Protein 6YOS (pdb70)

Solvent-accessible surface area: 23322 Å² total

GO terms:
  GO:0005829 cytosol (C, IDA)
  GO:0042149 cellular response to glucose starvation (P, IDA)
  GO:0045824 negative regulation of innate immune response (P, IDA)
  GO:1904262 negative regulation of TORC1 signaling (P, IDA)
  GO:1900181 negative regulation of protein localization to nucleus (P, IDA)
  GO:0140311 protein sequestering activity (F, IDA)
  GO:0044325 transmembrane transporter binding (F, IPI)
  GO:0019903 protein phosphatase binding (F, IPI)
  GO:0031625 ubiquitin protein ligase binding (F, IPI)
  GO:0050815 phosphoserine residue binding (F, IDA)
  GO:0070372 regulation of ERK1 and ERK2 cascade (P, IDA)
  GO:0042470 melanosome (C, EXP)
  GO:0005737 cytoplasm (C, EXP)
  GO:0006468 protein phosphorylation (P, IMP)
  GO:0007165 signal transduction (P, IMP)
  GO:0005515 protein binding (F, IPI)
  GO:0005737 cytoplasm (C, TAS)
  GO:0043066 negative regulation of apoptotic process (P, TAS)
  GO:0007165 signal transduction (P, TAS)
  GO:0005634 nucleus (C, IDA)

CATH classification: 1.20.190.20

Foldseek 3Di:
DPLVVLLVVLVVCVVVVNLVSNLVSLLVSLVVQAADDPSSVVSNVVSLCVQLVVLVVVLVVLVVVCVVVNVVSVVVNVVSLVSNLVSLVSLVVSLVPHHCVNPDDLLSNLLSLLVQLVSLLSCLVVDDVVCNVVSLVRSLVSLVVSQVSCVVPHQLLDLSNLVSLLVNLVCCVPVVVHLVVSLVSLVVSLVSNVVPVVPDDPVGNCSSVVSSVVSVVVNVVSVD/DPLVVLVVVLVVCVVVVNLVSNLVSLLVSLVVQPAQDPSSVVSNVVSLCSQLVVLVVVLVVLVVVCVVPVVVVVSVVVNVVSLVSNLVSLVSLLCSLVVHHQVSDDDLLSNLQSLLVQLVSLLSCLVVPDVVCNVVSLVRSLVSLVVSQVSCVVPHQLLDVSNLVSLLSNLCSCCVPVVNNCCSLVSLVVSLVSCVVVVPPCPSVVSSVSSVVVNVVVD/DDDDPPDDDDDDPPDD

Secondary structure (DSSP, 8-state):
--HHHHHHHHHHHHHTT-HHHHHHHHHHHHHT-SPPPHHHHHHHHHHHHHHHHHHHHHHHHHHHHTT--THHHHHHHHHHHHHHHHHHHHHHHHIIIIIHHH--SHHHHHHHHHHHHHHHHHHHHT--HHHHHHHHHHHHHHHHHHHHHHHHHS-TT-HHHHHHHHHHHHIIIIIS--HHHHHHHHHHHHHHHHHTGGG--TTTHHHHHHHHHHHHHHHHHHT-/--HHHHHHHHHHHHHTT-HHHHHHHHHHHHHTTPPPPTTHHHHHHHHHHHHHHHHHHHHHHHHHHHH--HHHHHHHHHHHHHHHHHHHHHHHHHHHI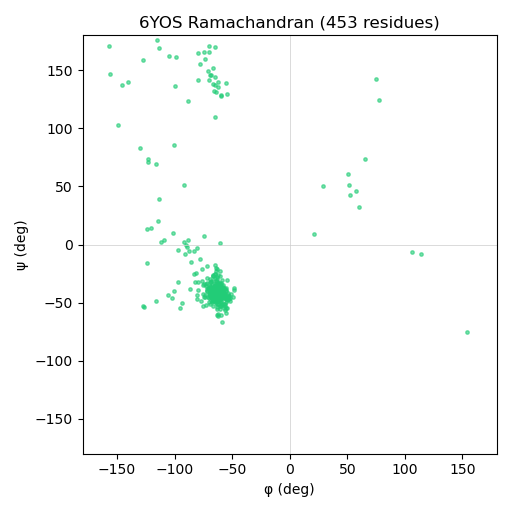IIIIHHH--SHHHHHHHHHHHHHHHHHHHHH--TTTHHHHHHHHHHHHHHHHHHHHHHS-TT-HHHHHHHHHHHHHHHHTS--HHHHHHHHHHHHHHHHHH----HHHHHHHHHHHHHHHH-/----------------

Nearest PDB structures (foldseek):
  6yos-assembly1_A  TM=1.004E+00  e=2.268E-28  Homo sapiens
  6a5q-assembly2_C-2  TM=9.849E-01  e=7.721E-24  Homo sapiens
  6fav-assembly1_C-2  TM=9.746E-01  e=1.558E-20  Homo sapiens
  7o6j-assembly1_A-2  TM=9.817E-01  e=1.957E-20  Homo sapiens
  1ywt-assembly1_A  TM=9.770E-01  e=1.707E-20  Homo sapiens

Sequence (459 aa):
MDKNELVQKAKLAEQAERYDDMAACMKSVTEQGAELSNEERNLLSVAYKNVVGARRSSWRVVSSIEQKKQQMAREYREKIETELRDICNDVLSLLEKFLIPNASQAESKVFYLKMKGDYYRYLAEVAAGDDKKGIVDQSQQAYQEAFEISKKEMQPTHPIRLGLALNFSVFYYEILNSPEKACSLAKTAFDEAIAELDTLSEESYKDSTLIMQLLRDNLTLWTSMDKNELVQKAKLAEQAERYDDMAACMKSVTEQGAELSNEERNLLSVAYKNVVGARRSSWRVVSSIEQKEKKQQMAREYREKIETELRDICNDVLSLLEKFLIPNASQAESKVFYLKMKGDYYRYLAEVAAGDDKKGIVDQSQQAYQEAFEISKKEMQPTHPIRLGLALNFSVFYYEILNSPEKACSLAKTAFDEAIAELDYKDSTLIMQLLRDNLTLWTIVPALPQLYRQSANLL

Radius of gyration: 26.45 Å; Cα contacts (8 Å, |Δi|>4): 545; chains: 3; bounding box: 69×64×49 Å

B-factor: mean 88.69, std 20.83, range [52.07, 176.59]

Organism: Homo sapiens (NCBI:txid9606)

InterPro domains:
  IPR000308 14-3-3 protein [PIRSF000868] (2-238)
  IPR000308 14-3-3 protein [PR00305] (35-64)
  IPR000308 14-3-3 protein [PR00305] (82-106)
  IPR000308 14-3-3 protein [PR00305] (113-135)
  IPR000308 14-3-3 protein [PR00305] (148-174)
  IPR000308 14-3-3 protein [PR00305] (175-201)
  IPR000308 14-3-3 protein [PR00305] (202-231)
  IPR000308 14-3-3 protein [PTHR18860] (4-233)
  IPR023409 14-3-3 protein, conserved site [PS00796] (41-51)
  IPR023409 14-3-3 protein, conserved site [PS00797] (211-230)
  IPR023410 14-3-3 domain [PF00244] (9-229)
  IPR023410 14-3-3 domain [SM00101] (3-242)
  IPR036815 14-3-3 domain superfamily [G3DSA:1.20.190.20] (1-241)
  IPR036815 14-3-3 domain superfamily [SSF48445] (1-231)

Structure (mmCIF, N/CA/C/O backbone):
data_6YOS
#
_entry.id   6YOS
#
_cell.length_a   60.206
_cell.length_b   60.206
_cell.length_c   284.213
_cell.angle_alpha   90.000
_cell.angle_beta   90.000
_cell.angle_gamma   90.000
#
_symmetry.space_group_name_H-M   'P 43 21 2'
#
loop_
_entity.id
_entity.type
_entity.pdbx_description
1 polymer '14-3-3 protein zeta/delta'
2 polymer 'Glucocorticoid receptor,Glucocorticoid receptor'
#
loop_
_atom_site.group_PDB
_atom_site.id
_atom_site.type_symbol
_atom_site.label_atom_id
_atom_site.label_alt_id
_atom_site.label_comp_id
_atom_site.label_asym_id
_atom_site.label_entity_id
_atom_site.label_seq_id
_atom_site.pdbx_PDB_ins_code
_atom_site.Cartn_x
_atom_site.Cartn_y
_atom_site.Cartn_z
_atom_site.occupancy
_atom_site.B_iso_or_equiv
_atom_site.auth_seq_id
_atom_site.auth_comp_id
_atom_site.auth_asym_id
_atom_site.auth_atom_id
_atom_site.pdbx_PDB_model_num
ATOM 1 N N . MET A 1 6 ? -10.377 -39.210 -41.966 1.00 108.52 1 MET A N 1
ATOM 2 C CA . MET A 1 6 ? -9.295 -40.228 -42.004 1.00 108.27 1 MET A CA 1
ATOM 3 C C . MET A 1 6 ? -9.060 -40.779 -40.595 1.00 111.04 1 MET A C 1
ATOM 4 O O . MET A 1 6 ? -7.978 -40.567 -40.036 1.00 110.68 1 MET A O 1
ATOM 9 N N . ASP A 1 7 ? -10.046 -41.500 -40.069 1.00 106.39 2 ASP A N 1
ATOM 10 C CA . ASP A 1 7 ? -9.972 -42.075 -38.704 1.00 105.32 2 ASP A CA 1
ATOM 11 C C . ASP A 1 7 ? -9.572 -41.005 -37.695 1.00 106.61 2 ASP A C 1
ATOM 12 O O . ASP A 1 7 ? -8.537 -41.156 -37.046 1.00 105.83 2 ASP A O 1
ATOM 17 N N . LYS A 1 8 ? -10.401 -39.956 -37.590 1.00 101.50 3 LYS A N 1
ATOM 18 C CA . LYS A 1 8 ? -10.221 -38.865 -36.605 1.00 100.59 3 LYS A CA 1
ATOM 19 C C . LYS A 1 8 ? -10.297 -39.476 -35.210 1.00 102.50 3 LYS A C 1
ATOM 20 O O . LYS A 1 8 ? -9.528 -39.058 -34.354 1.00 102.09 3 LYS A O 1
ATOM 26 N N . ASN A 1 9 ? -11.196 -40.454 -34.985 1.00 97.53 4 ASN A N 1
ATOM 27 C CA . ASN A 1 9 ? -11.258 -41.119 -33.663 1.00 96.72 4 ASN A CA 1
ATOM 28 C C . ASN A 1 9 ? -9.929 -41.831 -33.393 1.00 97.77 4 ASN A C 1
ATOM 29 O O . ASN A 1 9 ? -9.500 -41.835 -32.237 1.00 97.05 4 ASN A O 1
ATOM 34 N N . GLU A 1 10 ? -9.328 -42.454 -34.404 1.00 92.45 5 GLU A N 1
ATOM 35 C CA . GLU A 1 10 ? -8.001 -43.070 -34.182 1.00 91.34 5 GLU A CA 1
ATOM 36 C C . GLU A 1 10 ? -7.042 -41.960 -33.751 1.00 92.63 5 GLU A C 1
ATOM 37 O O . GLU A 1 10 ? -6.155 -42.243 -32.950 1.00 92.17 5 GLU A O 1
ATOM 43 N N . LEU A 1 11 ? -7.221 -40.732 -34.243 1.00 87.00 6 LEU A N 1
ATOM 44 C CA . LEU A 1 11 ? -6.236 -39.683 -33.816 1.00 85.70 6 LEU A CA 1
ATOM 45 C C . LEU A 1 11 ? -6.592 -39.150 -32.386 1.00 87.65 6 LEU A C 1
ATOM 46 O O . LEU A 1 11 ? -5.679 -38.912 -31.534 1.00 87.25 6 LEU A O 1
ATOM 51 N N . VAL A 1 12 ? -7.883 -38.983 -32.129 1.00 82.53 7 VAL A N 1
ATOM 52 C CA . VAL A 1 12 ? -8.338 -38.517 -30.830 1.00 81.47 7 VAL A CA 1
ATOM 53 C C . VAL A 1 12 ? -7.983 -39.559 -29.780 1.00 83.55 7 VAL A C 1
ATOM 54 O O . VAL A 1 12 ? -7.826 -39.243 -28.602 1.00 82.34 7 VAL A O 1
ATOM 58 N N . GLN A 1 13 ? -7.858 -40.807 -30.221 1.00 79.89 8 GLN A N 1
ATOM 59 C CA . GLN A 1 13 ? -7.508 -41.904 -29.330 1.00 79.41 8 GLN A CA 1
ATOM 60 C C . GLN A 1 13 ? -6.005 -41.906 -29.091 1.00 81.33 8 GLN A C 1
ATOM 61 O O . GLN A 1 13 ? -5.545 -42.089 -27.965 1.00 80.84 8 GLN A O 1
ATOM 67 N N . LYS A 1 14 ? -5.255 -41.776 -30.179 1.00 76.58 9 LYS A N 1
ATOM 68 C CA . LYS A 1 14 ? -3.777 -41.751 -30.109 1.00 75.92 9 LYS A CA 1
ATOM 69 C C . LYS A 1 14 ? -3.384 -40.530 -29.288 1.00 78.35 9 LYS A C 1
ATOM 70 O O . LYS A 1 14 ? -2.402 -40.594 -28.556 1.00 78.04 9 LYS A O 1
ATOM 76 N N . ALA A 1 15 ? -4.125 -39.441 -29.457 1.00 73.49 10 ALA A N 1
ATOM 77 C CA . ALA A 1 15 ? -3.858 -38.210 -28.691 1.00 72.39 10 ALA A CA 1
ATOM 78 C C . ALA A 1 15 ? -4.056 -38.505 -27.205 1.00 74.63 10 ALA A C 1
ATOM 79 O O . ALA A 1 15 ? -3.246 -38.069 -26.417 1.00 73.80 10 ALA A O 1
ATOM 81 N N . LYS A 1 16 ? -5.094 -39.255 -26.846 1.00 70.76 11 LYS A N 1
ATOM 82 C CA . LYS A 1 16 ? -5.345 -39.623 -25.428 1.00 70.14 11 LYS A CA 1
ATOM 83 C C . LYS A 1 16 ? -4.210 -40.509 -24.926 1.00 72.94 11 LYS A C 1
ATOM 84 O O . LYS A 1 16 ? -3.894 -40.440 -23.741 1.00 72.50 11 LYS A O 1
ATOM 90 N N . LEU A 1 17 ? -3.708 -41.388 -25.788 1.00 68.63 12 LEU A N 1
ATOM 91 C CA . LEU A 1 17 ? -2.570 -42.267 -25.443 1.00 68.10 12 LEU A CA 1
ATOM 92 C C . LEU A 1 17 ? -1.337 -41.405 -25.180 1.00 71.32 12 LEU A C 1
ATOM 93 O O . LEU A 1 17 ? -0.636 -41.679 -24.215 1.00 71.04 12 LEU A O 1
ATOM 98 N N . ALA A 1 18 ? -1.105 -40.384 -26.004 1.00 67.03 13 ALA A N 1
ATOM 99 C CA . ALA A 1 18 ? 0.096 -39.546 -25.821 1.00 66.40 13 ALA A CA 1
ATOM 100 C C . ALA A 1 18 ? 0.045 -38.809 -24.486 1.00 70.23 13 ALA A C 1
ATOM 101 O O . ALA A 1 18 ? 1.028 -38.792 -23.782 1.00 70.15 13 ALA A O 1
ATOM 103 N N . GLU A 1 19 ? -1.094 -38.227 -24.150 1.00 66.50 14 GLU A N 1
ATOM 104 C CA . GLU A 1 19 ? -1.187 -37.426 -22.911 1.00 66.20 14 GLU A CA 1
ATOM 105 C C . GLU A 1 19 ? -0.846 -38.317 -21.728 1.00 70.21 14 GLU A C 1
ATOM 106 O O . GLU A 1 19 ? -0.241 -37.838 -20.778 1.00 70.01 14 GLU A O 1
ATOM 112 N N . GLN A 1 20 ? -1.275 -39.567 -21.799 1.00 66.67 15 GLN A N 1
ATOM 113 C CA . GLN A 1 20 ? -1.040 -40.559 -20.728 1.00 66.66 15 GLN A CA 1
ATOM 114 C C . GLN A 1 20 ? 0.455 -40.818 -20.586 1.00 71.14 15 GLN A C 1
ATOM 115 O O . GLN A 1 20 ? 0.923 -40.964 -19.463 1.00 70.95 15 GLN A O 1
ATOM 121 N N . ALA A 1 21 ? 1.159 -40.850 -21.714 1.00 67.61 16 ALA A N 1
ATOM 122 C CA . ALA A 1 21 ? 2.604 -41.144 -21.797 1.00 66.85 16 ALA A CA 1
ATOM 123 C C . ALA A 1 21 ? 3.445 -39.875 -21.638 1.00 69.52 16 ALA A C 1
ATOM 124 O O . ALA A 1 21 ? 4.668 -39.985 -21.772 1.00 68.70 16 ALA A O 1
ATOM 126 N N . GLU A 1 22 ? 2.803 -38.733 -21.379 1.00 65.61 17 GLU A N 1
ATOM 127 C CA . GLU A 1 22 ? 3.478 -37.421 -21.215 1.00 65.15 17 GLU A CA 1
ATOM 128 C C . GLU A 1 22 ? 4.276 -37.088 -22.475 1.00 68.36 17 GLU A C 1
ATOM 129 O O . GLU A 1 22 ? 5.415 -36.657 -22.351 1.00 67.75 17 GLU A O 1
ATOM 135 N N . ARG A 1 23 ? 3.663 -37.275 -23.639 1.00 64.31 18 ARG A N 1
ATOM 136 C CA . ARG A 1 23 ? 4.317 -36.971 -24.931 1.00 63.84 18 ARG A CA 1
ATOM 137 C C . ARG A 1 23 ? 3.407 -35.981 -25.646 1.00 68.04 18 ARG A C 1
ATOM 138 O O . ARG A 1 23 ? 2.824 -36.330 -26.664 1.00 67.32 18 ARG A O 1
ATOM 146 N N . TYR A 1 24 ? 3.392 -34.763 -25.112 1.00 65.35 19 TYR A N 1
ATOM 147 C CA . TYR A 1 24 ? 2.537 -33.624 -25.523 1.00 65.36 19 TYR A CA 1
ATOM 148 C C . TYR A 1 24 ? 2.833 -33.198 -26.953 1.00 69.52 19 TYR A C 1
ATOM 149 O O . TYR A 1 24 ? 1.921 -32.744 -27.632 1.00 69.01 19 TYR A O 1
ATOM 158 N N . ASP A 1 25 ? 4.085 -33.315 -27.376 1.00 66.63 20 ASP A N 1
ATOM 159 C CA . ASP A 1 25 ? 4.442 -32.939 -28.765 1.00 66.91 20 ASP A CA 1
ATOM 160 C C . ASP A 1 25 ? 3.681 -33.847 -29.728 1.00 70.38 20 ASP A C 1
ATOM 161 O O . ASP A 1 25 ? 3.194 -33.342 -30.742 1.00 69.31 20 ASP A O 1
ATOM 166 N N . ASP A 1 26 ? 3.626 -35.142 -29.417 1.00 67.43 21 ASP A N 1
ATOM 167 C CA . ASP A 1 26 ? 2.885 -36.147 -30.217 1.00 67.30 21 ASP A CA 1
ATOM 168 C C . ASP A 1 26 ? 1.391 -35.852 -30.141 1.00 70.73 21 ASP A C 1
ATOM 169 O O . ASP A 1 26 ? 0.736 -35.869 -31.172 1.00 70.67 21 ASP A O 1
ATOM 174 N N . MET A 1 27 ? 0.912 -35.543 -28.940 1.00 66.45 22 MET A N 1
ATOM 175 C CA . MET A 1 27 ? -0.519 -35.272 -28.674 1.00 65.69 22 MET A CA 1
ATOM 176 C C . MET A 1 27 ? -0.950 -34.054 -29.481 1.00 70.26 22 MET A C 1
ATOM 177 O O . MET A 1 27 ? -2.006 -34.112 -30.098 1.00 69.67 22 MET A O 1
ATOM 182 N N . ALA A 1 28 ? -0.140 -33.000 -29.465 1.00 67.39 23 ALA A N 1
ATOM 183 C CA . ALA A 1 28 ? -0.402 -31.812 -30.288 1.00 67.43 23 ALA A CA 1
ATOM 184 C C . ALA A 1 28 ? -0.512 -32.213 -31.752 1.00 72.23 23 ALA A C 1
ATOM 185 O O . ALA A 1 28 ? -1.372 -31.705 -32.514 1.00 72.36 23 ALA A O 1
ATOM 187 N N . ALA A 1 29 ? 0.404 -33.053 -32.259 1.00 68.89 24 ALA A N 1
ATOM 188 C CA . ALA A 1 29 ? 0.444 -33.484 -33.713 1.00 69.11 24 ALA A CA 1
ATOM 189 C C . ALA A 1 29 ? -0.893 -34.179 -33.986 1.00 74.78 24 ALA A C 1
ATOM 190 O O . ALA A 1 29 ? -1.556 -33.854 -35.021 1.00 74.38 24 ALA A O 1
ATOM 192 N N . CYS A 1 30 ? -1.374 -35.005 -33.074 1.00 72.64 25 CYS A N 1
ATOM 193 C CA . CYS A 1 30 ? -2.670 -35.657 -33.361 1.00 73.07 25 CYS A CA 1
ATOM 194 C C . CYS A 1 30 ? -3.795 -34.625 -33.389 1.00 77.31 25 CYS A C 1
ATOM 195 O O . CYS A 1 30 ? -4.476 -34.540 -34.398 1.00 76.81 25 CYS A O 1
ATOM 198 N N . MET A 1 31 ? -3.931 -33.824 -32.339 1.00 74.28 26 MET A N 1
ATOM 199 C CA . MET A 1 31 ? -5.059 -32.863 -32.241 1.00 74.31 26 MET A CA 1
ATOM 200 C C . MET A 1 31 ? -5.024 -31.862 -33.392 1.00 78.37 26 MET A C 1
ATOM 201 O O . MET A 1 31 ? -6.086 -31.526 -33.896 1.00 77.82 26 MET A O 1
ATOM 206 N N . LYS A 1 32 ? -3.840 -31.412 -33.795 1.00 75.23 27 LYS A N 1
ATOM 207 C CA . LYS A 1 32 ? -3.747 -30.451 -34.923 1.00 75.21 27 LYS A CA 1
ATOM 208 C C . LYS A 1 32 ? -4.258 -31.118 -36.194 1.00 79.67 27 LYS A C 1
ATOM 209 O O . LYS A 1 32 ? -4.874 -30.436 -36.992 1.00 79.34 27 LYS A O 1
ATOM 215 N N . SER A 1 33 ? -3.936 -32.390 -36.398 1.00 76.96 28 SER A N 1
ATOM 216 C CA . SER A 1 33 ? -4.438 -33.097 -37.600 1.00 77.36 28 SER A CA 1
ATOM 217 C C . SER A 1 33 ? -5.964 -33.195 -37.542 1.00 83.06 28 SER A C 1
ATOM 218 O O . SER A 1 33 ? -6.612 -33.038 -38.581 1.00 82.86 28 SER A O 1
ATOM 221 N N . VAL A 1 34 ? -6.511 -33.452 -36.356 1.00 80.35 29 VAL A N 1
ATOM 222 C CA . VAL A 1 34 ? -7.984 -33.550 -36.170 1.00 80.34 29 VAL A CA 1
ATOM 223 C C . VAL A 1 34 ? -8.601 -32.201 -36.523 1.00 84.97 29 VAL A C 1
ATOM 224 O O . VAL A 1 34 ? -9.616 -32.171 -37.201 1.00 84.37 29 VAL A O 1
ATOM 228 N N . THR A 1 35 ? -7.982 -31.114 -36.077 1.00 82.26 30 THR A N 1
ATOM 229 C CA . THR A 1 35 ? -8.508 -29.751 -36.334 1.00 82.33 30 THR A CA 1
ATOM 230 C C . THR A 1 35 ? -8.496 -29.460 -37.829 1.00 87.88 30 THR A C 1
ATOM 231 O O . THR A 1 35 ? -9.451 -28.876 -38.318 1.00 87.62 30 THR A O 1
ATOM 235 N N . GLU A 1 36 ? -7.460 -29.924 -38.520 1.00 85.48 31 GLU A N 1
ATOM 236 C CA . GLU A 1 36 ? -7.222 -29.678 -39.964 1.00 85.77 31 GLU A CA 1
ATOM 237 C C . GLU A 1 36 ? -8.301 -30.282 -40.868 1.00 91.12 31 GLU A C 1
ATOM 238 O O . GLU A 1 36 ? -8.488 -29.755 -41.968 1.00 91.11 31 GLU A O 1
ATOM 244 N N . GLN A 1 37 ? -9.028 -31.287 -40.395 1.00 88.38 32 GLN A N 1
ATOM 245 C CA . GLN A 1 37 ? -10.093 -31.885 -41.188 1.00 88.61 32 GLN A CA 1
ATOM 246 C C . GLN A 1 37 ? -11.081 -30.806 -41.628 1.00 92.42 32 GLN A C 1
ATOM 247 O O . GLN A 1 37 ? -11.469 -30.746 -42.793 1.00 92.10 32 GLN A O 1
ATOM 253 N N . GLY A 1 38 ? -11.484 -29.957 -40.686 1.00 88.61 33 GLY A N 1
ATOM 254 C CA . GLY A 1 38 ? -12.418 -28.855 -40.970 1.00 88.18 33 GLY A CA 1
ATOM 255 C C . GLY A 1 38 ? -13.736 -29.036 -40.274 1.00 90.82 33 GLY A C 1
ATOM 256 O O . GLY A 1 38 ? -14.539 -28.099 -40.295 1.00 90.47 33 GLY A O 1
ATOM 257 N N . ALA A 1 39 ? -13.936 -30.201 -39.671 1.00 86.05 34 ALA A N 1
ATOM 258 C CA . ALA A 1 39 ? -15.179 -30.415 -38.913 1.00 85.04 34 ALA A CA 1
ATOM 259 C C . ALA A 1 39 ? -14.985 -29.724 -37.569 1.00 86.84 34 ALA A C 1
ATOM 260 O O . ALA A 1 39 ? -13.867 -29.762 -37.056 1.00 86.25 34 ALA A O 1
ATOM 262 N N . GLU A 1 40 ? -16.037 -29.092 -37.064 1.00 82.07 35 GLU A N 1
ATOM 263 C CA . GLU A 1 40 ? -15.938 -28.371 -35.775 1.00 81.09 35 GLU A CA 1
ATOM 264 C C . GLU A 1 40 ? -15.610 -29.383 -34.690 1.00 82.40 35 GLU A C 1
ATOM 265 O O . GLU A 1 40 ? -16.245 -30.429 -34.664 1.00 81.52 35 GLU A O 1
ATOM 271 N N . LEU A 1 41 ? -14.667 -29.054 -33.805 1.00 77.77 36 LEU A N 1
ATOM 272 C CA . LEU A 1 41 ? -14.279 -29.945 -32.782 1.00 76.73 36 LEU A CA 1
ATOM 273 C C . LEU A 1 41 ? -15.430 -30.148 -31.709 1.00 78.37 36 LEU A C 1
ATOM 274 O O . LEU A 1 41 ? -16.103 -29.169 -31.277 1.00 77.94 36 LEU A O 1
ATOM 279 N N . SER A 1 42 ? -15.522 -31.351 -31.160 1.00 73.21 37 SER A N 1
ATOM 280 C CA . SER A 1 42 ? -16.299 -31.633 -29.957 1.00 72.23 37 SER A CA 1
ATOM 281 C C . SER A 1 42 ? -15.712 -30.904 -28.773 1.00 74.88 37 SER A C 1
ATOM 282 O O . SER A 1 42 ? -14.597 -30.492 -28.856 1.00 74.32 37 SER A O 1
ATOM 285 N N . ASN A 1 43 ? -16.416 -30.886 -27.650 1.00 71.04 38 ASN A N 1
ATOM 286 C CA . ASN A 1 43 ? -15.894 -30.256 -26.449 1.00 70.57 38 ASN A CA 1
ATOM 287 C C . ASN A 1 43 ? -14.758 -31.096 -25.858 1.00 73.46 38 ASN A C 1
ATOM 288 O O . ASN A 1 43 ? -13.966 -30.599 -25.061 1.00 73.23 38 ASN A O 1
ATOM 293 N N . GLU A 1 44 ? -14.678 -32.368 -26.247 1.00 69.30 39 GLU A N 1
ATOM 294 C CA . GLU A 1 44 ? -13.640 -33.243 -25.744 1.00 68.70 39 GLU A CA 1
ATOM 295 C C . GLU A 1 44 ? -12.404 -33.111 -26.590 1.00 70.63 39 GLU A C 1
ATOM 296 O O . GLU A 1 44 ? -11.307 -33.204 -26.099 1.00 69.67 39 GLU A O 1
ATOM 302 N N . GLU A 1 45 ? -12.589 -32.964 -27.891 1.00 66.12 40 GLU A N 1
ATOM 303 C CA . GLU A 1 45 ? -11.424 -32.710 -28.765 1.00 65.09 40 GLU A CA 1
ATOM 304 C C . GLU A 1 45 ? -10.877 -31.316 -28.444 1.00 66.97 40 GLU A C 1
ATOM 305 O O . GLU A 1 45 ? -9.663 -31.183 -28.341 1.00 66.46 40 GLU A O 1
ATOM 311 N N . ARG A 1 46 ? -11.765 -30.337 -28.254 1.00 61.84 41 ARG A N 1
ATOM 312 C CA . ARG A 1 46 ? -11.417 -28.967 -27.947 1.00 60.86 41 ARG A CA 1
ATOM 313 C C . ARG A 1 46 ? -10.465 -28.839 -26.799 1.00 63.68 41 ARG A C 1
ATOM 314 O O . ARG A 1 46 ? -9.563 -28.064 -26.806 1.00 62.74 41 ARG A O 1
ATOM 322 N N . ASN A 1 47 ? -10.707 -29.601 -25.781 1.00 60.39 42 ASN A N 1
ATOM 323 C CA . ASN A 1 47 ? -9.910 -29.575 -24.578 1.00 60.30 42 ASN A CA 1
ATOM 324 C C . ASN A 1 47 ? -8.649 -30.377 -24.676 1.00 63.52 42 ASN A C 1
ATOM 325 O O . ASN A 1 47 ? -7.710 -30.134 -23.958 1.00 62.74 42 ASN A O 1
ATOM 330 N N . LEU A 1 48 ? -8.634 -31.362 -25.546 1.00 59.94 43 LEU A N 1
ATOM 331 C CA . LEU A 1 48 ? -7.375 -32.102 -25.823 1.00 59.71 43 LEU A CA 1
ATOM 332 C C . LEU A 1 48 ? -6.401 -31.224 -26.613 1.00 63.16 43 LEU A C 1
ATOM 333 O O . LEU A 1 48 ? -5.203 -31.221 -26.329 1.00 62.60 43 LEU A O 1
ATOM 338 N N . LEU A 1 49 ? -6.856 -30.516 -27.661 1.00 59.54 44 LEU A N 1
ATOM 339 C CA . LEU A 1 49 ? -6.007 -29.680 -28.524 1.00 59.20 44 LEU A CA 1
ATOM 340 C C . LEU A 1 49 ? -5.391 -28.601 -27.577 1.00 62.34 44 LEU A C 1
ATOM 341 O O . LEU A 1 49 ? -4.181 -28.358 -27.596 1.00 62.58 44 LEU A O 1
ATOM 346 N N . SER A 1 50 ? -6.206 -28.005 -26.700 1.00 58.18 45 SER A N 1
ATOM 347 C CA . SER A 1 50 ? -5.747 -26.972 -25.794 1.00 57.75 45 SER A CA 1
ATOM 348 C C . SER A 1 50 ? -4.695 -27.488 -24.799 1.00 60.51 45 SER A C 1
ATOM 349 O O . SER A 1 50 ? -3.689 -26.834 -24.504 1.00 60.57 45 SER A O 1
ATOM 352 N N . VAL A 1 51 ? -4.977 -28.634 -24.146 1.00 55.96 46 VAL A N 1
ATOM 353 C CA . VAL A 1 51 ? -3.983 -29.191 -23.183 1.00 55.57 46 VAL A CA 1
ATOM 354 C C . VAL A 1 51 ? -2.652 -29.502 -23.873 1.00 59.89 46 VAL A C 1
ATOM 355 O O . VAL A 1 51 ? -1.602 -29.202 -23.309 1.00 59.11 46 VAL A O 1
ATOM 359 N N . ALA A 1 52 ? -2.736 -30.102 -25.049 1.00 57.02 47 ALA A N 1
ATOM 360 C CA . ALA A 1 52 ? -1.543 -30.456 -25.831 1.00 56.83 47 ALA A CA 1
ATOM 361 C C . ALA A 1 52 ? -0.710 -29.203 -26.030 1.00 61.78 47 ALA A C 1
ATOM 362 O O . ALA A 1 52 ? 0.431 -29.186 -25.603 1.00 62.02 47 ALA A O 1
ATOM 364 N N . TYR A 1 53 ? -1.306 -28.195 -26.653 1.00 58.39 48 TYR A N 1
ATOM 365 C CA . TYR A 1 53 ? -0.592 -26.939 -26.970 1.00 58.13 48 TYR A CA 1
ATOM 366 C C . TYR A 1 53 ? -0.148 -26.224 -25.704 1.00 60.77 48 TYR A C 1
ATOM 367 O O . TYR A 1 53 ? 0.924 -25.666 -25.712 1.00 60.26 48 TYR A O 1
ATOM 376 N N . LYS A 1 54 ? -0.955 -26.240 -24.654 1.00 57.02 49 LYS A N 1
ATOM 377 C CA . LYS A 1 54 ? -0.537 -25.534 -23.423 1.00 56.92 49 LYS A CA 1
ATOM 378 C C . LYS A 1 54 ? 0.735 -26.162 -22.866 1.00 60.56 49 LYS A C 1
ATOM 379 O O . LYS A 1 54 ? 1.523 -25.435 -22.300 1.00 60.19 49 LYS A O 1
ATOM 385 N N . ASN A 1 55 ? 0.853 -27.479 -22.889 1.00 57.06 50 ASN A N 1
ATOM 386 C CA . ASN A 1 55 ? 2.091 -28.126 -22.388 1.00 56.77 50 ASN A CA 1
ATOM 387 C C . ASN A 1 55 ? 3.275 -27.857 -23.314 1.00 61.84 50 ASN A C 1
ATOM 388 O O . ASN A 1 55 ? 4.386 -27.724 -22.825 1.00 61.30 50 ASN A O 1
ATOM 393 N N . VAL A 1 56 ? 3.039 -27.897 -24.617 1.00 59.00 51 VAL A N 1
ATOM 394 C CA . VAL A 1 56 ? 4.138 -27.685 -25.595 1.00 58.76 51 VAL A CA 1
ATOM 395 C C . VAL A 1 56 ? 4.659 -26.257 -25.504 1.00 63.18 51 VAL A C 1
ATOM 396 O O . VAL A 1 56 ? 5.865 -26.090 -25.437 1.00 62.99 51 VAL A O 1
ATOM 400 N N . VAL A 1 57 ? 3.773 -25.272 -25.444 1.00 60.38 52 VAL A N 1
ATOM 401 C CA . VAL A 1 57 ? 4.269 -23.871 -25.390 1.00 60.47 52 VAL A CA 1
ATOM 402 C C . VAL A 1 57 ? 4.708 -23.558 -23.969 1.00 65.41 52 VAL A C 1
ATOM 403 O O . VAL A 1 57 ? 5.647 -22.814 -23.817 1.00 65.03 52 VAL A O 1
ATOM 407 N N . GLY A 1 58 ? 4.065 -24.136 -22.968 1.00 62.76 53 GLY A N 1
ATOM 408 C CA . GLY A 1 58 ? 4.507 -23.871 -21.615 1.00 62.93 53 GLY A CA 1
ATOM 409 C C . GLY A 1 58 ? 5.918 -24.291 -21.247 1.00 67.91 53 GLY A C 1
ATOM 410 O O . GLY A 1 58 ? 6.610 -23.641 -20.474 1.00 67.91 53 GLY A O 1
ATOM 411 N N . ALA A 1 59 ? 6.357 -25.361 -21.839 1.00 64.71 54 ALA A N 1
ATOM 412 C CA . ALA A 1 59 ? 7.754 -25.745 -21.655 1.00 64.44 54 ALA A CA 1
ATOM 413 C C . ALA A 1 59 ? 8.733 -24.674 -22.141 1.00 69.49 54 ALA A C 1
ATOM 414 O O . ALA A 1 59 ? 9.753 -24.380 -21.541 1.00 69.53 54 ALA A O 1
ATOM 416 N N . ARG A 1 60 ? 8.373 -24.053 -23.257 1.00 66.54 55 ARG A N 1
ATOM 417 C CA . ARG A 1 60 ? 9.197 -22.998 -23.829 1.00 66.57 55 ARG A CA 1
ATOM 418 C C . ARG A 1 60 ? 9.173 -21.750 -22.949 1.00 71.71 55 ARG A C 1
ATOM 419 O O . ARG A 1 60 ? 10.208 -21.130 -22.720 1.00 71.42 55 ARG A O 1
ATOM 427 N N . ARG A 1 61 ? 8.000 -21.421 -22.430 1.00 69.23 56 ARG A N 1
ATOM 428 C CA . ARG A 1 61 ? 7.854 -20.222 -21.576 1.00 69.43 56 ARG A CA 1
ATOM 429 C C . ARG A 1 61 ? 8.677 -20.415 -20.310 1.00 74.84 56 ARG A C 1
ATOM 430 O O . ARG A 1 61 ? 9.291 -19.467 -19.868 1.00 74.61 56 ARG A O 1
ATOM 438 N N . SER A 1 62 ? 8.661 -21.614 -19.752 1.00 72.22 57 SER A N 1
ATOM 439 C CA . SER A 1 62 ? 9.391 -21.858 -18.518 1.00 72.42 57 SER A CA 1
ATOM 440 C C . SER A 1 62 ? 10.920 -21.807 -18.804 1.00 77.04 57 SER A C 1
ATOM 441 O O . SER A 1 62 ? 11.731 -21.125 -18.095 1.00 77.11 57 SER A O 1
ATOM 444 N N . SER A 1 63 ? 11.334 -22.424 -19.889 1.00 73.66 58 SER A N 1
ATOM 445 C CA . SER A 1 63 ? 12.738 -22.376 -20.241 1.00 73.49 58 SER A CA 1
ATOM 446 C C . SER A 1 63 ? 13.227 -20.942 -20.479 1.00 78.16 58 SER A C 1
ATOM 447 O O . SER A 1 63 ? 14.277 -20.570 -20.019 1.00 78.24 58 SER A O 1
ATOM 450 N N . TRP A 1 64 ? 12.447 -20.135 -21.170 1.00 74.94 59 TRP A N 1
ATOM 451 C CA . TRP A 1 64 ? 12.753 -18.752 -21.435 1.00 74.85 59 TRP A CA 1
ATOM 452 C C . TRP A 1 64 ? 12.833 -17.920 -20.198 1.00 79.05 59 TRP A C 1
ATOM 453 O O . TRP A 1 64 ? 13.612 -17.023 -20.138 1.00 78.48 59 TRP A O 1
ATOM 464 N N . ARG A 1 65 ? 12.125 -18.289 -19.153 1.00 76.46 60 ARG A N 1
ATOM 465 C CA . ARG A 1 65 ? 12.121 -17.507 -17.932 1.00 76.73 60 ARG A CA 1
ATOM 466 C C . ARG A 1 65 ? 13.286 -17.824 -17.057 1.00 81.90 60 ARG A C 1
ATOM 467 O O . ARG A 1 65 ? 13.656 -17.055 -16.213 1.00 81.85 60 ARG A O 1
ATOM 475 N N . VAL A 1 66 ? 13.801 -19.017 -17.219 1.00 79.36 61 VAL A N 1
ATOM 476 C CA . VAL A 1 66 ? 15.055 -19.448 -16.646 1.00 79.82 61 VAL A CA 1
ATOM 477 C C . VAL A 1 66 ? 16.260 -18.865 -17.390 1.00 85.34 61 VAL A C 1
ATOM 478 O O . VAL A 1 66 ? 17.185 -18.293 -16.713 1.00 84.83 61 VAL A O 1
ATOM 482 N N . VAL A 1 67 ? 16.373 -18.995 -18.715 1.00 83.35 62 VAL A N 1
ATOM 483 C CA . VAL A 1 67 ? 17.525 -18.508 -19.412 1.00 83.67 62 VAL A CA 1
ATOM 484 C C . VAL A 1 67 ? 17.603 -16.981 -19.362 1.00 89.39 62 VAL A C 1
ATOM 485 O O . VAL A 1 67 ? 18.690 -16.433 -19.309 1.00 89.12 62 VAL A O 1
ATOM 489 N N . SER A 1 68 ? 16.454 -16.313 -19.235 1.00 87.43 63 SER A N 1
ATOM 490 C CA . SER A 1 68 ? 16.386 -14.826 -19.214 1.00 87.95 63 SER A CA 1
ATOM 491 C C . SER A 1 68 ? 16.563 -14.281 -17.798 1.00 93.77 63 SER A C 1
ATOM 492 O O . SER A 1 68 ? 16.600 -13.068 -17.624 1.00 93.91 63 SER A O 1
ATOM 495 N N . SER A 1 69 ? 16.631 -15.167 -16.824 1.00 91.04 64 SER A N 1
ATOM 496 C CA . SER A 1 69 ? 16.808 -14.794 -15.401 1.00 91.23 64 SER A CA 1
ATOM 497 C C . SER A 1 69 ? 18.291 -14.928 -15.081 1.00 95.72 64 SER A C 1
ATOM 498 O O . SER A 1 69 ? 18.794 -14.194 -14.231 1.00 95.61 64 SER A O 1
ATOM 501 N N . ILE A 1 70 ? 18.922 -15.885 -15.746 1.00 92.58 65 ILE A N 1
ATOM 502 C CA . ILE A 1 70 ? 20.377 -16.146 -15.613 1.00 92.38 65 ILE A CA 1
ATOM 503 C C . ILE A 1 70 ? 21.076 -15.044 -16.402 1.00 97.18 65 ILE A C 1
ATOM 504 O O . ILE A 1 70 ? 22.148 -14.629 -16.002 1.00 97.15 65 ILE A O 1
ATOM 509 N N . GLU A 1 71 ? 20.431 -14.561 -17.462 1.00 94.31 66 GLU A N 1
ATOM 510 C CA . GLU A 1 71 ? 20.964 -13.471 -18.317 1.00 94.42 66 GLU A CA 1
ATOM 511 C C . GLU A 1 71 ? 21.084 -12.202 -17.472 1.00 99.36 66 GLU A C 1
ATOM 512 O O . GLU A 1 71 ? 22.021 -11.445 -17.692 1.00 98.92 66 GLU A O 1
ATOM 518 N N . GLN A 1 72 ? 20.122 -11.963 -16.583 1.00 96.95 67 GLN A N 1
ATOM 519 C CA . GLN A 1 72 ? 20.128 -10.785 -15.684 1.00 97.33 67 GLN A CA 1
ATOM 520 C C . GLN A 1 72 ? 21.342 -10.849 -14.758 1.00 102.86 67 GLN A C 1
ATOM 521 O O . GLN A 1 72 ? 21.893 -9.788 -14.459 1.00 103.05 67 GLN A O 1
ATOM 527 N N . LYS A 1 73 ? 21.708 -12.038 -14.281 1.00 99.66 68 LYS A N 1
ATOM 528 C CA . LYS A 1 73 ? 22.864 -12.145 -13.351 1.00 132.14 68 LYS A CA 1
ATOM 529 C C . LYS A 1 73 ? 23.998 -12.973 -13.971 1.00 156.47 68 LYS A C 1
ATOM 530 O O . LYS A 1 73 ? 24.799 -12.394 -14.738 1.00 117.32 68 LYS A O 1
ATOM 536 N N . LYS A 1 80 ? 30.387 -12.915 -20.564 1.00 109.82 75 LYS A N 1
ATOM 537 C CA . LYS A 1 80 ? 30.332 -14.095 -21.461 1.00 109.49 75 LYS A CA 1
ATOM 538 C C . LYS A 1 80 ? 28.947 -14.752 -21.392 1.00 112.09 75 LYS A C 1
ATOM 539 O O . LYS A 1 80 ? 28.780 -15.858 -21.931 1.00 111.49 75 LYS A O 1
ATOM 541 N N . GLN A 1 81 ? 28.000 -14.088 -20.731 1.00 107.95 76 GLN A N 1
ATOM 542 C CA . GLN A 1 81 ? 26.613 -14.596 -20.640 1.00 107.10 76 GLN A CA 1
ATOM 543 C C . GLN A 1 81 ? 25.963 -14.354 -21.999 1.00 110.22 76 GLN A C 1
ATOM 544 O O . GLN A 1 81 ? 24.755 -14.513 -22.131 1.00 109.64 76 GLN A O 1
ATOM 550 N N . GLN A 1 82 ? 26.761 -13.925 -22.963 1.00 106.47 77 GLN A N 1
ATOM 551 C CA . GLN A 1 82 ? 26.251 -13.717 -24.341 1.00 106.06 77 GLN A CA 1
ATOM 552 C C . GLN A 1 82 ? 25.607 -15.018 -24.800 1.00 108.45 77 GLN A C 1
ATOM 553 O O . GLN A 1 82 ? 24.706 -14.963 -25.629 1.00 107.36 77 GLN A O 1
ATOM 559 N N . MET A 1 83 ? 26.111 -16.146 -24.309 1.00 104.68 78 MET A N 1
ATOM 560 C CA . MET A 1 83 ? 25.580 -17.475 -24.701 1.00 104.19 78 MET A CA 1
ATOM 561 C C . MET A 1 83 ? 24.114 -17.584 -24.276 1.00 105.72 78 MET A C 1
ATOM 562 O O . MET A 1 83 ? 23.314 -18.095 -25.060 1.00 104.81 78 MET A O 1
ATOM 567 N N . ALA A 1 84 ? 23.776 -17.076 -23.094 1.00 101.17 79 ALA A N 1
ATOM 568 C CA . ALA A 1 84 ? 22.378 -17.116 -22.621 1.00 100.58 79 ALA A CA 1
ATOM 569 C C . ALA A 1 84 ? 21.493 -16.330 -23.590 1.00 103.72 79 ALA A C 1
ATOM 570 O O . ALA A 1 84 ? 20.419 -16.813 -23.939 1.00 103.12 79 ALA A O 1
ATOM 572 N N . ARG A 1 85 ? 21.960 -15.176 -24.038 1.00 100.11 80 ARG A N 1
ATOM 573 C CA . ARG A 1 85 ? 21.177 -14.334 -24.970 1.00 99.68 80 ARG A CA 1
ATOM 574 C C . ARG A 1 85 ? 20.949 -15.107 -26.275 1.00 103.06 80 ARG A C 1
ATOM 575 O O . ARG A 1 85 ? 19.873 -14.967 -26.850 1.00 102.92 80 ARG A O 1
ATOM 583 N N . GLU A 1 86 ? 21.938 -15.873 -26.735 1.00 98.95 81 GLU A N 1
ATOM 584 C CA . GLU A 1 86 ? 21.827 -16.647 -27.981 1.00 98.21 81 GLU A CA 1
ATOM 585 C C . GLU A 1 86 ? 20.828 -17.798 -27.877 1.00 99.17 81 GLU A C 1
ATOM 586 O O . GLU A 1 86 ? 20.028 -18.044 -28.777 1.00 98.73 81 GLU A O 1
ATOM 592 N N . TYR A 1 87 ? 20.945 -18.506 -26.752 1.00 93.49 82 TYR A N 1
ATOM 593 C CA . TYR A 1 87 ? 20.034 -19.624 -26.424 1.00 92.13 82 TYR A CA 1
ATOM 594 C C . TYR A 1 87 ? 18.641 -19.044 -26.236 1.00 93.03 82 TYR A C 1
ATOM 595 O O . TYR A 1 87 ? 17.693 -19.517 -26.858 1.00 92.58 82 TYR A O 1
ATOM 604 N N . ARG A 1 88 ? 18.549 -17.940 -25.496 1.00 87.27 83 ARG A N 1
ATOM 605 C CA . ARG A 1 88 ? 17.208 -17.357 -25.265 1.00 85.74 83 ARG A CA 1
ATOM 606 C C . ARG A 1 88 ? 16.592 -17.002 -26.618 1.00 87.38 83 ARG A C 1
ATOM 607 O O . ARG A 1 88 ? 15.383 -17.089 -26.730 1.00 86.61 83 ARG A O 1
ATOM 615 N N . GLU A 1 89 ? 17.416 -16.587 -27.584 1.00 82.62 84 GLU A N 1
ATOM 616 C CA . GLU A 1 89 ? 16.912 -16.293 -28.923 1.00 81.67 84 GLU A CA 1
ATOM 617 C C . GLU A 1 89 ? 16.362 -17.553 -29.590 1.00 83.28 84 GLU A C 1
ATOM 618 O O . GLU A 1 89 ? 15.325 -17.515 -30.248 1.00 82.86 84 GLU A O 1
ATOM 624 N N . LYS A 1 90 ? 17.026 -18.655 -29.319 1.00 77.95 85 LYS A N 1
ATOM 625 C CA . LYS A 1 90 ? 16.659 -19.932 -29.847 1.00 76.66 85 LYS A CA 1
ATOM 626 C C . LYS A 1 90 ? 15.292 -20.302 -29.346 1.00 77.25 85 LYS A C 1
ATOM 627 O O . LYS A 1 90 ? 14.360 -20.472 -30.096 1.00 76.49 85 LYS A O 1
ATOM 633 N N . ILE A 1 91 ? 15.195 -20.384 -28.040 1.00 71.70 86 ILE A N 1
ATOM 634 C CA . ILE A 1 91 ? 13.963 -20.810 -27.337 1.00 70.51 86 ILE A CA 1
ATOM 635 C C . ILE A 1 91 ? 12.853 -19.864 -27.833 1.00 73.99 86 ILE A C 1
ATOM 636 O O . ILE A 1 91 ? 11.693 -20.312 -28.031 1.00 73.83 86 ILE A O 1
ATOM 641 N N . GLU A 1 92 ? 13.181 -18.587 -27.986 1.00 70.22 87 GLU A N 1
ATOM 642 C CA . GLU A 1 92 ? 12.179 -17.582 -28.406 1.00 69.82 87 GLU A CA 1
ATOM 643 C C . GLU A 1 92 ? 11.654 -17.955 -29.784 1.00 73.42 87 GLU A C 1
ATOM 644 O O . GLU A 1 92 ? 10.476 -17.795 -30.012 1.00 72.74 87 GLU A O 1
ATOM 650 N N . THR A 1 93 ? 12.525 -18.391 -30.680 1.00 70.32 88 THR A N 1
ATOM 651 C CA . THR A 1 93 ? 12.065 -18.771 -32.035 1.00 70.34 88 THR A CA 1
ATOM 652 C C . THR A 1 93 ? 11.136 -19.976 -31.933 1.00 74.45 88 THR A C 1
ATOM 653 O O . THR A 1 93 ? 10.134 -19.998 -32.632 1.00 74.23 88 THR A O 1
ATOM 657 N N . GLU A 1 94 ? 11.467 -20.935 -31.075 1.00 70.75 89 GLU A N 1
ATOM 658 C CA . GLU A 1 94 ? 10.628 -22.148 -30.940 1.00 70.53 89 GLU A CA 1
ATOM 659 C C . GLU A 1 94 ? 9.248 -21.719 -30.459 1.00 74.20 89 GLU A C 1
ATOM 660 O O . GLU A 1 94 ? 8.258 -22.104 -31.071 1.00 74.03 89 GLU A O 1
ATOM 666 N N . LEU A 1 95 ? 9.232 -20.850 -29.459 1.00 70.37 90 LEU A N 1
ATOM 667 C CA . LEU A 1 95 ? 7.988 -20.344 -28.844 1.00 69.78 90 LEU A CA 1
ATOM 668 C C . LEU A 1 95 ? 7.158 -19.557 -29.855 1.00 71.78 90 LEU A C 1
ATOM 669 O O . LEU A 1 95 ? 5.975 -19.794 -29.914 1.00 71.05 90 LEU A O 1
ATOM 674 N N . ARG A 1 96 ? 7.767 -18.678 -30.633 1.00 67.68 91 ARG A N 1
ATOM 675 C CA . ARG A 1 96 ? 6.984 -17.901 -31.620 1.00 67.23 91 ARG A CA 1
ATOM 676 C C . ARG A 1 96 ? 6.366 -18.868 -32.622 1.00 70.64 91 ARG A C 1
ATOM 677 O O . ARG A 1 96 ? 5.246 -18.643 -33.058 1.00 70.28 91 ARG A O 1
ATOM 685 N N . ASP A 1 97 ? 7.121 -19.886 -33.002 1.00 66.97 92 ASP A N 1
ATOM 686 C CA . ASP A 1 97 ? 6.667 -20.869 -33.985 1.00 66.72 92 ASP A CA 1
ATOM 687 C C . ASP A 1 97 ? 5.445 -21.649 -33.503 1.00 69.74 92 ASP A C 1
ATOM 688 O O . ASP A 1 97 ? 4.523 -21.911 -34.272 1.00 69.68 92 ASP A O 1
ATOM 693 N N . ILE A 1 98 ? 5.451 -22.026 -32.229 1.00 64.87 93 ILE A N 1
ATOM 694 C CA . ILE A 1 98 ? 4.323 -22.758 -31.621 1.00 63.77 93 ILE A CA 1
ATOM 695 C C . ILE A 1 98 ? 3.097 -21.853 -31.480 1.00 66.81 93 ILE A C 1
ATOM 696 O O . ILE A 1 98 ? 2.000 -22.203 -31.881 1.00 66.28 93 ILE A O 1
ATOM 701 N N . CYS A 1 99 ? 3.302 -20.652 -30.992 1.00 63.06 94 CYS A N 1
ATOM 702 C CA . CYS A 1 99 ? 2.182 -19.682 -31.007 1.00 62.43 94 CYS A CA 1
ATOM 703 C C . CYS A 1 99 ? 1.571 -19.406 -32.329 1.00 66.05 94 CYS A C 1
ATOM 704 O O . CYS A 1 99 ? 0.341 -19.387 -32.522 1.00 65.28 94 CYS A O 1
ATOM 707 N N . ASN A 1 100 ? 2.393 -19.248 -33.335 1.00 63.20 95 ASN A N 1
ATOM 708 C CA . ASN A 1 100 ? 1.853 -18.969 -34.650 1.00 63.34 95 ASN A CA 1
ATOM 709 C C . ASN A 1 100 ? 1.018 -20.114 -35.169 1.00 66.52 95 ASN A C 1
ATOM 710 O O . ASN A 1 100 ? 0.070 -19.927 -35.906 1.00 65.41 95 ASN A O 1
ATOM 715 N N . ASP A 1 101 ? 1.391 -21.306 -34.763 1.00 63.33 96 ASP A N 1
ATOM 716 C CA . ASP A 1 101 ? 0.694 -22.507 -35.147 1.00 63.52 96 ASP A CA 1
ATOM 717 C C . ASP A 1 101 ? -0.717 -22.474 -34.637 1.00 65.42 96 ASP A C 1
ATOM 718 O O . ASP A 1 101 ? -1.662 -22.522 -35.388 1.00 64.80 96 ASP A O 1
ATOM 723 N N . VAL A 1 102 ? -0.833 -22.413 -33.325 1.00 60.35 97 VAL A N 1
ATOM 724 C CA . VAL A 1 102 ? -2.099 -22.376 -32.645 1.00 59.44 97 VAL A CA 1
ATOM 725 C C . VAL A 1 102 ? -2.942 -21.270 -33.190 1.00 61.66 97 VAL A C 1
ATOM 726 O O . VAL A 1 102 ? -4.097 -21.436 -33.436 1.00 60.84 97 VAL A O 1
ATOM 730 N N . LEU A 1 103 ? -2.349 -20.120 -33.369 1.00 57.77 98 LEU A N 1
ATOM 731 C CA . LEU A 1 103 ? -3.108 -18.963 -33.899 1.00 57.59 98 LEU A CA 1
ATOM 732 C C . LEU A 1 103 ? -3.545 -19.211 -35.341 1.00 61.22 98 LEU A C 1
ATOM 733 O O . LEU A 1 103 ? -4.548 -18.640 -35.747 1.00 60.72 98 LEU A O 1
ATOM 738 N N . SER A 1 104 ? -2.754 -19.960 -36.101 1.00 57.10 99 SER A N 1
ATOM 739 C CA . SER A 1 104 ? -3.132 -20.313 -37.484 1.00 56.80 99 SER A CA 1
ATOM 740 C C . SER A 1 104 ? -4.368 -21.211 -37.450 1.00 60.00 99 SER A C 1
ATOM 741 O O . SER A 1 104 ? -5.237 -21.026 -38.290 1.00 59.83 99 SER A O 1
ATOM 744 N N . LEU A 1 105 ? -4.427 -22.149 -36.505 1.00 56.11 100 LEU A N 1
ATOM 745 C CA . LEU A 1 105 ? -5.542 -23.060 -36.387 1.00 55.59 100 LEU A CA 1
ATOM 746 C C . LEU A 1 105 ? -6.742 -22.268 -35.963 1.00 59.85 100 LEU A C 1
ATOM 747 O O . LEU A 1 105 ? -7.863 -22.549 -36.400 1.00 58.97 100 LEU A O 1
ATOM 752 N N . LEU A 1 106 ? -6.510 -21.392 -35.004 1.00 57.23 101 LEU A N 1
ATOM 753 C CA . LEU A 1 106 ? -7.590 -20.567 -34.499 1.00 57.34 101 LEU A CA 1
ATOM 754 C C . LEU A 1 106 ? -8.283 -19.786 -35.630 1.00 62.96 101 LEU A C 1
ATOM 755 O O . LEU A 1 106 ? -9.530 -19.748 -35.713 1.00 62.52 101 LEU A O 1
ATOM 760 N N . GLU A 1 107 ? -7.508 -19.107 -36.466 1.00 61.40 102 GLU A N 1
ATOM 761 C CA . GLU A 1 107 ? -8.122 -18.266 -37.521 1.00 62.32 102 GLU A CA 1
ATOM 762 C C . GLU A 1 107 ? -8.673 -19.116 -38.664 1.00 67.10 102 GLU A C 1
ATOM 763 O O . GLU A 1 107 ? -9.719 -18.764 -39.186 1.00 66.53 102 GLU A O 1
ATOM 769 N N . LYS A 1 108 ? -7.927 -20.128 -39.095 1.00 64.13 103 LYS A N 1
ATOM 770 C CA . LYS A 1 108 ? -8.402 -20.965 -40.223 1.00 64.25 103 LYS A CA 1
ATOM 771 C C . LYS A 1 108 ? -9.605 -21.849 -39.878 1.00 68.42 103 LYS A C 1
ATOM 772 O O . LYS A 1 108 ? -10.502 -21.930 -40.718 1.00 68.20 103 LYS A O 1
ATOM 778 N N . PHE A 1 109 ? -9.631 -22.492 -38.709 1.00 64.83 104 PHE A N 1
ATOM 779 C CA . PHE A 1 109 ? -10.740 -23.449 -38.475 1.00 64.33 104 PHE A CA 1
ATOM 780 C C . PHE A 1 109 ? -11.554 -23.237 -37.198 1.00 67.47 104 PHE A C 1
ATOM 781 O O . PHE A 1 109 ? -12.775 -23.182 -37.273 1.00 66.53 104 PHE A O 1
ATOM 789 N N . LEU A 1 110 ? -10.894 -23.168 -36.052 1.00 64.26 105 LEU A N 1
ATOM 790 C CA . LEU A 1 110 ? -11.637 -23.165 -34.765 1.00 64.14 105 LEU A CA 1
ATOM 791 C C . LEU A 1 110 ? -12.599 -21.979 -34.720 1.00 68.70 105 LEU A C 1
ATOM 792 O O . LEU A 1 110 ? -13.787 -22.234 -34.702 1.00 68.44 105 LEU A O 1
ATOM 797 N N . ILE A 1 111 ? -12.117 -20.742 -34.687 1.00 65.50 106 ILE A N 1
ATOM 798 C CA . ILE A 1 111 ? -13.073 -19.601 -34.609 1.00 65.49 106 ILE A CA 1
ATOM 799 C C . ILE A 1 111 ? -14.196 -19.585 -35.646 1.00 70.89 106 ILE A C 1
ATOM 800 O O . ILE A 1 111 ? -15.329 -19.319 -35.262 1.00 70.21 106 ILE A O 1
ATOM 805 N N . PRO A 1 112 ? -13.920 -19.825 -36.943 1.00 68.65 107 PRO A N 1
ATOM 806 C CA . PRO A 1 112 ? -14.944 -19.841 -37.981 1.00 68.87 107 PRO A CA 1
ATOM 807 C C . PRO A 1 112 ? -15.995 -20.944 -37.835 1.00 74.41 107 PRO A C 1
ATOM 808 O O . PRO A 1 112 ? -17.104 -20.721 -38.200 1.00 73.88 107 PRO A O 1
ATOM 812 N N . ASN A 1 113 ? -15.591 -22.127 -37.393 1.00 72.16 108 ASN A N 1
ATOM 813 C CA . ASN A 1 113 ? -16.562 -23.239 -37.265 1.00 72.37 108 ASN A CA 1
ATOM 814 C C . ASN A 1 113 ? -17.208 -23.233 -35.881 1.00 77.02 108 ASN A C 1
ATOM 815 O O . ASN A 1 113 ? -18.054 -24.085 -35.651 1.00 76.87 108 ASN A O 1
ATOM 820 N N . ALA A 1 114 ? -16.804 -22.320 -34.998 1.00 74.02 109 ALA A N 1
ATOM 821 C CA . ALA A 1 114 ? -17.390 -22.262 -33.638 1.00 74.30 109 ALA A CA 1
ATOM 822 C C . ALA A 1 114 ? -18.862 -21.892 -33.763 1.00 79.10 109 ALA A C 1
ATOM 823 O O . ALA A 1 114 ? -19.147 -20.741 -34.070 1.00 78.96 109 ALA A O 1
ATOM 825 N N . SER A 1 115 ? -19.752 -22.845 -33.473 1.00 76.07 110 SER A N 1
ATOM 826 C CA . SER A 1 115 ? -21.217 -22.620 -33.542 1.00 76.02 110 SER A CA 1
ATOM 827 C C . SER A 1 115 ? -21.763 -22.215 -32.174 1.00 80.04 110 SER A C 1
ATOM 828 O O . SER A 1 115 ? -22.516 -21.237 -32.101 1.00 79.81 110 SER A O 1
ATOM 831 N N . GLN A 1 116 ? -21.423 -22.978 -31.141 1.00 76.05 111 GLN A N 1
ATOM 832 C CA . GLN A 1 116 ? -21.888 -22.667 -29.769 1.00 75.57 111 GLN A CA 1
ATOM 833 C C . GLN A 1 116 ? -21.154 -21.424 -29.271 1.00 77.24 111 GLN A C 1
ATOM 834 O O . GLN A 1 116 ? -20.033 -21.224 -29.685 1.00 76.90 111 GLN A O 1
ATOM 840 N N . ALA A 1 117 ? -21.792 -20.626 -28.422 1.00 72.28 112 ALA A N 1
ATOM 841 C CA . ALA A 1 117 ? -21.156 -19.421 -27.852 1.00 71.38 112 ALA A CA 1
ATOM 842 C C . ALA A 1 117 ? -20.026 -19.802 -26.895 1.00 73.76 112 ALA A C 1
ATOM 843 O O . ALA A 1 117 ? -19.011 -19.132 -26.909 1.00 73.72 112 ALA A O 1
ATOM 845 N N . GLU A 1 118 ? -20.223 -20.803 -26.087 1.00 68.75 113 GLU A N 1
ATOM 846 C CA . GLU A 1 118 ? -19.200 -21.267 -25.113 1.00 67.67 113 GLU A CA 1
ATOM 847 C C . GLU A 1 118 ? -17.886 -21.557 -25.841 1.00 68.85 113 GLU A C 1
ATOM 848 O O . GLU A 1 118 ? -16.840 -21.195 -25.314 1.00 67.60 113 GLU A O 1
ATOM 854 N N . SER A 1 119 ? -17.936 -22.288 -26.963 1.00 64.29 114 SER A N 1
ATOM 855 C CA . SER A 1 119 ? -16.729 -22.445 -27.745 1.00 63.50 114 SER A CA 1
ATOM 856 C C . SER A 1 119 ? -16.190 -21.152 -28.326 1.00 65.89 114 SER A C 1
ATOM 857 O O . SER A 1 119 ? -15.006 -20.937 -28.328 1.00 65.78 114 SER A O 1
ATOM 860 N N . LYS A 1 120 ? -17.063 -20.238 -28.724 1.00 60.64 115 LYS A N 1
ATOM 861 C CA . LYS A 1 120 ? -16.532 -18.965 -29.259 1.00 59.37 115 LYS A CA 1
ATOM 862 C C . LYS A 1 120 ? -15.728 -18.269 -28.166 1.00 61.26 115 LYS A C 1
ATOM 863 O O . LYS A 1 120 ? -14.664 -17.781 -28.482 1.00 61.19 115 LYS A O 1
ATOM 869 N N . VAL A 1 121 ? -16.224 -18.246 -26.932 1.00 56.09 116 VAL A N 1
ATOM 870 C CA . VAL A 1 121 ? -15.494 -17.627 -25.824 1.00 55.23 116 VAL A CA 1
ATOM 871 C C . VAL A 1 121 ? -14.170 -18.380 -25.509 1.00 57.78 116 VAL A C 1
ATOM 872 O O . VAL A 1 121 ? -13.128 -17.748 -25.402 1.00 57.43 116 VAL A O 1
ATOM 876 N N . PHE A 1 122 ? -14.236 -19.703 -25.527 1.00 53.72 117 PHE A N 1
ATOM 877 C CA . PHE A 1 122 ? -13.051 -20.544 -25.255 1.00 53.40 117 PHE A CA 1
ATOM 878 C C . PHE A 1 122 ? -11.983 -20.296 -26.315 1.00 56.86 117 PHE A C 1
ATOM 879 O O . PHE A 1 122 ? -10.823 -20.224 -25.949 1.00 56.60 117 PHE A O 1
ATOM 887 N N . TYR A 1 123 ? -12.378 -20.195 -27.583 1.00 52.82 118 TYR A N 1
ATOM 888 C CA . TYR A 1 123 ? -11.437 -19.950 -28.669 1.00 52.40 118 TYR A CA 1
ATOM 889 C C . TYR A 1 123 ? -10.856 -18.566 -28.722 1.00 56.43 118 TYR A C 1
ATOM 890 O O . TYR A 1 123 ? -9.713 -18.380 -29.033 1.00 56.03 118 TYR A O 1
ATOM 899 N N . LEU A 1 124 ? -11.682 -17.585 -28.456 1.00 53.08 119 LEU A N 1
ATOM 900 C CA . LEU A 1 124 ? -11.242 -16.179 -28.385 1.00 53.20 119 LEU A CA 1
ATOM 901 C C . LEU A 1 124 ? -10.362 -15.934 -27.188 1.00 57.39 119 LEU A C 1
ATOM 902 O O . LEU A 1 124 ? -9.346 -15.257 -27.319 1.00 56.51 119 LEU A O 1
ATOM 907 N N . LYS A 1 125 ? -10.592 -16.645 -26.105 1.00 54.45 120 LYS A N 1
ATOM 908 C CA . LYS A 1 125 ? -9.694 -16.606 -24.974 1.00 54.25 120 LYS A CA 1
ATOM 909 C C . LYS A 1 125 ? -8.345 -17.193 -25.282 1.00 59.47 120 LYS A C 1
ATOM 910 O O . LYS A 1 125 ? -7.347 -16.701 -24.839 1.00 58.72 120 LYS A O 1
ATOM 916 N N . MET A 1 126 ? -8.333 -18.288 -26.011 1.00 57.03 121 MET A N 1
ATOM 917 C CA . MET A 1 126 ? -7.086 -18.963 -26.447 1.00 57.05 121 MET A CA 1
ATOM 918 C C . MET A 1 126 ? -6.325 -17.990 -27.318 1.00 60.16 121 MET A C 1
ATOM 919 O O . MET A 1 126 ? -5.113 -17.884 -27.176 1.00 60.21 121 MET A O 1
ATOM 924 N N . LYS A 1 127 ? -6.990 -17.273 -28.197 1.00 55.53 122 LYS A N 1
ATOM 925 C CA . LYS A 1 127 ? -6.310 -16.295 -29.020 1.00 54.71 122 LYS A CA 1
ATOM 926 C C . LYS A 1 127 ? -5.696 -15.183 -28.188 1.00 57.94 122 LYS A C 1
ATOM 927 O O . LYS A 1 127 ? -4.602 -14.763 -28.438 1.00 57.55 122 LYS A O 1
ATOM 933 N N . GLY A 1 128 ? -6.401 -14.714 -27.181 1.00 54.00 123 GLY A N 1
ATOM 934 C CA . GLY A 1 128 ? -5.875 -13.734 -26.278 1.00 53.40 123 GLY A CA 1
ATOM 935 C C . GLY A 1 128 ? -4.609 -14.346 -25.576 1.00 56.84 123 GLY A C 1
ATOM 936 O O . GLY A 1 128 ? -3.527 -13.690 -25.492 1.00 56.49 123 GLY A O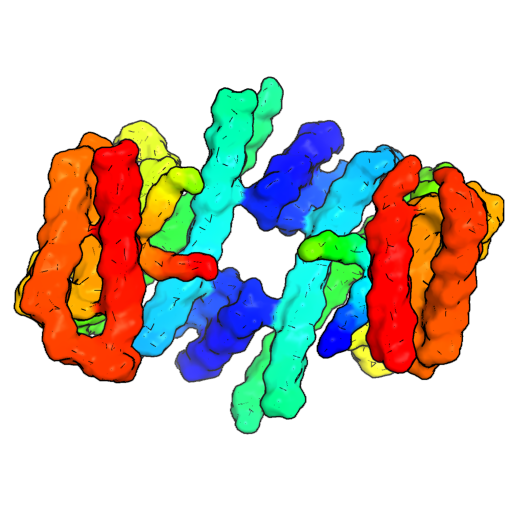 1
ATOM 937 N N . ASP A 1 129 ? -4.660 -15.599 -25.123 1.00 53.11 124 ASP A N 1
ATOM 938 C CA . ASP A 1 129 ? -3.481 -16.182 -24.422 1.00 52.38 124 ASP A CA 1
ATOM 939 C C . ASP A 1 129 ? -2.301 -16.321 -25.335 1.00 56.27 124 ASP A C 1
ATOM 940 O O . ASP A 1 129 ? -1.220 -16.007 -24.897 1.00 55.12 124 ASP A O 1
ATOM 945 N N . TYR A 1 130 ? -2.504 -16.819 -26.544 1.00 53.61 125 TYR A N 1
ATOM 946 C CA . TYR A 1 130 ? -1.352 -17.057 -27.443 1.00 53.68 125 TYR A CA 1
ATOM 947 C C . TYR A 1 130 ? -0.730 -15.740 -27.899 1.00 58.02 125 TYR A C 1
ATOM 948 O O . TYR A 1 130 ? 0.471 -15.707 -28.090 1.00 57.81 125 TYR A O 1
ATOM 957 N N . TYR A 1 131 ? -1.522 -14.688 -28.052 1.00 54.90 126 TYR A N 1
ATOM 958 C CA . TYR A 1 131 ? -0.913 -13.382 -28.384 1.00 54.92 126 TYR A CA 1
ATOM 959 C C . TYR A 1 131 ? -0.218 -12.869 -27.124 1.00 58.96 126 TYR A C 1
ATOM 960 O O . TYR A 1 131 ? 0.805 -12.230 -27.243 1.00 58.51 126 TYR A O 1
ATOM 969 N N . ARG A 1 132 ? -0.766 -13.161 -25.945 1.00 55.94 127 ARG A N 1
ATOM 970 C CA . ARG A 1 132 ? -0.084 -12.749 -24.691 1.00 55.74 127 ARG A CA 1
ATOM 971 C C . ARG A 1 132 ? 1.300 -13.447 -24.605 1.00 60.77 127 ARG A C 1
ATOM 972 O O . ARG A 1 132 ? 2.304 -12.764 -24.262 1.00 60.72 127 ARG A O 1
ATOM 980 N N . TYR A 1 133 ? 1.403 -14.698 -24.975 1.00 58.35 128 TYR A N 1
ATOM 981 C CA . TYR A 1 133 ? 2.711 -15.305 -24.958 1.00 58.44 128 TYR A CA 1
ATOM 982 C C . TYR A 1 133 ? 3.648 -14.711 -25.965 1.00 63.98 128 TYR A C 1
ATOM 983 O O . TYR A 1 133 ? 4.847 -14.530 -25.694 1.00 63.46 128 TYR A O 1
ATOM 992 N N . LEU A 1 134 ? 3.169 -14.354 -27.130 1.00 62.03 129 LEU A N 1
ATOM 993 C CA . LEU A 1 134 ? 4.013 -13.664 -28.125 1.00 62.53 129 LEU A CA 1
ATOM 994 C C . LEU A 1 134 ? 4.453 -12.291 -27.601 1.00 68.47 129 LEU A C 1
ATOM 995 O O . LEU A 1 134 ? 5.593 -11.875 -27.781 1.00 68.44 129 LEU A O 1
ATOM 1000 N N . ALA A 1 135 ? 3.555 -11.616 -26.855 1.00 66.40 130 ALA A N 1
ATOM 1001 C CA . ALA A 1 135 ? 3.879 -10.278 -26.332 1.00 66.99 130 ALA A CA 1
ATOM 1002 C C . ALA A 1 135 ? 5.029 -10.373 -25.344 1.00 73.26 130 ALA A C 1
ATOM 1003 O O . ALA A 1 135 ? 5.874 -9.450 -25.285 1.00 73.22 130 ALA A O 1
ATOM 1005 N N . GLU A 1 136 ? 5.059 -11.438 -24.553 1.00 71.23 131 GLU A N 1
ATOM 1006 C CA . GLU A 1 136 ? 6.095 -11.604 -23.505 1.00 72.01 131 GLU A CA 1
ATOM 1007 C C . GLU A 1 136 ? 7.488 -11.694 -24.123 1.00 78.84 131 GLU A C 1
ATOM 1008 O O . GLU A 1 136 ? 8.458 -11.468 -23.406 1.00 78.89 131 GLU A O 1
ATOM 1014 N N . VAL A 1 137 ? 7.582 -12.046 -25.396 1.00 77.27 132 VAL A N 1
ATOM 1015 C CA . VAL A 1 137 ? 8.908 -12.120 -26.044 1.00 77.85 132 VAL A CA 1
ATOM 1016 C C . VAL A 1 137 ? 9.093 -11.197 -27.251 1.00 85.24 132 VAL A C 1
ATOM 1017 O O . VAL A 1 137 ? 10.056 -11.411 -28.086 1.00 84.99 132 VAL A O 1
ATOM 1021 N N . ALA A 1 138 ? 8.169 -10.230 -27.409 1.00 84.80 133 ALA A N 1
ATOM 1022 C CA . ALA A 1 138 ? 8.064 -9.392 -28.673 1.00 86.16 133 ALA A CA 1
ATOM 1023 C C . ALA A 1 138 ? 9.259 -8.402 -28.821 1.00 93.53 133 ALA A C 1
ATOM 1024 O O . ALA A 1 138 ? 9.718 -7.817 -27.841 1.00 93.49 133 ALA A O 1
ATOM 1026 N N . ALA A 1 139 ? 9.740 -8.223 -30.087 1.00 92.39 134 ALA A N 1
ATOM 1027 C CA . ALA A 1 139 ? 10.661 -7.064 -30.432 1.00 93.28 134 ALA A CA 1
ATOM 1028 C C . ALA A 1 139 ? 9.965 -5.770 -30.027 1.00 99.95 134 ALA A C 1
ATOM 1029 O O . ALA A 1 139 ? 8.746 -5.627 -30.254 1.00 99.78 134 ALA A O 1
ATOM 1031 N N . GLY A 1 140 ? 10.688 -4.827 -29.452 1.00 98.06 135 GLY A N 1
ATOM 1032 C CA . GLY A 1 140 ? 10.035 -3.563 -29.037 1.00 98.40 135 GLY A CA 1
ATOM 1033 C C . GLY A 1 140 ? 9.184 -3.025 -30.167 1.00 103.51 135 GLY A C 1
ATOM 1034 O O . GLY A 1 140 ? 8.076 -2.449 -29.954 1.00 103.55 135 GLY A O 1
ATOM 1035 N N . ASP A 1 141 ? 9.627 -3.164 -31.397 1.00 100.38 136 ASP A N 1
ATOM 1036 C CA . ASP A 1 141 ? 8.775 -2.633 -32.439 1.00 100.30 136 ASP A CA 1
ATOM 1037 C C . ASP A 1 141 ? 7.442 -3.332 -32.597 1.00 103.38 136 ASP A C 1
ATOM 1038 O O . ASP A 1 141 ? 6.417 -2.678 -32.756 1.00 103.43 136 ASP A O 1
ATOM 1043 N N . ASP A 1 142 ? 7.445 -4.656 -32.527 1.00 98.30 137 ASP A N 1
ATOM 1044 C CA . ASP A 1 142 ? 6.250 -5.415 -32.870 1.00 97.08 137 ASP A CA 1
ATOM 1045 C C . ASP A 1 142 ? 5.329 -5.538 -31.708 1.00 97.65 137 ASP A C 1
ATOM 1046 O O . ASP A 1 142 ? 4.164 -5.955 -31.875 1.00 97.10 137 ASP A O 1
ATOM 1051 N N . LYS A 1 143 ? 5.859 -5.240 -30.546 1.00 91.90 138 LYS A N 1
ATOM 1052 C CA . LYS A 1 143 ? 5.093 -5.396 -29.330 1.00 90.64 138 LYS A CA 1
ATOM 1053 C C . LYS A 1 143 ? 3.720 -4.709 -29.282 1.00 93.63 138 LYS A C 1
ATOM 1054 O O . LYS A 1 143 ? 2.725 -5.355 -28.882 1.00 92.89 138 LYS A O 1
ATOM 1060 N N . LYS A 1 144 ? 3.606 -3.467 -29.680 1.00 90.07 139 LYS A N 1
ATOM 1061 C CA . LYS A 1 144 ? 2.302 -2.825 -29.596 1.00 89.70 139 LYS A CA 1
ATOM 1062 C C . LYS A 1 144 ? 1.213 -3.589 -30.331 1.00 93.12 139 LYS A C 1
ATOM 1063 O O . LYS A 1 144 ? 0.208 -3.921 -29.754 1.00 92.93 139 LYS A O 1
ATOM 1069 N N . GLY A 1 145 ? 1.423 -3.869 -31.604 1.00 88.79 140 GLY A N 1
ATOM 1070 C CA . GLY A 1 145 ? 0.477 -4.600 -32.425 1.00 87.85 140 GLY A CA 1
ATOM 1071 C C . GLY A 1 145 ? 0.015 -5.885 -31.742 1.00 89.59 140 GLY A C 1
ATOM 1072 O O . GLY A 1 145 ? -1.141 -6.303 -31.897 1.00 89.57 140 GLY A O 1
ATOM 1073 N N . ILE A 1 146 ? 0.982 -6.639 -31.170 1.00 84.16 141 ILE A N 1
ATOM 1074 C CA . ILE A 1 146 ? 0.739 -7.990 -30.560 1.00 82.96 141 ILE A CA 1
ATOM 1075 C C . ILE A 1 146 ? -0.077 -7.833 -29.293 1.00 85.37 141 ILE A C 1
ATOM 1076 O O . ILE A 1 146 ? -1.076 -8.529 -29.117 1.00 84.82 141 ILE A O 1
ATOM 1081 N N . VAL A 1 147 ? 0.298 -6.868 -28.492 1.00 81.01 142 VAL A N 1
ATOM 1082 C CA . VAL A 1 147 ? -0.531 -6.515 -27.313 1.00 80.20 142 VAL A CA 1
ATOM 1083 C C . VAL A 1 147 ? -1.954 -6.148 -27.702 1.00 83.55 142 VAL A C 1
ATOM 1084 O O . VAL A 1 147 ? -2.899 -6.596 -27.064 1.00 83.34 142 VAL A O 1
ATOM 1088 N N . ASP A 1 148 ? -2.103 -5.396 -28.777 1.00 79.27 143 ASP A N 1
ATOM 1089 C CA . ASP A 1 148 ? -3.398 -5.004 -29.278 1.00 78.86 143 ASP A CA 1
ATOM 1090 C C . ASP A 1 148 ? -4.205 -6.219 -29.625 1.00 81.29 143 ASP A C 1
ATOM 1091 O O . ASP A 1 148 ? -5.340 -6.343 -29.235 1.00 80.73 143 ASP A O 1
ATOM 1096 N N . GLN A 1 149 ? -3.608 -7.118 -30.381 1.00 76.61 144 GLN A N 1
ATOM 1097 C CA . GLN A 1 149 ? -4.261 -8.356 -30.796 1.00 75.73 144 GLN A CA 1
ATOM 1098 C C . GLN A 1 149 ? -4.742 -9.151 -29.593 1.00 77.22 144 GLN A C 1
ATOM 1099 O O . GLN A 1 149 ? -5.816 -9.733 -29.615 1.00 76.69 144 GLN A O 1
ATOM 1105 N N . SER A 1 150 ? -3.901 -9.297 -28.582 1.00 72.14 145 SER A N 1
ATOM 1106 C CA . SER A 1 150 ? -4.327 -10.085 -27.377 1.00 71.41 145 SER A CA 1
ATOM 1107 C C . SER A 1 150 ? -5.497 -9.417 -26.703 1.00 74.81 145 SER A C 1
ATOM 1108 O O . SER A 1 150 ? -6.499 -10.065 -26.419 1.00 74.15 145 SER A O 1
ATOM 1111 N N . GLN A 1 151 ? -5.398 -8.124 -26.507 1.00 71.21 146 GLN A N 1
ATOM 1112 C CA . GLN A 1 151 ? -6.506 -7.421 -25.777 1.00 70.83 146 GLN A CA 1
ATOM 1113 C C . GLN A 1 151 ? -7.791 -7.495 -26.561 1.00 73.85 146 GLN A C 1
ATOM 1114 O O . GLN A 1 151 ? -8.850 -7.684 -25.973 1.00 73.42 146 GLN A O 1
ATOM 1120 N N . GLN A 1 152 ? -7.694 -7.355 -27.861 1.00 69.57 147 GLN A N 1
ATOM 1121 C CA . GLN A 1 152 ? -8.839 -7.386 -28.727 1.00 68.63 147 GLN A CA 1
ATOM 1122 C C . GLN A 1 152 ? -9.547 -8.723 -28.665 1.00 70.34 147 GLN A C 1
ATOM 1123 O O . GLN A 1 152 ? -10.759 -8.773 -28.716 1.00 69.95 147 GLN A O 1
ATOM 1129 N N . ALA A 1 153 ? -8.782 -9.807 -28.590 1.00 64.90 148 ALA A N 1
ATOM 1130 C CA . ALA A 1 153 ? -9.340 -11.180 -28.556 1.00 63.64 148 ALA A CA 1
ATOM 1131 C C . ALA A 1 153 ? -10.039 -11.356 -27.192 1.00 64.90 148 ALA A C 1
ATOM 1132 O O . ALA A 1 153 ? -11.147 -11.847 -27.102 1.00 64.28 148 ALA A O 1
ATOM 1134 N N . TYR A 1 154 ? -9.321 -11.002 -26.141 1.00 59.80 149 TYR A N 1
ATOM 1135 C CA . TYR A 1 154 ? -9.935 -11.159 -24.794 1.00 58.82 149 TYR A CA 1
ATOM 1136 C C . TYR A 1 154 ? -11.169 -10.308 -24.585 1.00 62.12 149 TYR A C 1
ATOM 1137 O O . TYR A 1 154 ? -12.092 -10.848 -24.061 1.00 61.91 149 TYR A O 1
ATOM 1146 N N . GLN A 1 155 ? -11.174 -9.106 -25.135 1.00 58.44 150 GLN A N 1
ATOM 1147 C CA . GLN A 1 155 ? -12.345 -8.168 -25.011 1.00 58.38 150 GLN A CA 1
ATOM 1148 C C . GLN A 1 155 ? -13.526 -8.757 -25.713 1.00 62.12 150 GLN A C 1
ATOM 1149 O O . GLN A 1 155 ? -14.654 -8.865 -25.099 1.00 61.91 150 GLN A O 1
ATOM 1155 N N . GLU A 1 156 ? -13.352 -9.220 -26.924 1.00 58.37 151 GLU A N 1
ATOM 1156 C CA . GLU A 1 156 ? -14.451 -9.893 -27.562 1.00 57.88 151 GLU A CA 1
ATOM 1157 C C . GLU A 1 156 ? -14.913 -11.130 -26.813 1.00 61.26 151 GLU A C 1
ATOM 1158 O O . GLU A 1 156 ? -16.084 -11.304 -26.628 1.00 60.66 151 GLU A O 1
ATOM 1164 N N . ALA A 1 157 ? -14.010 -11.995 -26.375 1.00 57.78 152 ALA A N 1
ATOM 1165 C CA . ALA A 1 157 ? -14.467 -13.202 -25.565 1.00 57.64 152 ALA A CA 1
ATOM 1166 C C . ALA A 1 157 ? -15.274 -12.678 -24.313 1.00 61.98 152 ALA A C 1
ATOM 1167 O O . ALA A 1 157 ? -16.282 -13.300 -23.909 1.00 61.19 152 ALA A O 1
ATOM 1169 N N . PHE A 1 158 ? -14.833 -11.582 -23.749 1.00 59.47 153 PHE A N 1
ATOM 1170 C CA . PHE A 1 158 ? -15.394 -11.069 -22.544 1.00 60.11 153 PHE A CA 1
ATOM 1171 C C . PHE A 1 158 ? -16.821 -10.686 -22.736 1.00 66.19 153 PHE A C 1
ATOM 1172 O O . PHE A 1 158 ? -17.688 -11.042 -21.979 1.00 66.41 153 PHE A O 1
ATOM 1180 N N . GLU A 1 159 ? -17.048 -9.902 -23.752 1.00 63.83 154 GLU A N 1
ATOM 1181 C CA . GLU A 1 159 ? -18.360 -9.408 -24.052 1.00 64.33 154 GLU A CA 1
ATOM 1182 C C . GLU A 1 159 ? -19.284 -10.544 -24.301 1.00 68.61 154 GLU A C 1
ATOM 1183 O O . GLU A 1 159 ? -20.400 -10.501 -23.849 1.00 68.54 154 GLU A O 1
ATOM 1189 N N . ILE A 1 160 ? -18.867 -11.534 -25.048 1.00 64.78 155 ILE A N 1
ATOM 1190 C CA . ILE A 1 160 ? -19.733 -12.652 -25.264 1.00 64.15 155 ILE A CA 1
ATOM 1191 C C . ILE A 1 160 ? -20.036 -13.441 -24.000 1.00 67.49 155 ILE A C 1
ATOM 1192 O O . ILE A 1 160 ? -21.164 -13.790 -23.766 1.00 66.82 155 ILE A O 1
ATOM 1197 N N . SER A 1 161 ? -19.037 -13.697 -23.172 1.00 64.23 156 SER A N 1
ATOM 1198 C CA . SER A 1 161 ? -19.231 -14.483 -21.925 1.00 64.39 156 SER A CA 1
ATOM 1199 C C . SER A 1 161 ? -20.173 -13.762 -21.021 1.00 69.01 156 SER A C 1
ATOM 1200 O O . SER A 1 161 ? -20.989 -14.404 -20.337 1.00 68.21 156 SER A O 1
A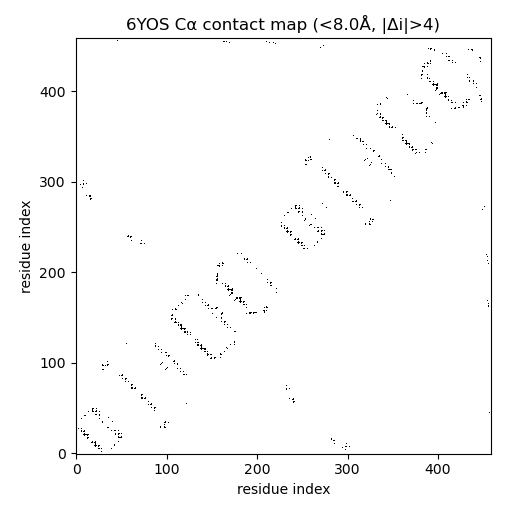TOM 1203 N N . LYS A 1 162 ? -20.111 -12.448 -20.999 1.00 66.51 157 LYS A N 1
ATOM 1204 C CA . LYS A 1 162 ? -20.997 -11.674 -20.161 1.00 66.69 157 LYS A CA 1
ATOM 1205 C C . LYS A 1 162 ? -22.434 -11.847 -20.560 1.00 70.98 157 LYS A C 1
ATOM 1206 O O . LYS A 1 162 ? -23.330 -11.901 -19.743 1.00 70.74 157 LYS A O 1
ATOM 1212 N N . LYS A 1 163 ? -22.652 -11.816 -21.857 1.00 67.71 158 LYS A N 1
ATOM 1213 C CA . LYS A 1 163 ? -23.958 -12.001 -22.455 1.00 67.51 158 LYS A CA 1
ATOM 1214 C C . LYS A 1 163 ? -24.546 -13.374 -22.305 1.00 71.38 158 LYS A C 1
ATOM 1215 O O . LYS A 1 163 ? -25.726 -13.489 -22.120 1.00 71.62 158 LYS A O 1
ATOM 1221 N N . GLU A 1 164 ? -23.758 -14.404 -22.555 1.00 67.40 159 GLU A N 1
ATOM 1222 C CA . GLU A 1 164 ? -24.303 -15.740 -22.644 1.00 67.04 159 GLU A CA 1
ATOM 1223 C C . GLU A 1 164 ? -23.956 -16.743 -21.591 1.00 69.68 159 GLU A C 1
ATOM 1224 O O . GLU A 1 164 ? -24.381 -17.861 -21.696 1.00 69.26 159 GLU A O 1
ATOM 1230 N N . MET A 1 165 ? -23.204 -16.394 -20.590 1.00 65.47 160 MET A N 1
ATOM 1231 C CA . MET A 1 165 ? -22.892 -17.371 -19.581 1.00 64.87 160 MET A CA 1
ATOM 1232 C C . MET A 1 165 ? -23.192 -16.900 -18.199 1.00 67.77 160 MET A C 1
ATOM 1233 O O . MET A 1 165 ? -23.250 -15.728 -17.944 1.00 67.05 160 MET A O 1
ATOM 1238 N N . GLN A 1 166 ? -23.354 -17.836 -17.277 1.00 64.23 161 GLN A N 1
ATOM 1239 C CA . GLN A 1 166 ? -23.600 -17.419 -15.885 1.00 64.14 161 GLN A CA 1
ATOM 1240 C C . GLN A 1 166 ? -22.258 -17.006 -15.292 1.00 67.76 161 GLN A C 1
ATOM 1241 O O . GLN A 1 166 ? -21.229 -17.490 -15.730 1.00 66.98 161 GLN A O 1
ATOM 1247 N N . PRO A 1 167 ? -22.222 -16.143 -14.269 1.00 64.30 162 PRO A N 1
ATOM 1248 C CA . PRO A 1 167 ? -20.958 -15.716 -13.693 1.00 63.99 162 PRO A CA 1
ATOM 1249 C C . PRO A 1 167 ? -20.175 -16.906 -13.129 1.00 67.06 162 PRO A C 1
ATOM 1250 O O . PRO A 1 167 ? -18.998 -16.784 -12.986 1.00 66.79 162 PRO A O 1
ATOM 1254 N N . THR A 1 168 ? -20.867 -17.996 -12.805 1.00 62.81 163 THR A N 1
ATOM 1255 C CA . THR A 1 168 ? -20.246 -19.220 -12.233 1.00 62.14 163 THR A CA 1
ATOM 1256 C C . THR A 1 168 ? -19.654 -20.125 -13.313 1.00 64.10 163 THR A C 1
ATOM 1257 O O . THR A 1 168 ? -19.039 -21.123 -12.949 1.00 63.44 163 THR A O 1
ATOM 1261 N N . HIS A 1 169 ? -19.858 -19.803 -14.586 1.00 59.32 164 HIS A N 1
ATOM 1262 C CA . HIS A 1 169 ? -19.306 -20.672 -15.649 1.00 58.39 164 HIS A CA 1
ATOM 1263 C C . HIS A 1 169 ? -17.786 -20.645 -15.572 1.00 60.75 164 HIS A C 1
ATOM 1264 O O . HIS A 1 169 ? -17.229 -19.564 -15.552 1.00 60.30 164 HIS A O 1
ATOM 1271 N N . PRO A 1 170 ? -17.104 -21.800 -15.588 1.00 56.58 165 PRO A N 1
ATOM 1272 C CA . PRO A 1 170 ? -15.652 -21.860 -15.526 1.00 56.34 165 PRO A CA 1
ATOM 1273 C C . PRO A 1 170 ? -14.968 -21.196 -16.725 1.00 60.08 165 PRO A C 1
ATOM 1274 O O . PRO A 1 170 ? -13.930 -20.641 -16.544 1.00 59.47 165 PRO A O 1
ATOM 1278 N N . ILE A 1 171 ? -15.519 -21.344 -17.924 1.00 56.44 166 ILE A N 1
ATOM 1279 C CA . ILE A 1 171 ? -14.893 -20.671 -19.093 1.00 56.35 166 ILE A CA 1
ATOM 1280 C C . ILE A 1 171 ? -14.963 -19.170 -18.847 1.00 60.98 166 ILE A C 1
ATOM 1281 O O . ILE A 1 171 ? -14.016 -18.482 -19.186 1.00 60.85 166 ILE A O 1
ATOM 1286 N N . ARG A 1 172 ? -16.073 -18.696 -18.292 1.00 57.48 167 ARG A N 1
ATOM 1287 C CA . ARG A 1 172 ? -16.228 -17.246 -17.995 1.00 56.87 167 ARG A CA 1
ATOM 1288 C C . ARG A 1 172 ? -15.256 -16.850 -16.883 1.00 60.61 167 ARG A C 1
ATOM 1289 O O . ARG A 1 172 ? -14.663 -15.793 -16.997 1.00 59.93 167 ARG A O 1
ATOM 1297 N N . LEU A 1 173 ? -15.152 -17.655 -15.827 1.00 57.39 168 LEU A N 1
ATOM 1298 C CA . LEU A 1 173 ? -14.195 -17.384 -14.758 1.00 57.11 168 LEU A CA 1
ATOM 1299 C C . LEU A 1 173 ? -12.718 -17.478 -15.187 1.00 60.01 168 LEU A C 1
ATOM 1300 O O . LEU A 1 173 ? -11.877 -16.645 -14.859 1.00 59.56 168 LEU A O 1
ATOM 1305 N N . GLY A 1 174 ? -12.421 -18.491 -16.002 1.00 55.58 169 GLY A N 1
ATOM 1306 C CA . GLY A 1 174 ? -11.028 -18.623 -16.568 1.00 54.63 169 GLY A CA 1
ATOM 1307 C C . GLY A 1 174 ? -10.643 -17.507 -17.484 1.00 56.71 169 GLY A C 1
ATOM 1308 O O . GLY A 1 174 ? -9.511 -17.065 -17.447 1.00 56.07 169 GLY A O 1
ATOM 1309 N N . LEU A 1 175 ? -11.605 -16.998 -18.231 1.00 52.58 170 LEU A N 1
ATOM 1310 C CA . LEU A 1 175 ? -11.400 -15.801 -19.016 1.00 52.29 170 LEU A CA 1
ATOM 1311 C C . LEU A 1 175 ? -11.147 -14.606 -18.176 1.00 56.13 170 LEU A C 1
ATOM 1312 O O . LEU A 1 175 ? -10.340 -13.789 -18.517 1.00 55.36 170 LEU A O 1
ATOM 1317 N N . ALA A 1 176 ? -11.871 -14.460 -17.092 1.00 53.19 171 ALA A N 1
ATOM 1318 C CA . ALA A 1 176 ? -11.509 -13.353 -16.233 1.00 53.14 171 ALA A CA 1
ATOM 1319 C C . ALA A 1 176 ? -10.119 -13.432 -15.612 1.00 57.83 171 ALA A C 1
ATOM 1320 O O . ALA A 1 176 ? -9.410 -12.429 -15.460 1.00 57.21 171 ALA A O 1
ATOM 1322 N N . LEU A 1 177 ? -9.744 -14.620 -15.211 1.00 55.22 172 LEU A N 1
ATOM 1323 C CA . LEU A 1 177 ? -8.460 -14.796 -14.610 1.00 55.34 172 LEU A CA 1
ATOM 1324 C C . LEU A 1 177 ? -7.375 -14.455 -15.583 1.00 59.64 172 LEU A C 1
ATOM 1325 O O . LEU A 1 177 ? -6.498 -13.708 -15.255 1.00 59.31 172 LEU A O 1
ATOM 1330 N N . ASN A 1 178 ? -7.418 -15.013 -16.781 1.00 56.35 173 ASN A N 1
ATOM 1331 C CA . ASN A 1 178 ? -6.357 -14.746 -17.747 1.00 56.02 173 ASN A CA 1
ATOM 1332 C C . ASN A 1 178 ? -6.336 -13.321 -18.289 1.00 60.11 173 ASN A C 1
ATOM 1333 O O . ASN A 1 178 ? -5.269 -12.738 -18.503 1.00 58.86 173 ASN A O 1
ATOM 1338 N N . PHE A 1 179 ? -7.520 -12.746 -18.471 1.00 58.28 174 PHE A N 1
ATOM 1339 C CA . PHE A 1 179 ? -7.642 -11.352 -18.968 1.00 58.64 174 PHE A CA 1
ATOM 1340 C C . PHE A 1 179 ? -7.124 -10.396 -17.893 1.00 62.64 174 PHE A C 1
ATOM 1341 O O . PHE A 1 179 ? -6.539 -9.386 -18.240 1.00 62.17 174 PHE A O 1
ATOM 1349 N N . SER A 1 180 ? -7.386 -10.690 -16.623 1.00 59.56 175 SER A N 1
ATOM 1350 C CA . SER A 1 180 ? -6.825 -9.877 -15.570 1.00 59.43 175 SER A CA 1
ATOM 1351 C C . SER A 1 180 ? -5.312 -9.999 -15.498 1.00 64.28 175 SER A C 1
ATOM 1352 O O . SER A 1 180 ? -4.639 -9.016 -15.331 1.00 64.05 175 SER A O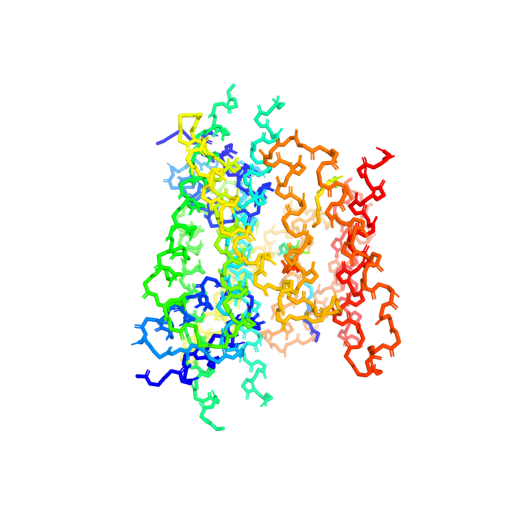 1
ATOM 1355 N N . VAL A 1 181 ? -4.761 -11.192 -15.645 1.00 61.49 176 VAL A N 1
ATOM 1356 C CA . VAL A 1 181 ? -3.309 -11.324 -15.667 1.00 61.57 176 VAL A CA 1
ATOM 1357 C C . VAL A 1 181 ? -2.685 -10.593 -16.922 1.00 66.94 176 VAL A C 1
ATOM 1358 O O . VAL A 1 181 ? -1.696 -9.924 -16.769 1.00 66.81 176 VAL A O 1
ATOM 1362 N N . PHE A 1 182 ? -3.445 -10.513 -17.996 1.00 64.30 177 PHE A N 1
ATOM 1363 C CA . PHE A 1 182 ? -2.937 -9.762 -19.156 1.00 64.43 177 PHE A CA 1
ATOM 1364 C C . PHE A 1 182 ? -2.840 -8.290 -18.774 1.00 70.91 177 PHE A C 1
ATOM 1365 O O . PHE A 1 182 ? -1.803 -7.695 -19.001 1.00 70.92 177 PHE A O 1
ATOM 1373 N N . TYR A 1 183 ? -3.877 -7.735 -18.159 1.00 69.27 178 TYR A N 1
ATOM 1374 C CA . TYR A 1 183 ? -3.814 -6.288 -17.838 1.00 69.92 178 TYR A CA 1
ATOM 1375 C C . TYR A 1 183 ? -2.677 -6.005 -16.869 1.00 75.01 178 TYR A C 1
ATOM 1376 O O . TYR A 1 183 ? -1.902 -5.096 -17.102 1.00 74.64 178 TYR A O 1
ATOM 1385 N N . TYR A 1 184 ? -2.575 -6.790 -15.807 1.00 72.75 179 TYR A N 1
ATOM 1386 C CA . TYR A 1 184 ? -1.528 -6.556 -14.784 1.00 73.10 179 TYR A CA 1
ATOM 1387 C C . TYR A 1 184 ? -0.107 -6.745 -15.317 1.00 77.49 179 TYR A C 1
ATOM 1388 O O . TYR A 1 184 ? 0.737 -5.946 -14.956 1.00 77.13 179 TYR A O 1
ATOM 1397 N N . GLU A 1 185 ? 0.161 -7.772 -16.118 1.00 74.59 180 GLU A N 1
ATOM 1398 C CA . GLU A 1 185 ? 1.528 -7.967 -16.588 1.00 74.83 180 GLU A CA 1
ATOM 1399 C C . GLU A 1 185 ? 1.823 -7.364 -17.956 1.00 79.21 180 GLU A C 1
ATOM 1400 O O . GLU A 1 185 ? 2.788 -6.621 -18.112 1.00 79.22 180 GLU A O 1
ATOM 1406 N N . ILE A 1 186 ? 1.028 -7.720 -18.959 1.00 76.13 181 ILE A N 1
ATOM 1407 C CA . ILE A 1 186 ? 1.211 -7.176 -20.305 1.00 76.09 181 ILE A CA 1
ATOM 1408 C C . ILE A 1 186 ? 0.947 -5.669 -20.453 1.00 80.82 181 ILE A C 1
ATOM 1409 O O . ILE A 1 186 ? 1.692 -4.972 -21.138 1.00 80.48 181 ILE A O 1
ATOM 1414 N N . LEU A 1 187 ? -0.110 -5.174 -19.811 1.00 77.84 182 LEU A N 1
ATOM 1415 C CA . LEU A 1 187 ? -0.478 -3.761 -19.891 1.00 77.92 182 LEU A CA 1
ATOM 1416 C C . LEU A 1 187 ? 0.002 -2.889 -18.735 1.00 83.09 182 LEU A C 1
ATOM 1417 O O . LEU A 1 187 ? -0.188 -1.674 -18.756 1.00 82.93 182 LEU A O 1
ATOM 1422 N N . ASN A 1 188 ? 0.622 -3.495 -17.731 1.00 80.39 183 ASN A N 1
ATOM 1423 C CA . ASN A 1 188 ? 1.115 -2.708 -16.572 1.00 80.50 183 ASN A CA 1
ATOM 1424 C C . ASN A 1 188 ? -0.011 -1.830 -16.025 1.00 85.02 183 ASN A C 1
ATOM 1425 O O . ASN A 1 188 ? 0.196 -0.628 -15.907 1.00 85.03 183 ASN A O 1
ATOM 1430 N N . SER A 1 189 ? -1.170 -2.422 -15.755 1.00 81.63 184 SER A N 1
ATOM 1431 C CA . SER A 1 189 ? -2.328 -1.699 -15.240 1.00 81.48 184 SER A CA 1
ATOM 1432 C C . SER A 1 189 ? -2.911 -2.393 -14.015 1.00 85.32 184 SER A C 1
ATOM 1433 O O . SER A 1 189 ? -3.858 -3.166 -14.129 1.00 84.58 184 SER A O 1
ATOM 1436 N N . PRO A 1 190 ? -2.354 -2.165 -12.816 1.00 82.40 185 PRO A N 1
ATOM 1437 C CA . PRO A 1 190 ? -2.849 -2.795 -11.600 1.00 82.47 185 PRO A CA 1
ATOM 1438 C C . PRO A 1 190 ? -4.293 -2.433 -11.231 1.00 86.99 185 PRO A C 1
ATOM 1439 O O . PRO A 1 190 ? -4.973 -3.265 -10.710 1.00 86.36 185 PRO A O 1
ATOM 1443 N N . GLU A 1 191 ? -4.701 -1.187 -11.441 1.00 84.29 186 GLU A N 1
ATOM 1444 C CA . GLU A 1 191 ? -6.086 -0.797 -11.076 1.00 84.47 186 GLU A CA 1
ATOM 1445 C C . GLU A 1 191 ? -7.114 -1.558 -11.918 1.00 87.83 186 GLU A C 1
ATOM 1446 O O . GLU A 1 191 ? -8.140 -1.932 -11.359 1.00 87.72 186 GLU A O 1
ATOM 1452 N N . LYS A 1 192 ? -6.880 -1.703 -13.222 1.00 83.64 187 LYS A N 1
ATOM 1453 C CA . LYS A 1 192 ? -7.808 -2.437 -14.121 1.00 83.08 187 LYS A CA 1
ATOM 1454 C C . LYS A 1 192 ? -7.788 -3.933 -13.815 1.00 86.05 187 LYS A C 1
ATOM 1455 O O . LYS A 1 192 ? -8.846 -4.537 -13.763 1.00 86.18 187 LYS A O 1
ATOM 1461 N N . ALA A 1 193 ? -6.608 -4.492 -13.600 1.00 81.28 188 ALA A N 1
ATOM 1462 C CA . ALA A 1 193 ? -6.480 -5.937 -13.360 1.00 80.56 188 ALA A CA 1
ATOM 1463 C C . ALA A 1 193 ? -7.187 -6.333 -12.065 1.00 83.84 188 ALA A C 1
ATOM 1464 O O . ALA A 1 193 ? -7.894 -7.335 -12.071 1.00 83.34 188 ALA A O 1
ATOM 1466 N N . CYS A 1 194 ? -6.995 -5.572 -10.992 1.00 80.11 189 CYS A N 1
ATOM 1467 C CA . CYS A 1 194 ? -7.606 -5.930 -9.686 1.00 79.68 189 CYS A CA 1
ATOM 1468 C C . CYS A 1 194 ? -9.122 -5.832 -9.772 1.00 81.51 189 CYS A C 1
ATOM 1469 O O . CYS A 1 194 ? -9.821 -6.652 -9.176 1.00 81.21 189 CYS A O 1
ATOM 1472 N N . SER A 1 195 ? -9.582 -4.816 -10.474 1.00 76.34 190 SER A N 1
ATOM 1473 C CA . SER A 1 195 ? -11.026 -4.563 -10.626 1.00 75.54 190 SER A CA 1
ATOM 1474 C C . SER A 1 195 ? -11.659 -5.713 -11.409 1.00 78.11 190 SER A C 1
ATOM 1475 O O . SER A 1 195 ? -12.752 -6.138 -11.026 1.00 77.75 190 SER A O 1
ATOM 1478 N N . LEU A 1 196 ? -10.988 -6.193 -12.460 1.00 73.49 191 LEU A N 1
ATOM 1479 C CA . LEU A 1 196 ? -11.517 -7.299 -13.303 1.00 72.66 191 LEU A CA 1
ATOM 1480 C C . LEU A 1 196 ? -11.630 -8.593 -12.500 1.00 75.05 191 LEU A C 1
ATOM 1481 O O . LEU A 1 196 ? -12.657 -9.241 -12.604 1.00 74.30 191 LEU A O 1
ATOM 1486 N N . ALA A 1 197 ? -10.606 -8.926 -11.722 1.00 71.09 192 ALA A N 1
ATOM 1487 C CA . ALA A 1 197 ? -10.607 -10.142 -10.891 1.00 70.69 192 ALA A CA 1
ATOM 1488 C C . ALA A 1 197 ? -11.622 -10.051 -9.744 1.00 73.72 192 ALA A C 1
ATOM 1489 O O . ALA A 1 197 ? -12.384 -11.065 -9.492 1.00 72.99 192 ALA A O 1
ATOM 1491 N N . LYS A 1 198 ? -11.723 -8.890 -9.087 1.00 69.89 193 LYS A N 1
ATOM 1492 C CA . LYS A 1 198 ? -12.678 -8.765 -7.964 1.00 69.68 193 LYS A CA 1
ATOM 1493 C C . LYS A 1 198 ? -14.181 -8.862 -8.425 1.00 73.04 193 LYS A C 1
ATOM 1494 O O . LYS A 1 198 ? -14.987 -9.590 -7.749 1.00 72.74 193 LYS A O 1
ATOM 1500 N N . THR A 1 199 ? -14.495 -8.148 -9.536 1.00 68.88 194 THR A N 1
ATOM 1501 C CA . THR A 1 199 ? -15.818 -8.310 -10.055 1.00 68.27 194 THR A CA 1
ATOM 1502 C C . THR A 1 199 ? -16.158 -9.731 -10.380 1.00 70.49 194 THR A C 1
ATOM 1503 O O . THR A 1 199 ? -17.318 -10.220 -10.055 1.00 70.22 194 THR A O 1
ATOM 1507 N N . ALA A 1 200 ? -15.188 -10.456 -11.012 1.00 65.56 195 ALA A N 1
ATOM 1508 C CA . ALA A 1 200 ? -15.530 -11.837 -11.423 1.00 64.88 195 ALA A CA 1
ATOM 1509 C C . ALA A 1 200 ? -15.780 -12.680 -10.180 1.00 68.31 195 ALA A C 1
ATOM 1510 O O . ALA A 1 200 ? -16.720 -13.507 -10.134 1.00 67.41 195 ALA A O 1
ATOM 1512 N N . PHE A 1 201 ? -14.967 -12.496 -9.165 1.00 65.15 196 PHE A N 1
ATOM 1513 C CA . PHE A 1 201 ? -15.153 -13.256 -7.957 1.00 64.98 196 PHE A CA 1
ATOM 1514 C C . PHE A 1 201 ? -16.456 -12.942 -7.262 1.00 69.84 196 PHE A C 1
ATOM 1515 O O . PHE A 1 201 ? -17.241 -13.810 -6.974 1.00 69.03 196 PHE A O 1
ATOM 1523 N N . ASP A 1 202 ? -16.719 -11.645 -7.133 1.00 68.05 197 ASP A N 1
ATOM 1524 C CA . ASP A 1 202 ? -17.934 -11.116 -6.467 1.00 68.73 197 ASP A CA 1
ATOM 1525 C C . ASP A 1 202 ? -19.192 -11.578 -7.195 1.00 73.56 197 ASP A C 1
ATOM 1526 O O . ASP A 1 202 ? -20.123 -12.023 -6.532 1.00 72.88 197 ASP A O 1
ATOM 1531 N N . GLU A 1 203 ? -19.230 -11.425 -8.511 1.00 70.95 198 GLU A N 1
ATOM 1532 C CA . GLU A 1 203 ? -20.425 -11.858 -9.269 1.00 71.13 198 GLU A CA 1
ATOM 1533 C C . GLU A 1 203 ? -20.591 -13.368 -9.130 1.00 75.81 198 GLU A C 1
ATOM 1534 O O . GLU A 1 203 ? -21.718 -13.824 -9.022 1.00 75.76 198 GLU A O 1
ATOM 1540 N N . ALA A 1 204 ? -19.498 -14.115 -9.194 1.00 72.67 199 ALA A N 1
ATOM 1541 C CA . ALA A 1 204 ? -19.583 -15.578 -9.042 1.00 72.68 199 ALA A CA 1
ATOM 1542 C C . ALA A 1 204 ? -20.050 -15.919 -7.630 1.00 77.47 199 ALA A C 1
ATOM 1543 O O . ALA A 1 204 ? -20.849 -16.833 -7.496 1.00 77.32 199 ALA A O 1
ATOM 1545 N N . ILE A 1 205 ? -19.561 -15.216 -6.609 1.00 74.72 200 ILE A N 1
ATOM 1546 C CA . ILE A 1 205 ? -20.034 -15.568 -5.242 1.00 75.04 200 ILE A CA 1
ATOM 1547 C C . ILE A 1 205 ? -21.442 -15.024 -5.016 1.00 81.03 200 ILE A C 1
ATOM 1548 O O . ILE A 1 205 ? -22.125 -15.644 -4.195 1.00 80.50 200 ILE A O 1
ATOM 1553 N N . ALA A 1 206 ? -21.897 -14.023 -5.754 1.00 79.43 201 ALA A N 1
ATOM 1554 C CA . ALA A 1 206 ? -23.265 -13.551 -5.590 1.00 80.06 201 ALA A CA 1
ATOM 1555 C C . ALA A 1 206 ? -24.233 -14.679 -5.969 1.00 85.68 201 ALA A C 1
ATOM 1556 O O . ALA A 1 206 ? -25.271 -14.865 -5.335 1.00 85.10 201 ALA A O 1
ATOM 1558 N N . GLU A 1 207 ? -23.807 -15.508 -6.906 1.00 83.95 202 GLU A N 1
ATOM 1559 C CA . GLU A 1 207 ? -24.610 -16.623 -7.360 1.00 84.59 202 GLU A CA 1
ATOM 1560 C C . GLU A 1 207 ? -24.010 -17.961 -7.011 1.00 89.60 202 GLU A C 1
ATOM 1561 O O . GLU A 1 207 ? -24.115 -18.909 -7.755 1.00 89.06 202 GLU A O 1
ATOM 1567 N N . LEU A 1 208 ? -23.443 -18.059 -5.826 1.00 87.21 203 LEU A N 1
ATOM 1568 C CA . LEU A 1 208 ? -22.821 -19.287 -5.364 1.00 87.46 203 LEU A CA 1
ATOM 1569 C C . LEU A 1 208 ? -23.773 -20.440 -5.130 1.00 93.06 203 LEU A C 1
ATOM 1570 O O . LEU A 1 208 ? -23.386 -21.586 -5.175 1.00 92.13 203 LEU A O 1
ATOM 1575 N N . ASP A 1 209 ? -25.020 -20.128 -4.842 1.00 91.74 204 ASP A N 1
ATOM 1576 C CA . ASP A 1 209 ? -26.033 -21.115 -4.583 1.00 92.46 204 ASP A CA 1
ATOM 1577 C C . ASP A 1 209 ? -26.351 -21.995 -5.766 1.00 97.18 204 ASP A C 1
ATOM 1578 O O . ASP A 1 209 ? -26.897 -23.075 -5.618 1.00 96.58 204 ASP A O 1
ATOM 1583 N N . THR A 1 210 ? -26.008 -21.530 -6.947 1.00 94.49 205 THR A N 1
ATOM 1584 C CA . THR A 1 210 ? -26.315 -22.278 -8.162 1.00 94.63 205 THR A CA 1
ATOM 1585 C C . THR A 1 210 ? -25.486 -23.546 -8.385 1.00 99.16 205 THR A C 1
ATOM 1586 O O . THR A 1 210 ? -26.001 -24.538 -8.899 1.00 98.90 205 THR A O 1
ATOM 1590 N N . LEU A 1 211 ? -24.234 -23.535 -7.947 1.00 95.88 206 LEU A N 1
ATOM 1591 C CA . LEU A 1 211 ? -23.347 -24.668 -8.184 1.00 95.58 206 LEU A CA 1
ATOM 1592 C C . LEU A 1 211 ? -23.817 -25.998 -7.598 1.00 99.64 206 LEU A C 1
ATOM 1593 O O . LEU A 1 211 ? -24.299 -26.068 -6.468 1.00 99.05 206 LEU A O 1
ATOM 1598 N N . SER A 1 212 ? -23.819 -27.010 -8.463 1.00 96.52 207 SER A N 1
ATOM 1599 C CA . SER A 1 212 ? -24.267 -28.382 -8.130 1.00 96.39 207 SER A CA 1
ATOM 1600 C C . SER A 1 212 ? -23.214 -29.056 -7.263 1.00 100.34 207 SER A C 1
ATOM 1601 O O . SER A 1 212 ? -22.080 -28.605 -7.276 1.00 100.12 207 SER A O 1
ATOM 1604 N N . GLU A 1 213 ? -23.594 -30.102 -6.539 1.00 96.78 208 GLU A N 1
ATOM 1605 C CA . GLU A 1 213 ? -22.615 -30.828 -5.698 1.00 96.56 208 GLU A CA 1
ATOM 1606 C C . GLU A 1 213 ? -21.544 -31.446 -6.598 1.00 100.16 208 GLU A C 1
ATOM 1607 O O . GLU A 1 213 ? -20.396 -31.497 -6.170 1.00 99.82 208 GLU A O 1
ATOM 1613 N N . GLU A 1 214 ? -21.940 -31.999 -7.746 1.00 96.42 209 GLU A N 1
ATOM 1614 C CA . GLU A 1 214 ? -20.989 -32.617 -8.707 1.00 96.02 209 GLU A CA 1
ATOM 1615 C C . GLU A 1 214 ? -20.073 -31.596 -9.398 1.00 98.43 209 GLU A C 1
ATOM 1616 O O . GLU A 1 214 ? -18.869 -31.845 -9.452 1.00 98.10 209 GLU A O 1
ATOM 1622 N N . SER A 1 215 ? -20.605 -30.461 -9.849 1.00 93.74 210 SER A N 1
ATOM 1623 C CA . SER A 1 215 ? -19.798 -29.529 -10.680 1.00 92.92 210 SER A CA 1
ATOM 1624 C C . SER A 1 215 ? -19.251 -28.305 -9.941 1.00 94.61 210 SER A C 1
ATOM 1625 O O . SER A 1 215 ? -18.743 -27.409 -10.617 1.00 93.88 210 SER A O 1
ATOM 1628 N N . TYR A 1 216 ? -19.342 -28.251 -8.620 1.00 89.58 211 TYR A N 1
ATOM 1629 C CA . TYR A 1 216 ? -18.866 -27.033 -7.919 1.00 88.46 211 TYR A CA 1
ATOM 1630 C C . TYR A 1 216 ? -17.357 -26.788 -8.049 1.00 89.72 211 TYR A C 1
ATOM 1631 O O . TYR A 1 216 ? -16.974 -25.633 -8.195 1.00 89.20 211 TYR A O 1
ATOM 1640 N N . LYS A 1 217 ? -16.536 -27.832 -8.020 1.00 84.35 212 LYS A N 1
ATOM 1641 C CA . LYS A 1 217 ? -15.100 -27.662 -7.970 1.00 83.20 212 LYS A CA 1
ATOM 1642 C C . LYS A 1 217 ? -14.577 -26.967 -9.210 1.00 85.56 212 LYS A C 1
ATOM 1643 O O . LYS A 1 217 ? -13.555 -26.288 -9.155 1.00 84.94 212 LYS A O 1
ATOM 1649 N N . ASP A 1 218 ? -15.246 -27.140 -10.351 1.00 81.45 213 ASP A N 1
ATOM 1650 C CA . ASP A 1 218 ? -14.759 -26.544 -11.606 1.00 80.89 213 ASP A CA 1
ATOM 1651 C C . ASP A 1 218 ? -14.698 -25.017 -11.588 1.00 81.86 213 ASP A C 1
ATOM 1652 O O . ASP A 1 218 ? -13.711 -24.426 -12.020 1.00 81.63 213 ASP A O 1
ATOM 1657 N N . SER A 1 219 ? -15.751 -24.384 -11.087 1.00 76.00 214 SER A N 1
ATOM 1658 C CA . SER A 1 219 ? -15.770 -22.913 -10.907 1.00 74.70 214 SER A CA 1
ATOM 1659 C C . SER A 1 219 ? -15.026 -22.530 -9.633 1.00 75.65 214 SER A C 1
ATOM 1660 O O . SER A 1 219 ? -14.257 -21.586 -9.655 1.00 75.12 214 SER A O 1
ATOM 1663 N N . THR A 1 220 ? -15.249 -23.263 -8.551 1.00 70.23 215 THR A N 1
ATOM 1664 C CA . THR A 1 220 ? -14.605 -22.908 -7.266 1.00 69.28 215 THR A CA 1
ATOM 1665 C C . THR A 1 220 ? -13.093 -22.859 -7.404 1.00 71.83 215 THR A C 1
ATOM 1666 O O . THR A 1 220 ? -12.520 -21.947 -6.825 1.00 70.71 215 THR A O 1
ATOM 1670 N N . LEU A 1 221 ? -12.480 -23.812 -8.107 1.00 68.35 216 LEU A N 1
ATOM 1671 C CA . LEU A 1 221 ? -11.008 -23.770 -8.176 1.00 68.22 216 LEU A CA 1
ATOM 1672 C C . LEU A 1 221 ? -10.573 -22.449 -8.802 1.00 71.36 216 LEU A C 1
ATOM 1673 O O . LEU A 1 221 ? -9.672 -21.824 -8.272 1.00 71.09 216 LEU A O 1
ATOM 1678 N N . ILE A 1 222 ? -11.215 -22.054 -9.893 1.00 67.03 217 ILE A N 1
ATOM 1679 C CA . ILE A 1 222 ? -10.799 -20.817 -10.605 1.00 66.30 217 ILE A CA 1
ATOM 1680 C C . ILE A 1 222 ? -10.975 -19.629 -9.675 1.00 69.77 217 ILE A C 1
ATOM 1681 O O . ILE A 1 222 ? -10.166 -18.722 -9.736 1.00 69.06 217 ILE A O 1
ATOM 1686 N N . MET A 1 223 ? -12.040 -19.638 -8.888 1.00 66.24 218 MET A N 1
ATOM 1687 C CA . MET A 1 223 ? -12.328 -18.525 -7.953 1.00 65.83 218 MET A CA 1
ATOM 1688 C C . MET A 1 223 ? -11.217 -18.423 -6.910 1.00 68.87 218 MET A C 1
ATOM 1689 O O . MET A 1 223 ? -10.835 -17.309 -6.576 1.00 68.52 218 MET A O 1
ATOM 1694 N N . GLN A 1 224 ? -10.714 -19.553 -6.435 1.00 64.73 219 GLN A N 1
ATOM 1695 C CA . GLN A 1 224 ? -9.633 -19.502 -5.429 1.00 64.64 219 GLN A CA 1
ATOM 1696 C C . GLN A 1 224 ? -8.462 -18.777 -6.076 1.00 68.70 219 GLN A C 1
ATOM 1697 O O . GLN A 1 224 ? -7.785 -18.011 -5.405 1.00 68.41 219 GLN A O 1
ATOM 1703 N N . LEU A 1 225 ? -8.259 -19.031 -7.358 1.00 65.38 220 LEU A N 1
ATOM 1704 C CA . LEU A 1 225 ? -7.185 -18.420 -8.093 1.00 65.41 220 LEU A CA 1
ATOM 1705 C C . LEU A 1 225 ? -7.297 -16.927 -8.334 1.00 70.34 220 LEU A C 1
ATOM 1706 O O . LEU A 1 225 ? -6.290 -16.206 -8.223 1.00 69.62 220 LEU A O 1
ATOM 1711 N N . LEU A 1 226 ? -8.546 -16.489 -8.601 1.00 67.98 221 LEU A N 1
ATOM 1712 C CA . LEU A 1 226 ? -8.780 -15.053 -8.718 1.00 68.15 221 LEU A CA 1
ATOM 1713 C C . LEU A 1 226 ? -8.437 -14.366 -7.400 1.00 73.47 221 LEU A C 1
ATOM 1714 O O . LEU A 1 226 ? -7.682 -13.343 -7.379 1.00 73.03 221 LEU A O 1
ATOM 1719 N N . ARG A 1 227 ? -8.810 -14.991 -6.292 1.00 71.46 222 ARG A N 1
ATOM 1720 C CA . ARG A 1 227 ? -8.500 -14.448 -4.975 1.00 72.09 222 ARG A CA 1
ATOM 1721 C C . ARG A 1 227 ? -6.993 -14.347 -4.678 1.00 77.40 222 ARG A C 1
ATOM 1722 O O . ARG A 1 227 ? -6.548 -13.367 -4.087 1.00 76.27 222 ARG A O 1
ATOM 1730 N N . ASP A 1 228 ? -6.213 -15.351 -5.082 1.00 76.14 223 ASP A N 1
ATOM 1731 C CA . ASP A 1 228 ? -4.785 -15.362 -4.815 1.00 76.82 223 ASP A CA 1
ATOM 1732 C C . ASP A 1 228 ? -4.061 -14.291 -5.582 1.00 81.76 223 ASP A C 1
ATOM 1733 O O . ASP A 1 228 ? -3.181 -13.639 -5.065 1.00 81.31 223 ASP A O 1
ATOM 1738 N N . ASN A 1 229 ? -4.444 -14.131 -6.842 1.00 79.04 224 ASN A N 1
ATOM 1739 C CA . ASN A 1 229 ? -3.860 -13.047 -7.660 1.00 79.08 224 ASN A CA 1
ATOM 1740 C C . ASN A 1 229 ? -4.222 -11.745 -6.950 1.00 85.32 224 ASN A C 1
ATOM 1741 O O . ASN A 1 229 ? -3.321 -10.945 -6.719 1.00 85.03 224 ASN A O 1
ATOM 1746 N N . LEU A 1 230 ? -5.473 -11.572 -6.542 1.00 83.53 225 LEU A N 1
ATOM 1747 C CA . LEU A 1 230 ? -5.868 -10.339 -5.877 1.00 84.08 225 LEU A CA 1
ATOM 1748 C C . LEU A 1 230 ? -5.085 -10.142 -4.585 1.00 90.38 225 LEU A C 1
ATOM 1749 O O . LEU A 1 230 ? -4.644 -9.035 -4.287 1.00 90.33 225 LEU A O 1
ATOM 1754 N N . THR A 1 231 ? -4.911 -11.213 -3.818 1.00 88.41 226 THR A N 1
ATOM 1755 C CA . THR A 1 231 ? -4.160 -11.120 -2.574 1.00 88.89 226 THR A CA 1
ATOM 1756 C C . THR A 1 231 ? -2.715 -10.751 -2.870 1.00 93.78 226 THR A C 1
ATOM 1757 O O . THR A 1 231 ? -2.116 -9.919 -2.190 1.00 93.38 226 THR A O 1
ATOM 1761 N N . LEU A 1 232 ? -2.163 -11.387 -3.896 1.00 91.20 227 LEU A N 1
ATOM 1762 C CA . LEU A 1 232 ? -0.790 -11.147 -4.321 1.00 91.34 227 LEU A CA 1
ATOM 1763 C C . LEU A 1 232 ? -0.568 -9.732 -4.840 1.00 95.98 227 LEU A C 1
ATOM 1764 O O . LEU A 1 232 ? 0.455 -9.111 -4.563 1.00 95.84 227 LEU A O 1
ATOM 1769 N N . TRP A 1 233 ? -1.540 -9.228 -5.593 1.00 93.00 228 TRP A N 1
ATOM 1770 C CA . TRP A 1 233 ? -1.435 -7.897 -6.203 1.00 93.02 228 TRP A CA 1
ATOM 1771 C C . TRP A 1 233 ? -1.709 -6.774 -5.216 1.00 99.13 228 TRP A C 1
ATOM 1772 O O . TRP A 1 233 ? -1.440 -5.621 -5.555 1.00 98.44 228 TRP A O 1
ATOM 1783 N N . THR A 1 234 ? -2.230 -7.070 -4.055 1.00 97.86 229 THR A N 1
ATOM 1784 C CA . THR A 1 234 ? -2.684 -6.066 -3.123 1.00 98.82 229 THR A CA 1
ATOM 1785 C C . THR A 1 234 ? -1.724 -6.069 -1.973 1.00 105.01 229 THR A C 1
ATOM 1786 O O . THR A 1 234 ? -1.963 -5.371 -0.994 1.00 104.58 229 THR A O 1
ATOM 1790 N N . SER A 1 235 ? -0.672 -6.865 -2.042 1.00 103.50 230 SER A N 1
ATOM 1791 C CA . SER A 1 235 ? 0.269 -6.985 -0.951 1.00 110.28 230 SER A CA 1
ATOM 1792 C C . SER A 1 235 ? 1.669 -7.168 -1.503 1.00 132.88 230 SER A C 1
ATOM 1793 O O . SER A 1 235 ? 1.926 -6.616 -2.618 1.00 136.09 230 SER A O 1
ATOM 1797 N N . MET B 1 6 ? 33.544 -26.426 -33.478 1.00 111.03 1 MET B N 1
ATOM 1798 C CA . MET B 1 6 ? 32.855 -25.536 -32.505 1.00 110.79 1 MET B CA 1
ATOM 1799 C C . MET B 1 6 ? 33.721 -25.389 -31.251 1.00 113.99 1 MET B C 1
ATOM 1800 O O . MET B 1 6 ? 34.717 -26.107 -31.142 1.00 113.74 1 MET B O 1
ATOM 1805 N N . ASP B 1 7 ? 33.216 -24.339 -30.241 1.00 109.68 2 ASP B N 1
ATOM 1806 C CA . ASP B 1 7 ? 34.182 -24.343 -29.121 1.00 109.07 2 ASP B CA 1
ATOM 1807 C C . ASP B 1 7 ? 33.709 -25.407 -28.141 1.00 110.46 2 ASP B C 1
ATOM 1808 O O . ASP B 1 7 ? 32.616 -25.248 -27.611 1.00 109.90 2 ASP B O 1
ATOM 1813 N N . LYS B 1 8 ? 34.567 -26.373 -27.819 1.00 105.32 3 LYS B N 1
ATOM 1814 C CA . LYS B 1 8 ? 34.157 -27.479 -26.922 1.00 104.30 3 LYS B CA 1
ATOM 1815 C C . LYS B 1 8 ? 33.747 -26.906 -25.569 1.00 106.34 3 LYS B C 1
ATOM 1816 O O . LYS B 1 8 ? 32.798 -27.414 -25.002 1.00 105.77 3 LYS B O 1
ATOM 1822 N N . ASN B 1 9 ? 34.465 -25.927 -25.039 1.00 101.72 4 ASN B N 1
ATOM 1823 C CA . ASN B 1 9 ? 33.999 -25.331 -23.763 1.00 100.91 4 ASN B CA 1
ATOM 1824 C C . ASN B 1 9 ? 32.692 -24.552 -23.964 1.00 101.75 4 ASN B C 1
ATOM 1825 O O . ASN B 1 9 ? 31.895 -24.529 -23.026 1.00 101.05 4 ASN B O 1
ATOM 1830 N N . GLU B 1 10 ? 32.502 -23.901 -25.284 1.00 96.21 5 GLU B N 1
ATOM 1831 C CA . GLU B 1 10 ? 31.231 -23.129 -25.280 1.00 95.09 5 GLU B CA 1
ATOM 1832 C C . GLU B 1 10 ? 30.064 -24.112 -25.224 1.00 97.14 5 GLU B C 1
ATOM 1833 O O . GLU B 1 10 ? 29.115 -23.854 -24.484 1.00 96.83 5 GLU B O 1
ATOM 1839 N N . LEU B 1 11 ? 30.189 -25.216 -25.959 1.00 92.00 6 LEU B N 1
ATOM 1840 C CA . LEU B 1 11 ? 29.218 -26.337 -26.009 1.00 90.98 6 LEU B CA 1
ATOM 1841 C C . LEU B 1 11 ? 29.037 -26.883 -24.598 1.00 93.12 6 LEU B C 1
ATOM 1842 O O . LEU B 1 11 ? 27.921 -27.207 -24.230 1.00 92.60 6 LEU B O 1
ATOM 1847 N N . VAL B 1 12 ? 30.119 -26.988 -23.840 1.00 88.60 7 VAL B N 1
ATOM 1848 C CA . VAL B 1 12 ? 29.995 -27.539 -22.466 1.00 87.78 7 VAL B CA 1
ATOM 1849 C C . VAL B 1 12 ? 29.188 -26.561 -21.627 1.00 91.21 7 VAL B C 1
ATOM 1850 O O . VAL B 1 12 ? 28.402 -27.008 -20.808 1.00 90.62 7 VAL B O 1
ATOM 1854 N N . GLN B 1 13 ? 29.394 -25.272 -21.848 1.00 87.87 8 GLN B N 1
ATOM 1855 C CA . GLN B 1 13 ? 28.648 -24.279 -21.048 1.00 87.68 8 GLN B CA 1
ATOM 1856 C C . GLN B 1 13 ? 27.174 -24.388 -21.418 1.00 89.95 8 GLN B C 1
ATOM 1857 O O . GLN B 1 13 ? 26.353 -24.453 -20.509 1.00 89.79 8 GLN B O 1
ATOM 1863 N N . LYS B 1 14 ? 26.902 -24.419 -22.722 1.00 84.95 9 LYS B N 1
ATOM 1864 C CA . LYS B 1 14 ? 25.533 -24.435 -23.295 1.00 83.96 9 LYS B CA 1
ATOM 1865 C C . LYS B 1 14 ? 24.799 -25.658 -22.757 1.00 86.06 9 LYS B C 1
ATOM 1866 O O . LYS B 1 14 ? 23.608 -25.561 -22.494 1.00 85.61 9 LYS B O 1
ATOM 1872 N N . ALA B 1 15 ? 25.505 -26.769 -22.595 1.00 81.15 10 ALA B N 1
ATOM 1873 C CA . ALA B 1 15 ? 24.882 -27.979 -22.030 1.00 80.21 10 ALA B CA 1
ATOM 1874 C C . ALA B 1 15 ? 24.431 -27.688 -20.600 1.00 83.39 10 ALA B C 1
ATOM 1875 O O . ALA B 1 15 ? 23.365 -28.151 -20.230 1.00 83.27 10 ALA B O 1
ATOM 1877 N N . LYS B 1 16 ? 25.216 -26.942 -19.824 1.00 79.27 11 LYS B N 1
ATOM 1878 C CA . LYS B 1 16 ? 24.824 -26.602 -18.432 1.00 78.82 11 LYS B CA 1
ATOM 1879 C C . LYS B 1 16 ? 23.545 -25.768 -18.448 1.00 82.20 11 LYS B C 1
ATOM 1880 O O . LYS B 1 16 ? 22.740 -25.933 -17.541 1.00 81.65 11 LYS B O 1
ATOM 1886 N N . LEU B 1 17 ? 23.426 -24.850 -19.406 1.00 78.39 12 LEU B N 1
ATOM 1887 C CA . LEU B 1 17 ? 22.221 -23.999 -19.531 1.00 77.76 12 LEU B CA 1
ATOM 1888 C C . LEU B 1 17 ? 21.020 -24.886 -19.830 1.00 80.81 12 LEU B C 1
ATOM 1889 O O . LEU B 1 17 ? 20.021 -24.796 -19.114 1.00 80.55 12 LEU B O 1
ATOM 1894 N N . ALA B 1 18 ? 21.174 -25.776 -20.805 1.00 76.27 13 ALA B N 1
ATOM 1895 C CA . ALA B 1 18 ? 20.054 -26.655 -21.192 1.00 75.64 13 ALA B CA 1
ATOM 1896 C C . ALA B 1 18 ? 19.585 -27.442 -19.972 1.00 79.05 13 ALA B C 1
ATOM 1897 O O . ALA B 1 18 ? 18.403 -27.419 -19.697 1.00 78.49 13 ALA B O 1
ATOM 1899 N N . GLU B 1 19 ? 20.494 -28.095 -19.256 1.00 75.63 14 GLU B N 1
ATOM 1900 C CA . GLU B 1 19 ? 20.117 -28.871 -18.051 1.00 75.35 14 GLU B CA 1
ATOM 1901 C C . GLU B 1 19 ? 19.322 -27.998 -17.081 1.00 79.43 14 GLU B C 1
ATOM 1902 O O . GLU B 1 19 ? 18.301 -28.464 -16.591 1.00 78.95 14 GLU B O 1
ATOM 1908 N N . GLN B 1 20 ? 19.786 -26.783 -16.806 1.00 76.28 15 GLN B N 1
ATOM 1909 C CA . GLN B 1 20 ? 19.060 -25.906 -15.858 1.00 76.38 15 GLN B CA 1
ATOM 1910 C C . GLN B 1 20 ? 17.662 -25.658 -16.417 1.00 80.99 15 GLN B C 1
ATOM 1911 O O . GLN B 1 20 ? 16.706 -25.590 -15.636 1.00 80.52 15 GLN B O 1
ATOM 1917 N N . ALA B 1 21 ? 17.568 -25.553 -17.735 1.00 77.74 16 ALA B N 1
ATOM 1918 C CA . ALA B 1 21 ? 16.291 -25.341 -18.392 1.00 77.30 16 ALA B CA 1
ATOM 1919 C C . ALA B 1 21 ? 15.404 -26.620 -18.596 1.00 79.89 16 ALA B C 1
ATOM 1920 O O . ALA B 1 21 ? 14.315 -26.595 -19.241 1.00 79.52 16 ALA B O 1
ATOM 1922 N N . GLU B 1 22 ? 15.966 -27.750 -18.196 1.00 75.60 17 GLU B N 1
ATOM 1923 C CA . GLU B 1 22 ? 15.366 -29.028 -18.374 1.00 75.30 17 GLU B CA 1
ATOM 1924 C C . GLU B 1 22 ? 15.123 -29.348 -19.855 1.00 78.36 17 GLU B C 1
ATOM 1925 O O . GLU B 1 22 ? 14.087 -29.946 -20.270 1.00 78.03 17 GLU B O 1
ATOM 1931 N N . ARG B 1 23 ? 16.028 -28.820 -20.682 1.00 74.15 18 ARG B N 1
ATOM 1932 C CA . ARG B 1 23 ? 16.019 -29.125 -22.133 1.00 73.55 18 ARG B CA 1
ATOM 1933 C C . ARG B 1 23 ? 17.107 -30.179 -22.347 1.00 77.41 18 ARG B C 1
ATOM 1934 O O . ARG B 1 23 ? 18.241 -29.791 -22.690 1.00 76.99 18 ARG B O 1
ATOM 1942 N N . TYR B 1 24 ? 16.774 -31.458 -22.152 1.00 74.04 19 TYR B N 1
ATOM 1943 C CA . TYR B 1 24 ? 17.768 -32.494 -22.314 1.00 73.59 19 TYR B CA 1
ATOM 1944 C C . TYR B 1 24 ? 18.172 -32.838 -23.727 1.00 77.86 19 TYR B C 1
ATOM 1945 O O . TYR B 1 24 ? 19.283 -33.218 -23.978 1.00 77.57 19 TYR B O 1
ATOM 1954 N N . ASP B 1 25 ? 17.255 -32.769 -24.656 1.00 75.06 20 ASP B N 1
ATOM 1955 C CA . ASP B 1 25 ? 17.656 -33.143 -26.057 1.00 75.37 20 ASP B CA 1
ATOM 1956 C C . ASP B 1 25 ? 18.740 -32.079 -26.476 1.00 79.74 20 ASP B C 1
ATOM 1957 O O . ASP B 1 25 ? 19.784 -32.442 -27.035 1.00 79.73 20 ASP B O 1
ATOM 1962 N N . ASP B 1 26 ? 18.567 -30.826 -26.113 1.00 76.13 21 ASP B N 1
ATOM 1963 C CA . ASP B 1 26 ? 19.617 -29.865 -26.378 1.00 75.79 21 ASP B CA 1
ATOM 1964 C C . ASP B 1 26 ? 20.893 -30.210 -25.633 1.00 78.73 21 ASP B C 1
ATOM 1965 O O . ASP B 1 26 ? 21.957 -30.190 -26.196 1.00 78.30 21 ASP B O 1
ATOM 1970 N N . MET B 1 27 ? 20.780 -30.566 -24.371 1.00 74.44 22 MET B N 1
ATOM 1971 C CA . MET B 1 27 ? 21.942 -30.961 -23.582 1.00 73.83 22 MET B CA 1
ATOM 1972 C C . MET B 1 27 ? 22.717 -32.109 -24.173 1.00 78.77 22 MET B C 1
ATOM 1973 O O . MET B 1 27 ? 23.933 -32.097 -24.311 1.00 78.51 22 MET B O 1
ATOM 1978 N N . ALA B 1 28 ? 21.981 -33.106 -24.609 1.00 75.82 23 ALA B N 1
ATOM 1979 C CA . ALA B 1 28 ? 22.575 -34.293 -25.238 1.00 75.56 23 ALA B CA 1
ATOM 1980 C C . ALA B 1 28 ? 23.302 -33.892 -26.514 1.00 79.74 23 ALA B C 1
ATOM 1981 O O . ALA B 1 28 ? 24.407 -34.396 -26.832 1.00 79.28 23 ALA B O 1
ATOM 1983 N N . ALA B 1 29 ? 22.689 -33.055 -27.365 1.00 76.95 24 ALA B N 1
ATOM 1984 C CA . ALA B 1 29 ? 23.276 -32.623 -28.697 1.00 76.92 24 ALA B CA 1
ATOM 1985 C C . ALA B 1 29 ? 24.598 -31.923 -28.370 1.00 81.45 24 ALA B C 1
ATOM 1986 O O . ALA B 1 29 ? 25.642 -32.246 -29.020 1.00 80.84 24 ALA B O 1
ATOM 1988 N N . CYS B 1 30 ? 24.634 -31.054 -27.345 1.00 78.90 25 CYS B N 1
ATOM 1989 C CA . CYS B 1 30 ? 25.889 -30.357 -26.989 1.00 79.12 25 CYS B CA 1
ATOM 1990 C C . CYS B 1 30 ? 26.942 -31.380 -26.634 1.00 82.49 25 CYS B C 1
ATOM 1991 O O . CYS B 1 30 ? 28.091 -31.290 -27.055 1.00 82.16 25 CYS B O 1
ATOM 1994 N N . MET B 1 31 ? 26.608 -32.294 -25.685 1.00 79.02 26 MET B N 1
ATOM 1995 C CA . MET B 1 31 ? 27.627 -33.245 -25.156 1.00 78.88 26 MET B CA 1
ATOM 1996 C C . MET B 1 31 ? 28.033 -34.241 -26.190 1.00 82.94 26 MET B C 1
ATOM 1997 O O . MET B 1 31 ? 29.175 -34.684 -26.146 1.00 82.38 26 MET B O 1
ATOM 2002 N N . LYS B 1 32 ? 27.151 -34.586 -27.118 1.00 79.76 27 LYS B N 1
ATOM 2003 C CA . LYS B 1 32 ? 27.548 -35.564 -28.158 1.00 79.65 27 LYS B CA 1
ATOM 2004 C C . LYS B 1 32 ? 28.672 -34.960 -28.995 1.00 84.34 27 LYS B C 1
ATOM 2005 O O . LYS B 1 32 ? 29.563 -35.699 -29.404 1.00 83.71 27 LYS B O 1
ATOM 2011 N N . SER B 1 33 ? 28.573 -33.671 -29.299 1.00 81.73 28 SER B N 1
ATOM 2012 C CA .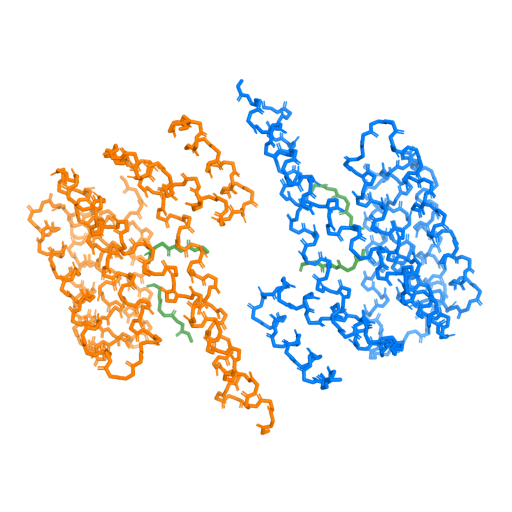 SER B 1 33 ? 29.607 -33.001 -30.122 1.00 81.96 28 SER B CA 1
ATOM 2013 C C . SER B 1 33 ? 30.946 -32.962 -29.388 1.00 87.00 28 SER B C 1
ATOM 2014 O O . SER B 1 33 ? 31.978 -33.173 -30.026 1.00 86.85 28 SER B O 1
ATOM 2017 N N . VAL B 1 34 ? 30.913 -32.720 -28.086 1.00 84.10 29 VAL B N 1
ATOM 2018 C CA . VAL B 1 34 ? 32.168 -32.627 -27.295 1.00 84.11 29 VAL B CA 1
ATOM 2019 C C . VAL B 1 34 ? 32.916 -33.962 -27.376 1.00 89.38 29 VAL B C 1
ATOM 2020 O O . VAL B 1 34 ? 34.124 -33.938 -27.613 1.00 89.07 29 VAL B O 1
ATOM 2024 N N . THR B 1 35 ? 32.199 -35.077 -27.235 1.00 87.09 30 THR B N 1
ATOM 2025 C CA . THR B 1 35 ? 32.771 -36.451 -27.243 1.00 87.35 30 THR B CA 1
ATOM 2026 C C . THR B 1 35 ? 33.390 -36.779 -28.601 1.00 92.09 30 THR B C 1
ATOM 2027 O O . THR B 1 35 ? 34.422 -37.443 -28.632 1.00 91.03 30 THR B O 1
ATOM 2031 N N . GLU B 1 36 ? 32.756 -36.305 -29.670 1.00 90.22 31 GLU B N 1
ATOM 2032 C CA . GLU B 1 36 ? 33.164 -36.511 -31.085 1.00 90.78 31 GLU B CA 1
ATOM 2033 C C . GLU B 1 36 ? 34.514 -35.847 -31.385 1.00 95.97 31 GLU B C 1
ATOM 2034 O O . GLU B 1 36 ? 35.196 -36.310 -32.304 1.00 95.37 31 GLU B O 1
ATOM 2040 N N . GLN B 1 37 ? 34.859 -34.815 -30.618 1.00 93.69 32 GLN B N 1
ATOM 2041 C CA . GLN B 1 37 ? 36.133 -34.074 -30.788 1.00 93.97 32 GLN B CA 1
ATOM 2042 C C . GLN B 1 37 ? 37.318 -35.013 -30.528 1.00 99.47 32 GLN B C 1
ATOM 2043 O O . GLN B 1 37 ? 38.347 -34.855 -31.201 1.00 99.23 32 GLN B O 1
ATOM 2049 N N . GLY B 1 38 ? 37.177 -35.934 -29.572 1.00 96.96 33 GLY B N 1
ATOM 2050 C CA . GLY B 1 38 ? 38.237 -36.896 -29.213 1.00 97.16 33 GLY B CA 1
ATOM 2051 C C . GLY B 1 38 ? 38.869 -36.530 -27.894 1.00 101.59 33 GLY B C 1
ATOM 2052 O O . GLY B 1 38 ? 39.658 -37.315 -27.366 1.00 100.73 33 GLY B O 1
ATOM 2053 N N . ALA B 1 39 ? 38.489 -35.383 -27.355 1.00 98.92 34 ALA B N 1
ATOM 2054 C CA . ALA B 1 39 ? 39.054 -34.997 -26.053 1.00 98.82 34 ALA B CA 1
ATOM 2055 C C . ALA B 1 39 ? 38.579 -36.006 -25.019 1.00 101.95 34 ALA B C 1
ATOM 2056 O O . ALA B 1 39 ? 37.395 -36.354 -25.043 1.00 101.34 34 ALA B O 1
ATOM 2058 N N . GLU B 1 40 ? 39.467 -36.440 -24.128 1.00 97.80 35 GLU B N 1
ATOM 2059 C CA . GLU B 1 40 ? 38.981 -37.339 -23.061 1.00 97.29 35 GLU B CA 1
ATOM 2060 C C . GLU B 1 40 ? 38.038 -36.480 -22.223 1.00 100.28 35 GLU B C 1
ATOM 2061 O O . GLU B 1 40 ? 38.410 -35.348 -21.887 1.00 99.83 35 GLU B O 1
ATOM 2067 N N . LEU B 1 41 ? 36.850 -36.995 -21.918 1.00 95.99 36 LEU B N 1
ATOM 2068 C CA . LEU B 1 41 ? 35.879 -36.221 -21.111 1.00 95.23 36 LEU B CA 1
ATOM 2069 C C . LEU B 1 41 ? 36.427 -36.045 -19.697 1.00 97.88 36 LEU B C 1
ATOM 2070 O O . LEU B 1 41 ? 36.979 -37.004 -19.158 1.00 97.36 36 LEU B O 1
ATOM 2075 N N . SER B 1 42 ? 36.281 -34.850 -19.138 1.00 93.58 37 SER B N 1
ATOM 2076 C CA . SER B 1 42 ? 36.703 -34.617 -17.736 1.00 93.02 37 SER B CA 1
ATOM 2077 C C . SER B 1 42 ? 35.614 -35.156 -16.814 1.00 95.77 37 SER B C 1
ATOM 2078 O O . SER B 1 42 ? 34.506 -35.361 -17.285 1.00 95.54 37 SER B O 1
ATOM 2081 N N . ASN B 1 43 ? 35.904 -35.339 -15.535 1.00 91.60 38 ASN B N 1
ATOM 2082 C CA . ASN B 1 43 ? 34.844 -35.890 -14.656 1.00 91.24 38 ASN B CA 1
ATOM 2083 C C . ASN B 1 43 ? 33.628 -34.957 -14.636 1.00 94.08 38 ASN B C 1
ATOM 2084 O O . ASN B 1 43 ? 32.626 -35.332 -14.038 1.00 93.53 38 ASN B O 1
ATOM 2089 N N . GLU B 1 44 ? 33.655 -33.863 -15.365 1.00 89.85 39 GLU B N 1
ATOM 2090 C CA . GLU B 1 44 ? 32.482 -33.024 -15.411 1.00 89.20 39 GLU B CA 1
ATOM 2091 C C . GLU B 1 44 ? 31.798 -33.205 -16.739 1.00 91.79 39 GLU B C 1
ATOM 2092 O O . GLU B 1 44 ? 30.605 -33.290 -16.787 1.00 91.55 39 GLU B O 1
ATOM 2098 N N . GLU B 1 45 ? 32.546 -33.249 -17.828 1.00 87.11 40 GLU B N 1
ATOM 2099 C CA . GLU B 1 45 ? 31.907 -33.481 -19.165 1.00 86.42 40 GLU B CA 1
ATOM 2100 C C . GLU B 1 45 ? 31.308 -34.825 -19.200 1.00 88.82 40 GLU B C 1
ATOM 2101 O O . GLU B 1 45 ? 30.189 -34.977 -19.796 1.00 88.29 40 GLU B O 1
ATOM 2107 N N . ARG B 1 46 ? 31.949 -35.803 -18.559 1.00 84.22 41 ARG B N 1
ATOM 2108 C CA . ARG B 1 46 ? 31.398 -37.181 -18.560 1.00 83.50 41 ARG B CA 1
ATOM 2109 C C . ARG B 1 46 ? 30.059 -37.208 -17.822 1.00 86.59 41 ARG B C 1
ATOM 2110 O O . ARG B 1 46 ? 29.110 -37.765 -18.358 1.00 86.30 41 ARG B O 1
ATOM 2118 N N . ASN B 1 47 ? 29.974 -36.579 -16.659 1.00 82.56 42 ASN B N 1
ATOM 2119 C CA . ASN B 1 47 ? 28.678 -36.513 -15.937 1.00 82.14 42 ASN B CA 1
ATOM 2120 C C . ASN B 1 47 ? 27.621 -35.827 -16.792 1.00 84.73 42 ASN B C 1
ATOM 2121 O O . ASN B 1 47 ? 26.499 -36.316 -16.842 1.00 83.91 42 ASN B O 1
ATOM 2126 N N . LEU B 1 48 ? 27.975 -34.714 -17.420 1.00 80.64 43 LEU B N 1
ATOM 2127 C CA . LEU B 1 48 ? 26.954 -33.979 -18.212 1.00 80.00 43 LEU B CA 1
ATOM 2128 C C . LEU B 1 48 ? 26.416 -34.860 -19.343 1.00 82.80 43 LEU B C 1
ATOM 2129 O O . LEU B 1 48 ? 25.213 -34.867 -19.600 1.00 82.53 43 LEU B O 1
ATOM 2134 N N . LEU B 1 49 ? 27.307 -35.581 -20.017 1.00 78.33 44 LEU B N 1
ATOM 2135 C CA . LEU B 1 49 ? 26.892 -36.440 -21.154 1.00 77.50 44 LEU B CA 1
ATOM 2136 C C . LEU B 1 49 ? 25.963 -37.536 -20.653 1.00 79.77 44 LEU B C 1
ATOM 2137 O O . LEU B 1 49 ? 25.035 -37.915 -21.360 1.00 79.53 44 LEU B O 1
ATOM 2142 N N . SER B 1 50 ? 26.289 -38.080 -19.500 1.00 75.06 45 SER B N 1
ATOM 2143 C CA . SER B 1 50 ? 25.489 -39.115 -18.877 1.00 74.56 45 SER B CA 1
ATOM 2144 C C . SER B 1 50 ? 24.109 -38.602 -18.432 1.00 77.63 45 SER B C 1
ATOM 2145 O O . SER B 1 50 ? 23.076 -39.260 -18.596 1.00 77.06 45 SER B O 1
ATOM 2148 N N . VAL B 1 51 ? 24.080 -37.456 -17.722 1.00 73.47 46 VAL B N 1
ATOM 2149 C CA . VAL B 1 51 ? 22.767 -36.903 -17.280 1.00 72.67 46 VAL B CA 1
ATOM 2150 C C . VAL B 1 51 ? 21.860 -36.596 -18.475 1.00 75.55 46 VAL B C 1
ATOM 2151 O O . VAL B 1 51 ? 20.670 -36.900 -18.416 1.00 75.09 46 VAL B O 1
ATOM 2155 N N . ALA B 1 52 ? 22.438 -36.073 -19.561 1.00 71.35 47 ALA B N 1
ATOM 2156 C CA . ALA B 1 52 ? 21.641 -35.677 -20.719 1.00 70.66 47 ALA B CA 1
ATOM 2157 C C . ALA B 1 52 ? 20.981 -36.950 -21.263 1.00 73.06 47 ALA B C 1
ATOM 2158 O O . ALA B 1 52 ? 19.727 -37.075 -21.456 1.00 72.63 47 ALA B O 1
ATOM 2160 N N . TYR B 1 53 ? 21.815 -37.949 -21.522 1.00 68.75 48 TYR B N 1
ATOM 2161 C CA . TYR B 1 53 ? 21.311 -39.193 -22.156 1.00 68.07 48 TYR B CA 1
ATOM 2162 C C . TYR B 1 53 ? 20.371 -39.960 -21.223 1.00 70.53 48 TYR B C 1
ATOM 2163 O O . TYR B 1 53 ? 19.405 -40.562 -21.690 1.00 69.87 48 TYR B O 1
ATOM 2172 N N . LYS B 1 54 ? 20.656 -39.913 -19.926 1.00 66.34 49 LYS B N 1
ATOM 2173 C CA . LYS B 1 54 ? 19.853 -40.629 -18.921 1.00 65.71 49 LYS B CA 1
ATOM 2174 C C . LYS B 1 54 ? 18.432 -40.095 -19.143 1.00 68.77 49 LYS B C 1
ATOM 2175 O O . LYS B 1 54 ? 17.512 -40.881 -19.303 1.00 69.00 49 LYS B O 1
ATOM 2181 N N . ASN B 1 55 ? 18.306 -38.776 -19.161 1.00 64.04 50 ASN B N 1
ATOM 2182 C CA . ASN B 1 55 ? 16.995 -38.160 -19.209 1.00 62.88 50 ASN B CA 1
ATOM 2183 C C . ASN B 1 55 ? 16.321 -38.345 -20.567 1.00 65.86 50 ASN B C 1
ATOM 2184 O O . ASN B 1 55 ? 15.098 -38.627 -20.599 1.00 65.56 50 ASN B O 1
ATOM 2189 N N . VAL B 1 56 ? 17.051 -38.288 -21.692 1.00 61.70 51 VAL B N 1
ATOM 2190 C CA . VAL B 1 56 ? 16.505 -38.609 -23.051 1.00 61.30 51 VAL B CA 1
ATOM 2191 C C . VAL B 1 56 ? 15.924 -40.007 -23.093 1.00 65.89 51 VAL B C 1
ATOM 2192 O O . VAL B 1 56 ? 14.803 -40.283 -23.511 1.00 65.04 51 VAL B O 1
ATOM 2196 N N . VAL B 1 57 ? 16.723 -41.010 -22.708 1.00 63.58 52 VAL B N 1
ATOM 2197 C CA . VAL B 1 57 ? 16.232 -42.371 -22.791 1.00 63.85 52 VAL B CA 1
ATOM 2198 C C . VAL B 1 57 ? 15.206 -42.607 -21.708 1.00 68.60 52 VAL B C 1
ATOM 2199 O O . VAL B 1 57 ? 14.240 -43.387 -21.951 1.00 68.09 52 VAL B O 1
ATOM 2203 N N . GLY B 1 58 ? 15.424 -41.986 -20.535 1.00 65.74 53 GLY B N 1
ATOM 2204 C CA . GLY B 1 58 ? 14.444 -42.253 -19.502 1.00 66.07 53 GLY B CA 1
ATOM 2205 C C . GLY B 1 58 ? 13.010 -41.838 -19.776 1.00 71.58 53 GLY B C 1
ATOM 2206 O O . GLY B 1 58 ? 12.056 -42.491 -19.375 1.00 71.96 53 GLY B O 1
ATOM 2207 N N . ALA B 1 59 ? 12.864 -40.770 -20.501 1.00 68.15 54 ALA B N 1
ATOM 2208 C CA . ALA B 1 59 ? 11.523 -40.391 -20.935 1.00 67.90 54 ALA B CA 1
ATOM 2209 C C . ALA B 1 59 ? 10.851 -41.466 -21.793 1.00 72.28 54 ALA B C 1
ATOM 2210 O O . ALA B 1 59 ? 9.673 -41.763 -21.688 1.00 72.44 54 ALA B O 1
ATOM 2212 N N . ARG B 1 60 ? 11.629 -42.060 -22.692 1.00 67.96 55 ARG B N 1
ATOM 2213 C CA . ARG B 1 60 ? 11.089 -43.148 -23.543 1.00 67.39 55 ARG B CA 1
ATOM 2214 C C . ARG B 1 60 ? 10.751 -44.376 -22.691 1.00 71.72 55 ARG B C 1
ATOM 2215 O O . ARG B 1 60 ? 9.723 -44.996 -22.936 1.00 71.21 55 ARG B O 1
ATOM 2223 N N . ARG B 1 61 ? 11.608 -44.700 -21.725 1.00 68.70 56 ARG B N 1
ATOM 2224 C CA . ARG B 1 61 ? 11.478 -45.888 -20.847 1.00 68.54 56 ARG B CA 1
ATOM 2225 C C . ARG B 1 61 ? 10.200 -45.745 -20.032 1.00 73.15 56 ARG B C 1
ATOM 2226 O O . ARG B 1 61 ? 9.552 -46.751 -19.775 1.00 72.85 56 ARG B O 1
ATOM 2234 N N . SER B 1 62 ? 9.900 -44.525 -19.601 1.00 70.18 57 SER B N 1
ATOM 2235 C CA . SER B 1 62 ? 8.688 -44.290 -18.827 1.00 70.45 57 SER B CA 1
ATOM 2236 C C . SER B 1 62 ? 7.453 -44.341 -19.714 1.00 74.45 57 SER B C 1
ATOM 2237 O O . SER B 1 62 ? 6.417 -45.026 -19.422 1.00 73.86 57 SER B O 1
ATOM 2240 N N . SER B 1 63 ? 7.487 -43.718 -20.854 1.00 71.03 58 SER B N 1
ATOM 2241 C CA . SER B 1 63 ? 6.323 -43.848 -21.795 1.00 70.46 58 SER B CA 1
ATOM 2242 C C . SER B 1 63 ? 6.057 -45.236 -22.276 1.00 74.46 58 SER B C 1
ATOM 2243 O O . SER B 1 63 ? 4.927 -45.614 -22.317 1.00 73.97 58 SER B O 1
ATOM 2246 N N . TRP B 1 64 ? 7.104 -46.014 -22.488 1.00 71.28 59 TRP B N 1
ATOM 2247 C CA . TRP B 1 64 ? 6.970 -47.416 -22.830 1.00 71.08 59 TRP B CA 1
ATOM 2248 C C . TRP B 1 64 ? 6.215 -48.157 -21.767 1.00 74.94 59 TRP B C 1
ATOM 2249 O O . TRP B 1 64 ? 5.297 -48.882 -22.055 1.00 74.56 59 TRP B O 1
ATOM 2260 N N . ARG B 1 65 ? 6.628 -48.005 -20.513 1.00 71.24 60 ARG B N 1
ATOM 2261 C CA . ARG B 1 65 ? 5.965 -48.782 -19.441 1.00 70.87 60 ARG B CA 1
ATOM 2262 C C . ARG B 1 65 ? 4.487 -48.425 -19.416 1.00 75.17 60 ARG B C 1
ATOM 2263 O O . ARG B 1 65 ? 3.666 -49.331 -19.318 1.00 74.92 60 ARG B O 1
ATOM 2271 N N . VAL B 1 66 ? 4.179 -47.141 -19.516 1.00 71.92 61 VAL B N 1
ATOM 2272 C CA . VAL B 1 66 ? 2.799 -46.716 -19.537 1.00 71.59 61 VAL B CA 1
ATOM 2273 C C . VAL B 1 66 ? 2.032 -47.303 -20.727 1.00 76.43 61 VAL B C 1
ATOM 2274 O O . VAL B 1 66 ? 0.908 -47.878 -20.512 1.00 76.16 61 VAL B O 1
ATOM 2278 N N . VAL B 1 67 ? 2.498 -47.173 -21.971 1.00 73.93 62 VAL B N 1
ATOM 2279 C CA . VAL B 1 67 ? 1.759 -47.664 -23.096 1.00 74.30 62 VAL B CA 1
ATOM 2280 C C . VAL B 1 67 ? 1.672 -49.191 -23.082 1.00 79.29 62 VAL B C 1
ATOM 2281 O O . VAL B 1 67 ? 0.670 -49.742 -23.499 1.00 79.27 62 VAL B O 1
ATOM 2285 N N . SER B 1 68 ? 2.629 -49.852 -22.482 1.00 76.03 63 SER B N 1
ATOM 2286 C CA . SER B 1 68 ? 2.486 -51.264 -22.307 1.00 75.69 63 SER B CA 1
ATOM 2287 C C . SER B 1 68 ? 1.404 -51.536 -21.291 1.00 80.07 63 SER B C 1
ATOM 2288 O O . SER B 1 68 ? 0.565 -52.374 -21.511 1.00 79.72 63 SER B O 1
ATOM 2291 N N . SER B 1 69 ? 1.389 -50.787 -20.212 1.00 77.02 64 SER B N 1
ATOM 2292 C CA . SER B 1 69 ? 0.519 -51.123 -19.122 1.00 77.19 64 SER B CA 1
ATOM 2293 C C . SER B 1 69 ? -0.871 -51.108 -19.665 1.00 82.43 64 SER B C 1
ATOM 2294 O O . SER B 1 69 ? -1.676 -51.941 -19.345 1.00 81.96 64 SER B O 1
ATOM 2297 N N . ILE B 1 70 ? -1.148 -50.154 -20.514 1.00 80.05 65 ILE B N 1
ATOM 2298 C CA . ILE B 1 70 ? -2.463 -50.059 -21.153 1.00 80.23 65 ILE B CA 1
ATOM 2299 C C . ILE B 1 70 ? -2.682 -51.355 -21.904 1.00 85.88 65 ILE B C 1
ATOM 2300 O O . ILE B 1 70 ? -3.745 -51.933 -21.800 1.00 86.12 65 ILE B O 1
ATOM 2305 N N . GLU B 1 71 ? -1.662 -51.874 -22.572 1.00 83.36 66 GLU B N 1
ATOM 2306 C CA . GLU B 1 71 ? -1.925 -53.102 -23.357 1.00 83.82 66 GLU B CA 1
ATOM 2307 C C . GLU B 1 71 ? -2.391 -54.236 -22.438 1.00 88.70 66 GLU B C 1
ATOM 2308 O O . GLU B 1 71 ? -3.336 -54.929 -22.810 1.00 88.12 66 GLU B O 1
ATOM 2314 N N . GLN B 1 72 ? -1.726 -54.445 -21.304 1.00 86.36 67 GLN B N 1
ATOM 2315 C CA . GLN B 1 72 ? -2.174 -55.510 -20.372 1.00 86.58 67 GLN B CA 1
ATOM 2316 C C . GLN B 1 72 ? -3.505 -55.117 -19.728 1.00 91.01 67 GLN B C 1
ATOM 2317 O O . GLN B 1 72 ? -4.378 -55.977 -19.649 1.00 91.29 67 GLN B O 1
ATOM 2323 N N . LYS B 1 73 ? -3.727 -53.834 -19.442 1.00 87.04 68 LYS B N 1
ATOM 2324 C CA . LYS B 1 73 ? -5.042 -53.420 -18.879 1.00 109.07 68 LYS B CA 1
ATOM 2325 C C . LYS B 1 73 ? -5.981 -53.016 -20.021 1.00 129.34 68 LYS B C 1
ATOM 2326 O O . LYS B 1 73 ? -6.302 -53.888 -20.847 1.00 90.70 68 LYS B O 1
ATOM 2332 N N . GLU B 1 78 ? -10.759 -53.407 -28.1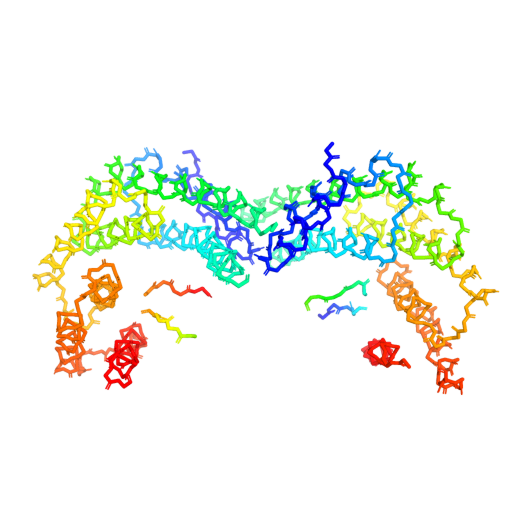00 1.00 109.59 73 GLU B N 1
ATOM 2333 C CA . GLU B 1 78 ? -10.016 -54.272 -29.051 1.00 109.38 73 GLU B CA 1
ATOM 2334 C C . GLU B 1 78 ? -9.267 -53.403 -30.060 1.00 112.12 73 GLU B C 1
ATOM 2335 O O . GLU B 1 78 ? -8.103 -53.703 -30.332 1.00 111.65 73 GLU B O 1
ATOM 2341 N N . LYS B 1 79 ? -9.936 -52.392 -30.622 1.00 107.91 74 LYS B N 1
ATOM 2342 C CA . LYS B 1 79 ? -9.310 -51.452 -31.596 1.00 107.32 74 LYS B CA 1
ATOM 2343 C C . LYS B 1 79 ? -8.238 -50.639 -30.876 1.00 110.86 74 LYS B C 1
ATOM 2344 O O . LYS B 1 79 ? -7.204 -50.335 -31.484 1.00 110.32 74 LYS B O 1
ATOM 2350 N N . LYS B 1 80 ? -8.505 -50.268 -29.632 1.00 106.94 75 LYS B N 1
ATOM 2351 C CA . LYS B 1 80 ? -7.477 -49.494 -28.912 1.00 106.35 75 LYS B CA 1
ATOM 2352 C C . LYS B 1 80 ? -6.246 -50.383 -28.773 1.00 108.75 75 LYS B C 1
ATOM 2353 O O . LYS B 1 80 ? -5.166 -49.941 -29.148 1.00 108.39 75 LYS B O 1
ATOM 2359 N N . GLN B 1 81 ? -6.431 -51.635 -28.373 1.00 104.25 76 GLN B N 1
ATOM 2360 C CA . GLN B 1 81 ? -5.233 -52.482 -28.169 1.00 103.64 76 GLN B CA 1
ATOM 2361 C C . GLN B 1 81 ? -4.391 -52.500 -29.448 1.00 106.11 76 GLN B C 1
ATOM 2362 O O . GLN B 1 81 ? -3.171 -52.520 -29.342 1.00 105.33 76 GLN B O 1
ATOM 2368 N N . GLN B 1 82 ? -5.018 -52.516 -30.617 1.00 102.00 77 GLN B N 1
ATOM 2369 C CA . GLN B 1 82 ? -4.215 -52.494 -31.859 1.00 101.44 77 GLN B CA 1
ATOM 2370 C C . GLN B 1 82 ? -3.408 -51.195 -31.916 1.00 103.53 77 GLN B C 1
ATOM 2371 O O . GLN B 1 82 ? -2.220 -51.256 -32.190 1.00 102.93 77 GLN B O 1
ATOM 2377 N N . MET B 1 83 ? -4.042 -50.066 -31.627 1.00 98.88 78 MET B N 1
ATOM 2378 C CA . MET B 1 83 ? -3.366 -48.746 -31.699 1.00 98.04 78 MET B CA 1
ATOM 2379 C C . MET B 1 83 ? -2.272 -48.616 -30.642 1.00 97.64 78 MET B C 1
ATOM 2380 O O . MET B 1 83 ? -1.257 -48.017 -30.939 1.00 96.77 78 MET B O 1
ATOM 2385 N N . ALA B 1 84 ? -2.479 -49.145 -29.444 1.00 91.74 79 ALA B N 1
ATOM 2386 C CA . ALA B 1 84 ? -1.435 -49.006 -28.411 1.00 90.64 79 ALA B CA 1
ATOM 2387 C C . ALA B 1 84 ? -0.150 -49.696 -28.876 1.00 93.30 79 ALA B C 1
ATOM 2388 O O . ALA B 1 84 ? 0.919 -49.142 -28.644 1.00 92.73 79 ALA B O 1
ATOM 2390 N N . ARG B 1 85 ? -0.264 -50.898 -29.432 1.00 89.08 80 ARG B N 1
ATOM 2391 C CA . ARG B 1 85 ? 0.937 -51.643 -29.867 1.00 88.19 80 ARG B CA 1
ATOM 2392 C C . ARG B 1 85 ? 1.613 -50.789 -30.925 1.00 90.49 80 ARG B C 1
ATOM 2393 O O . ARG B 1 85 ? 2.826 -50.636 -30.877 1.00 90.02 80 ARG B O 1
ATOM 2401 N N . GLU B 1 86 ? 0.814 -50.158 -31.774 1.00 85.97 81 GLU B N 1
ATOM 2402 C CA . GLU B 1 86 ? 1.370 -49.296 -32.840 1.00 85.38 81 GLU B CA 1
ATOM 2403 C C . GLU B 1 86 ? 2.186 -48.189 -32.166 1.00 87.68 81 GLU B C 1
ATOM 2404 O O . GLU B 1 86 ? 3.279 -47.908 -32.644 1.00 87.38 81 GLU B O 1
ATOM 2410 N N . TYR B 1 87 ? 1.649 -47.572 -31.113 1.00 83.09 82 TYR B N 1
ATOM 2411 C CA . TYR B 1 87 ? 2.374 -46.526 -30.357 1.00 82.34 82 TYR B CA 1
ATOM 2412 C C . TYR B 1 87 ? 3.571 -47.127 -29.627 1.00 85.46 82 TYR B C 1
ATOM 2413 O O . TYR B 1 87 ? 4.647 -46.550 -29.664 1.00 85.33 82 TYR B O 1
ATOM 2422 N N . ARG B 1 88 ? 3.399 -48.303 -29.020 1.00 81.19 83 ARG B N 1
ATOM 2423 C CA . ARG B 1 88 ? 4.494 -48.921 -28.240 1.00 80.68 83 ARG B CA 1
ATOM 2424 C C . ARG B 1 88 ? 5.670 -49.168 -29.175 1.00 84.03 83 ARG B C 1
ATOM 2425 O O . ARG B 1 88 ? 6.792 -48.921 -28.758 1.00 83.65 83 ARG B O 1
ATOM 2433 N N . GLU B 1 89 ? 5.399 -49.619 -30.400 1.00 80.13 84 GLU B N 1
ATOM 2434 C CA . GLU B 1 89 ? 6.486 -49.848 -31.329 1.00 79.50 84 GLU B CA 1
ATOM 2435 C C . GLU B 1 89 ? 7.224 -48.556 -31.743 1.00 82.22 84 GLU B C 1
ATOM 2436 O O . GLU B 1 89 ? 8.416 -48.495 -31.935 1.00 82.25 84 GLU B O 1
ATOM 2442 N N . LYS B 1 90 ? 6.471 -47.497 -31.936 1.00 77.48 85 LYS B N 1
ATOM 2443 C CA . LYS B 1 90 ? 7.087 -46.177 -32.251 1.00 76.64 85 LYS B CA 1
ATOM 2444 C C . LYS B 1 90 ? 8.029 -45.653 -31.103 1.00 78.86 85 LYS B C 1
ATOM 2445 O O . LYS B 1 90 ? 9.130 -45.246 -31.342 1.00 78.39 85 LYS B O 1
ATOM 2451 N N . ILE B 1 91 ? 7.562 -45.778 -29.889 1.00 74.09 86 ILE B N 1
ATOM 2452 C CA . ILE B 1 91 ? 8.371 -45.347 -28.726 1.00 73.28 86 ILE B CA 1
ATOM 2453 C C . ILE B 1 91 ? 9.590 -46.290 -28.696 1.00 75.90 86 ILE B C 1
ATOM 2454 O O . ILE B 1 91 ? 10.721 -45.837 -28.377 1.00 75.07 86 ILE B O 1
ATOM 2459 N N . GLU B 1 92 ? 9.374 -47.600 -28.910 1.00 71.90 87 GLU B N 1
ATOM 2460 C CA . GLU B 1 92 ? 10.506 -48.592 -28.889 1.00 71.37 87 GLU B CA 1
ATOM 2461 C C . GLU B 1 92 ? 11.578 -48.159 -29.915 1.00 74.55 87 GLU B C 1
ATOM 2462 O O . GLU B 1 92 ? 12.786 -48.221 -29.622 1.00 74.28 87 GLU B O 1
ATOM 2468 N N . THR B 1 93 ? 11.156 -47.777 -31.124 1.00 70.44 88 THR B N 1
ATOM 2469 C CA . THR B 1 93 ? 12.105 -47.374 -32.164 1.00 70.02 88 THR B CA 1
ATOM 2470 C C . THR B 1 93 ? 12.928 -46.131 -31.667 1.00 73.70 88 THR B C 1
ATOM 2471 O O . THR B 1 93 ? 14.138 -46.104 -31.810 1.00 73.18 88 THR B O 1
ATOM 2475 N N . GLU B 1 94 ? 12.278 -45.167 -31.034 1.00 70.39 89 GLU B N 1
ATOM 2476 C CA . GLU B 1 94 ? 13.054 -44.000 -30.554 1.00 70.04 89 GLU B CA 1
ATOM 2477 C C . GLU B 1 94 ? 14.058 -44.458 -29.500 1.00 73.57 89 GLU B C 1
ATOM 2478 O O . GLU B 1 94 ? 15.206 -44.062 -29.581 1.00 73.08 89 GLU B O 1
ATOM 2484 N N . LEU B 1 95 ? 13.588 -45.285 -28.576 1.00 69.99 90 LEU B N 1
ATOM 2485 C CA . LEU B 1 95 ? 14.427 -45.783 -27.466 1.00 69.69 90 LEU B CA 1
ATOM 2486 C C . LEU B 1 95 ? 15.620 -46.535 -28.036 1.00 73.52 90 LEU B C 1
ATOM 2487 O O . LEU B 1 95 ? 16.732 -46.290 -27.575 1.00 73.00 90 LEU B O 1
ATOM 2492 N N . ARG B 1 96 ? 15.392 -47.447 -28.969 1.00 70.36 91 ARG B N 1
ATOM 2493 C CA . ARG B 1 96 ? 16.527 -48.209 -29.540 1.00 70.22 91 ARG B CA 1
ATOM 2494 C C . ARG B 1 96 ? 17.515 -47.214 -30.140 1.00 75.02 91 ARG B C 1
ATOM 2495 O O . ARG B 1 96 ? 18.711 -47.312 -29.859 1.00 74.34 91 ARG B O 1
ATOM 2503 N N . ASP B 1 97 ? 16.992 -46.259 -30.897 1.00 72.63 92 ASP B N 1
ATOM 2504 C CA . ASP B 1 97 ? 17.823 -45.293 -31.569 1.00 73.00 92 ASP B CA 1
ATOM 2505 C C . ASP B 1 97 ? 18.704 -44.509 -30.612 1.00 77.60 92 ASP B C 1
ATOM 2506 O O . ASP B 1 97 ? 19.859 -44.295 -30.867 1.00 77.92 92 ASP B O 1
ATOM 2511 N N . ILE B 1 98 ? 18.155 -44.100 -29.491 1.00 73.64 93 ILE B N 1
ATOM 2512 C CA . ILE B 1 98 ? 18.910 -43.364 -28.459 1.00 73.30 93 ILE B CA 1
ATOM 2513 C C . ILE B 1 98 ? 19.960 -44.265 -27.803 1.00 77.94 93 ILE B C 1
ATOM 2514 O O . ILE B 1 98 ? 21.122 -43.911 -27.694 1.00 77.41 93 ILE B O 1
ATOM 2519 N N . CYS B 1 99 ? 19.569 -45.467 -27.449 1.00 74.98 94 CYS B N 1
ATOM 2520 C CA . CYS B 1 99 ? 20.591 -46.432 -26.980 1.00 74.65 94 CYS B CA 1
ATOM 2521 C C . CYS B 1 99 ? 21.711 -46.706 -27.911 1.00 79.02 94 CYS B C 1
ATOM 2522 O O . CYS B 1 99 ? 22.904 -46.720 -27.557 1.00 79.01 94 CYS B O 1
ATOM 2525 N N . ASN B 1 100 ? 21.378 -46.934 -29.170 1.00 75.60 95 ASN B N 1
ATOM 2526 C CA . ASN B 1 100 ? 22.476 -47.141 -30.154 1.00 75.27 95 ASN B CA 1
ATOM 2527 C C . ASN B 1 100 ? 23.379 -45.956 -30.328 1.00 78.73 95 ASN B C 1
ATOM 2528 O O . ASN B 1 100 ? 24.547 -46.173 -30.586 1.00 78.29 95 ASN B O 1
ATOM 2533 N N . ASP B 1 101 ? 22.885 -44.764 -30.081 1.00 75.10 96 ASP B N 1
ATOM 2534 C CA . ASP B 1 101 ? 23.673 -43.571 -30.192 1.00 74.94 96 ASP B CA 1
ATOM 2535 C C . ASP B 1 101 ? 24.677 -43.581 -29.105 1.00 78.64 96 ASP B C 1
ATOM 2536 O O . ASP B 1 101 ? 25.833 -43.385 -29.332 1.00 78.55 96 ASP B O 1
ATOM 2541 N N . VAL B 1 102 ? 24.218 -43.796 -27.896 1.00 74.66 97 VAL B N 1
ATOM 2542 C CA . VAL B 1 102 ? 25.108 -43.780 -26.765 1.00 74.40 97 VAL B CA 1
ATOM 2543 C C . VAL B 1 102 ? 26.117 -44.898 -26.886 1.00 78.12 97 VAL B C 1
ATOM 2544 O O . VAL B 1 102 ? 27.272 -44.716 -26.596 1.00 77.84 97 VAL B O 1
ATOM 2548 N N . LEU B 1 103 ? 25.668 -46.073 -27.288 1.00 74.16 98 LEU B N 1
ATOM 2549 C CA . LEU B 1 103 ? 26.532 -47.238 -27.398 1.00 73.74 98 LEU B CA 1
ATOM 2550 C C . LEU B 1 103 ? 27.610 -46.975 -28.439 1.00 78.12 98 LEU B C 1
ATOM 2551 O O . LEU B 1 103 ? 28.777 -47.391 -28.263 1.00 78.07 98 LEU B O 1
ATOM 2556 N N . SER B 1 104 ? 27.261 -46.250 -29.494 1.00 74.56 99 SER B N 1
ATOM 2557 C CA . SER B 1 104 ? 28.294 -45.925 -30.503 1.00 74.23 99 SER B CA 1
ATOM 2558 C C . SER B 1 104 ? 29.327 -45.001 -29.857 1.00 77.53 99 SER B C 1
ATOM 2559 O O . SER B 1 104 ? 30.511 -45.246 -30.001 1.00 76.96 99 SER B O 1
ATOM 2562 N N . LEU B 1 105 ? 28.876 -43.984 -29.135 1.00 73.71 100 LEU B N 1
ATOM 2563 C CA . LEU B 1 105 ? 29.837 -43.059 -28.511 1.00 73.13 100 LEU B CA 1
ATOM 2564 C C . LEU B 1 105 ? 30.675 -43.916 -27.582 1.00 76.09 100 LEU B C 1
ATOM 2565 O O . LEU B 1 105 ? 31.869 -43.885 -27.707 1.00 75.62 100 LEU B O 1
ATOM 2570 N N . LEU B 1 106 ? 30.065 -44.639 -26.665 1.00 72.59 101 LEU B N 1
ATOM 2571 C CA . LEU B 1 106 ? 30.881 -45.346 -25.655 1.00 72.67 101 LEU B CA 1
ATOM 2572 C C . LEU B 1 106 ? 31.923 -46.239 -26.286 1.00 77.88 101 LEU B C 1
ATOM 2573 O O . LEU B 1 106 ? 33.092 -46.134 -25.937 1.00 76.86 101 LEU B O 1
ATOM 2578 N N . GLU B 1 107 ? 31.472 -47.124 -27.162 1.00 76.36 102 GLU B N 1
ATOM 2579 C CA . GLU B 1 107 ? 32.362 -48.113 -27.809 1.00 76.94 102 GLU B CA 1
ATOM 2580 C C . GLU B 1 107 ? 33.402 -47.401 -28.660 1.00 82.48 102 GLU B C 1
ATOM 2581 O O . GLU B 1 107 ? 34.564 -47.679 -28.479 1.00 82.31 102 GLU B O 1
ATOM 2587 N N . LYS B 1 108 ? 32.958 -46.566 -29.590 1.00 80.05 103 LYS B N 1
ATOM 2588 C CA . LYS B 1 108 ? 33.845 -45.854 -30.546 1.00 80.31 103 LYS B CA 1
ATOM 2589 C C . LYS B 1 108 ? 34.766 -44.790 -29.930 1.00 85.47 103 LYS B C 1
ATOM 2590 O O . LYS B 1 108 ? 35.844 -44.615 -30.476 1.00 85.19 103 LYS B O 1
ATOM 2596 N N . PHE B 1 109 ? 34.350 -44.023 -28.924 1.00 83.01 104 PHE B N 1
ATOM 2597 C CA . PHE B 1 109 ? 35.265 -42.958 -28.443 1.00 83.18 104 PHE B CA 1
ATOM 2598 C C . PHE B 1 109 ? 35.527 -42.986 -26.944 1.00 87.49 104 PHE B C 1
ATOM 2599 O O . PHE B 1 109 ? 36.662 -43.006 -26.521 1.00 86.99 104 PHE B O 1
ATOM 2607 N N . LEU B 1 110 ? 34.460 -42.999 -26.161 1.00 84.84 105 LEU B N 1
ATOM 2608 C CA . LEU B 1 110 ? 34.579 -42.864 -24.690 1.00 85.15 105 LEU B CA 1
ATOM 2609 C C . LEU B 1 110 ? 35.429 -43.967 -24.064 1.00 90.30 105 LEU B C 1
ATOM 2610 O O . LEU B 1 110 ? 36.263 -43.633 -23.232 1.00 90.08 105 LEU B O 1
ATOM 2615 N N . ILE B 1 111 ? 35.225 -45.224 -24.447 1.00 87.68 106 ILE B N 1
ATOM 2616 C CA . ILE B 1 111 ? 35.972 -46.353 -23.816 1.00 87.93 106 ILE B CA 1
ATOM 2617 C C . ILE B 1 111 ? 37.434 -46.402 -24.278 1.00 93.88 106 ILE B C 1
ATOM 2618 O O . ILE B 1 111 ? 38.314 -46.548 -23.422 1.00 93.39 106 ILE B O 1
ATOM 2623 N N . PRO B 1 112 ? 37.737 -46.265 -25.583 1.00 92.05 107 PRO B N 1
ATOM 2624 C CA . PRO B 1 112 ? 39.117 -46.334 -26.065 1.00 92.45 107 PRO B CA 1
ATOM 2625 C C . PRO B 1 112 ? 40.028 -45.228 -25.526 1.00 98.36 107 PRO B C 1
ATOM 2626 O O . PRO B 1 112 ? 41.118 -45.507 -25.118 1.00 97.85 107 PRO B O 1
ATOM 2630 N N . ASN B 1 113 ? 39.533 -43.997 -25.526 1.00 96.72 108 ASN B N 1
ATOM 2631 C CA . ASN B 1 113 ? 40.306 -42.837 -25.022 1.00 97.35 108 ASN B CA 1
ATOM 2632 C C . ASN B 1 113 ? 40.565 -42.989 -23.523 1.00 102.20 108 ASN B C 1
ATOM 2633 O O . ASN B 1 113 ? 41.633 -42.575 -23.079 1.00 101.95 108 ASN B O 1
ATOM 2638 N N . ALA B 1 114 ? 39.614 -43.559 -22.783 1.00 99.38 109 ALA B N 1
ATOM 2639 C CA . ALA B 1 114 ? 39.733 -43.658 -21.313 1.00 99.45 109 ALA B CA 1
ATOM 2640 C C . ALA B 1 114 ? 41.042 -44.338 -20.939 1.00 104.24 109 ALA B C 1
ATOM 2641 O O . ALA B 1 114 ? 41.332 -45.416 -21.463 1.00 103.97 109 ALA B O 1
ATOM 2643 N N . SER B 1 115 ? 41.781 -43.695 -20.040 1.00 101.31 110 SER B N 1
ATOM 2644 C CA . SER B 1 115 ? 43.083 -44.210 -19.559 1.00 101.26 110 SER B CA 1
ATOM 2645 C C . SER B 1 115 ? 42.962 -44.515 -18.070 1.00 105.22 110 SER B C 1
ATOM 2646 O O . SER B 1 115 ? 43.355 -45.602 -17.650 1.00 104.96 110 SER B O 1
ATOM 2649 N N . GLN B 1 116 ? 42.433 -43.569 -17.306 1.00 101.34 111 GLN B N 1
ATOM 2650 C CA . GLN B 1 116 ? 42.319 -43.830 -15.858 1.00 100.82 111 GLN B CA 1
ATOM 2651 C C . GLN B 1 116 ? 41.306 -44.951 -15.649 1.00 103.65 111 GLN B C 1
ATOM 2652 O O . GLN B 1 116 ? 40.463 -45.139 -16.519 1.00 103.22 111 GLN B O 1
ATOM 2658 N N . ALA B 1 117 ? 41.463 -45.708 -14.568 1.00 99.28 112 ALA B N 1
ATOM 2659 C CA . ALA B 1 117 ? 40.548 -46.818 -14.216 1.00 98.59 112 ALA B CA 1
ATOM 2660 C C . ALA B 1 117 ? 39.179 -46.294 -13.763 1.00 101.01 112 ALA B C 1
ATOM 2661 O O . ALA B 1 117 ? 38.172 -46.895 -14.144 1.00 100.26 112 ALA B O 1
ATOM 2663 N N . GLU B 1 118 ? 39.138 -45.189 -13.013 1.00 96.75 113 GLU B N 1
ATOM 2664 C CA . GLU B 1 118 ? 37.841 -44.684 -12.491 1.00 95.94 113 GLU B CA 1
ATOM 2665 C C . GLU B 1 118 ? 36.907 -44.388 -13.658 1.00 97.56 113 GLU B C 1
ATOM 2666 O O . GLU B 1 118 ? 35.741 -44.739 -13.567 1.00 96.71 113 GLU B O 1
ATOM 2672 N N . SER B 1 119 ? 37.411 -43.736 -14.699 1.00 92.98 114 SER B N 1
ATOM 2673 C CA . SER B 1 119 ? 36.575 -43.433 -15.883 1.00 92.15 114 SER B CA 1
ATOM 2674 C C . SER B 1 119 ? 36.179 -44.723 -16.603 1.00 93.80 114 SER B C 1
ATOM 2675 O O . SER B 1 119 ? 35.017 -44.860 -16.972 1.00 93.35 114 SER B O 1
ATOM 2678 N N . LYS B 1 120 ? 37.112 -45.661 -16.748 1.00 88.49 115 LYS B N 1
ATOM 2679 C CA . LYS B 1 120 ? 36.809 -46.907 -17.497 1.00 87.15 115 LYS B CA 1
ATOM 2680 C C . LYS B 1 120 ? 35.693 -47.672 -16.789 1.00 88.26 115 LYS B C 1
ATOM 2681 O O . LYS B 1 120 ? 34.826 -48.197 -17.472 1.00 87.76 115 LYS B O 1
ATOM 2687 N N . VAL B 1 121 ? 35.710 -47.716 -15.462 1.00 83.05 116 VAL B N 1
ATOM 2688 C CA . VAL B 1 121 ? 34.638 -48.437 -14.725 1.00 82.08 116 VAL B CA 1
ATOM 2689 C C . VAL B 1 121 ? 33.303 -47.758 -15.029 1.00 84.02 116 VAL B C 1
ATOM 2690 O O . VAL B 1 121 ? 32.328 -48.456 -15.312 1.00 83.51 116 VAL B O 1
ATOM 2694 N N . PHE B 1 122 ? 33.292 -46.431 -15.003 1.00 78.96 117 PHE B N 1
ATOM 2695 C CA . PHE B 1 122 ? 32.060 -45.645 -15.232 1.00 77.81 117 PHE B CA 1
ATOM 2696 C C . PHE B 1 122 ? 31.525 -45.869 -16.645 1.00 79.52 117 PHE B C 1
ATOM 2697 O O . PHE B 1 122 ? 30.334 -46.057 -16.792 1.00 79.10 117 PHE B O 1
ATOM 2705 N N . TYR B 1 123 ? 32.388 -45.850 -17.658 1.00 74.78 118 TYR B N 1
ATOM 2706 C CA . TYR B 1 123 ? 31.938 -46.053 -19.058 1.00 73.98 118 TYR B CA 1
ATOM 2707 C C . TYR B 1 123 ? 31.396 -47.469 -19.298 1.00 76.12 118 TYR B C 1
ATOM 2708 O O . TYR B 1 123 ? 30.450 -47.606 -20.055 1.00 75.78 118 TYR B O 1
ATOM 2717 N N . LEU B 1 124 ? 32.023 -48.479 -18.720 1.00 71.29 119 LEU B N 1
ATOM 2718 C CA . LEU B 1 124 ? 31.600 -49.887 -18.842 1.00 70.63 119 LEU B CA 1
ATOM 2719 C C . LEU B 1 124 ? 30.292 -50.135 -18.139 1.00 73.88 119 LEU B C 1
ATOM 2720 O O . LEU B 1 124 ? 29.433 -50.817 -18.693 1.00 73.16 119 LEU B O 1
ATOM 2725 N N . LYS B 1 125 ? 30.072 -49.505 -16.994 1.00 70.33 120 LYS B N 1
ATOM 2726 C CA . LYS B 1 125 ? 28.728 -49.494 -16.310 1.00 69.86 120 LYS B CA 1
ATOM 2727 C C . LYS B 1 125 ? 27.696 -48.893 -17.271 1.00 73.72 120 LYS B C 1
ATOM 2728 O O . LYS B 1 125 ? 26.634 -49.463 -17.439 1.00 73.58 120 LYS B O 1
ATOM 2734 N N . MET B 1 126 ? 27.946 -47.790 -17.951 1.00 69.95 121 MET B N 1
ATOM 2735 C CA . MET B 1 126 ? 27.005 -47.118 -18.881 1.00 69.80 121 MET B CA 1
ATOM 2736 C C . MET B 1 126 ? 26.695 -48.095 -19.993 1.00 74.05 121 MET B C 1
ATOM 2737 O O . MET B 1 126 ? 25.540 -48.205 -20.385 1.00 73.81 121 MET B O 1
ATOM 2742 N N . LYS B 1 127 ? 27.702 -48.777 -20.542 1.00 70.79 122 LYS B N 1
ATOM 2743 C CA . LYS B 1 127 ? 27.447 -49.724 -21.617 1.00 70.60 122 LYS B CA 1
ATOM 2744 C C . LYS B 1 127 ? 26.527 -50.831 -21.065 1.00 74.97 122 LYS B C 1
ATOM 2745 O O . LYS B 1 127 ? 25.547 -51.214 -21.791 1.00 75.04 122 LYS B O 1
ATOM 2751 N N . GLY B 1 128 ? 26.716 -51.370 -19.832 1.00 71.03 123 GLY B N 1
ATOM 2752 C CA . GLY B 1 128 ? 25.856 -52.352 -19.241 1.00 70.25 123 GLY B CA 1
ATOM 2753 C C . GLY B 1 128 ? 24.409 -51.744 -19.152 1.00 73.14 123 GLY B C 1
ATOM 2754 O O . GLY B 1 128 ? 23.398 -52.405 -19.540 1.00 73.42 123 GLY B O 1
ATOM 2755 N N . ASP B 1 129 ? 24.257 -50.491 -18.722 1.00 68.29 124 ASP B N 1
ATOM 2756 C CA . ASP B 1 129 ? 22.888 -49.913 -18.596 1.00 67.38 124 ASP B CA 1
ATOM 2757 C C . ASP B 1 129 ? 22.215 -49.778 -19.928 1.00 71.09 124 ASP B C 1
ATOM 2758 O O . ASP B 1 129 ? 21.051 -50.096 -19.996 1.00 70.58 124 ASP B O 1
ATOM 2763 N N . TYR B 1 130 ? 22.925 -49.310 -20.948 1.00 67.81 125 TYR B N 1
ATOM 2764 C CA . TYR B 1 130 ? 22.268 -49.057 -22.253 1.00 67.61 125 TYR B CA 1
ATOM 2765 C C . TYR B 1 130 ? 21.913 -50.364 -22.951 1.00 70.96 125 TYR B C 1
ATOM 2766 O O . TYR B 1 130 ? 20.966 -50.399 -23.719 1.00 70.65 125 TYR B O 1
ATOM 2775 N N . TYR B 1 131 ? 22.675 -51.409 -22.690 1.00 67.32 126 TYR B N 1
ATOM 2776 C CA . TYR B 1 131 ? 22.306 -52.721 -23.261 1.00 67.24 126 TYR B CA 1
ATOM 2777 C C . TYR B 1 131 ? 21.124 -53.239 -22.439 1.00 71.90 126 TYR B C 1
ATOM 2778 O O . TYR B 1 131 ? 20.242 -53.878 -23.010 1.00 72.18 126 TYR B O 1
ATOM 2787 N N . ARG B 1 132 ? 21.101 -52.943 -21.134 1.00 67.87 127 ARG B N 1
ATOM 2788 C CA . ARG B 1 132 ? 19.948 -53.358 -20.294 1.00 67.12 127 ARG B CA 1
ATOM 2789 C C . ARG B 1 132 ? 18.659 -52.665 -20.811 1.00 70.91 127 ARG B C 1
ATOM 2790 O O . ARG B 1 132 ? 17.607 -53.352 -20.931 1.00 70.16 127 ARG B O 1
ATOM 2798 N N . TYR B 1 133 ? 18.720 -51.414 -21.191 1.00 68.11 128 TYR B N 1
ATOM 2799 C CA . TYR B 1 133 ? 17.530 -50.813 -21.738 1.00 68.15 128 TYR B CA 1
ATOM 2800 C C . TYR B 1 133 ? 17.118 -51.409 -23.050 1.00 74.13 128 TYR B C 1
ATOM 2801 O O . TYR B 1 133 ? 15.920 -51.595 -23.319 1.00 74.00 128 TYR B O 1
ATOM 2810 N N . LEU B 1 134 ? 18.052 -51.764 -23.895 1.00 71.94 129 LEU B N 1
ATOM 2811 C CA . LEU B 1 134 ? 17.719 -52.458 -25.156 1.00 72.57 129 LEU B CA 1
ATOM 2812 C C . LEU B 1 134 ? 17.101 -53.832 -24.869 1.00 79.65 129 LEU B C 1
ATOM 2813 O O . LEU B 1 134 ? 16.151 -54.252 -25.520 1.00 79.68 129 LEU B O 1
ATOM 2818 N N . ALA B 1 135 ? 17.595 -54.504 -23.808 1.00 77.89 130 ALA B N 1
ATOM 2819 C CA . ALA B 1 135 ? 17.082 -55.844 -23.474 1.00 78.23 130 ALA B CA 1
ATOM 2820 C C . ALA B 1 135 ? 15.618 -55.752 -23.076 1.00 83.37 130 ALA B C 1
ATOM 2821 O O . ALA B 1 135 ? 14.834 -56.678 -23.384 1.00 83.26 130 ALA B O 1
ATOM 2823 N N . GLU B 1 136 ? 15.248 -54.697 -22.360 1.00 80.56 131 GLU B N 1
ATOM 2824 C CA . GLU B 1 136 ? 13.854 -54.555 -21.880 1.00 80.89 131 GLU B CA 1
ATOM 2825 C C . GLU B 1 136 ? 12.882 -54.512 -23.060 1.00 86.68 131 GLU B C 1
ATOM 2826 O O . GLU B 1 136 ? 11.741 -54.913 -22.877 1.00 86.36 131 GLU B O 1
ATOM 2832 N N . VAL B 1 137 ? 13.329 -54.065 -24.227 1.00 84.57 132 VAL B N 1
ATOM 2833 C CA . VAL B 1 137 ? 12.414 -53.954 -25.401 1.00 84.94 132 VAL B CA 1
ATOM 2834 C C . VAL B 1 137 ? 12.990 -54.755 -26.561 1.00 90.42 132 VAL B C 1
ATOM 2835 O O . VAL B 1 137 ? 12.496 -54.594 -27.684 1.00 89.60 132 VAL B O 1
ATOM 2839 N N . ALA B 1 138 ? 13.980 -55.594 -26.267 1.00 88.80 133 ALA B N 1
ATOM 2840 C CA . ALA B 1 138 ? 14.707 -56.364 -27.295 1.00 89.33 133 ALA B CA 1
ATOM 2841 C C . ALA B 1 138 ? 13.768 -57.316 -28.025 1.00 94.80 133 ALA B C 1
ATOM 2842 O O . ALA B 1 138 ? 12.933 -57.947 -27.367 1.00 94.39 133 ALA B O 1
ATOM 2844 N N . ALA B 1 139 ? 13.950 -57.416 -29.344 1.00 92.57 134 ALA B N 1
ATOM 2845 C CA . ALA B 1 139 ? 13.191 -58.354 -30.197 1.00 93.02 134 ALA B CA 1
ATOM 2846 C C . ALA B 1 139 ? 13.599 -59.760 -29.751 1.00 98.56 134 ALA B C 1
ATOM 2847 O O . ALA B 1 139 ? 14.792 -59.959 -29.520 1.00 98.79 134 ALA B O 1
ATOM 2849 N N . GLY B 1 140 ? 12.693 -60.734 -29.756 1.00 95.53 135 GLY B N 1
ATOM 2850 C CA . GLY B 1 140 ? 13.028 -62.050 -29.180 1.00 95.69 135 GLY B CA 1
ATOM 2851 C C . GLY B 1 140 ? 14.234 -62.718 -29.816 1.00 100.35 135 GLY B C 1
ATOM 2852 O O . GLY B 1 140 ? 15.017 -63.347 -29.070 1.00 99.99 135 GLY B O 1
ATOM 2853 N N . ASP B 1 141 ? 14.433 -62.544 -31.110 1.00 97.22 136 ASP B N 1
ATOM 2854 C CA . ASP B 1 141 ? 15.566 -63.154 -31.777 1.00 97.05 136 ASP B CA 1
ATOM 2855 C C . ASP B 1 141 ? 16.918 -62.681 -31.274 1.00 100.24 136 ASP B C 1
ATOM 2856 O O . ASP B 1 141 ? 17.805 -63.479 -31.029 1.00 100.04 136 ASP B O 1
ATOM 2861 N N . ASP B 1 142 ? 17.084 -61.371 -31.129 1.00 95.84 137 ASP B N 1
ATOM 2862 C CA . ASP B 1 142 ? 18.399 -60.825 -30.712 1.00 95.14 137 ASP B CA 1
ATOM 2863 C C . ASP B 1 142 ? 18.463 -60.678 -29.195 1.00 96.08 137 ASP B C 1
ATOM 2864 O O . ASP B 1 142 ? 19.485 -60.213 -28.700 1.00 95.20 137 ASP B O 1
ATOM 2869 N N . LYS B 1 143 ? 17.413 -61.078 -28.492 1.00 91.17 138 LYS B N 1
ATOM 2870 C CA . LYS B 1 143 ? 17.400 -60.873 -27.072 1.00 90.37 138 LYS B CA 1
ATOM 2871 C C . LYS B 1 143 ? 18.536 -61.499 -26.304 1.00 92.96 138 LYS B C 1
ATOM 2872 O O . LYS B 1 143 ? 18.991 -60.942 -25.331 1.00 92.60 138 LYS B O 1
ATOM 2878 N N . LYS B 1 144 ? 18.984 -62.667 -26.712 1.00 88.27 139 LYS B N 1
ATOM 2879 C CA . LYS B 1 144 ? 20.084 -63.335 -25.972 1.00 87.47 139 LYS B CA 1
ATOM 2880 C C . LYS B 1 144 ? 21.402 -62.601 -26.207 1.00 89.99 139 LYS B C 1
ATOM 2881 O O . LYS B 1 144 ? 22.193 -62.500 -25.268 1.00 89.52 139 LYS B O 1
ATOM 2887 N N . GLY B 1 145 ? 21.637 -62.148 -27.431 1.00 85.38 140 GLY B N 1
ATOM 2888 C CA . GLY B 1 145 ? 22.897 -61.441 -27.703 1.00 84.58 140 GLY B CA 1
ATOM 2889 C C . GLY B 1 145 ? 22.985 -60.156 -26.913 1.00 86.99 140 GLY B C 1
ATOM 2890 O O . GLY B 1 145 ? 24.061 -59.867 -26.383 1.00 86.54 140 GLY B O 1
ATOM 2891 N N . ILE B 1 146 ? 21.879 -59.414 -26.851 1.00 82.43 141 ILE B N 1
ATOM 2892 C CA . ILE B 1 146 ? 21.838 -58.106 -26.139 1.00 81.63 141 ILE B CA 1
ATOM 2893 C C . ILE B 1 146 ? 22.054 -58.302 -24.642 1.00 84.99 141 ILE B C 1
ATOM 2894 O O . ILE B 1 146 ? 22.784 -57.512 -24.055 1.00 84.49 141 ILE B O 1
ATOM 2899 N N . VAL B 1 147 ? 21.433 -59.314 -24.049 1.00 81.22 142 VAL B N 1
ATOM 2900 C CA . VAL B 1 147 ? 21.636 -59.538 -22.592 1.00 80.97 142 VAL B CA 1
ATOM 2901 C C . VAL B 1 147 ? 23.098 -59.902 -22.369 1.00 84.69 142 VAL B C 1
ATOM 2902 O O . VAL B 1 147 ? 23.694 -59.396 -21.419 1.00 84.27 142 VAL B O 1
ATOM 2906 N N . ASP B 1 148 ? 23.632 -60.757 -23.235 1.00 81.16 143 ASP B N 1
ATOM 2907 C CA . ASP B 1 148 ? 25.043 -61.193 -23.143 1.00 80.74 143 ASP B CA 1
ATOM 2908 C C . ASP B 1 148 ? 25.918 -59.948 -23.092 1.00 83.32 143 ASP B C 1
ATOM 2909 O O . ASP B 1 148 ? 26.838 -59.893 -22.275 1.00 83.08 143 ASP B O 1
ATOM 2914 N N . GLN B 1 149 ? 25.580 -58.966 -23.915 1.00 78.82 144 GLN B N 1
ATOM 2915 C CA . GLN B 1 149 ? 26.415 -57.752 -24.010 1.00 78.24 144 GLN B CA 1
ATOM 2916 C C . GLN B 1 149 ? 26.282 -56.930 -22.727 1.00 81.42 144 GLN B C 1
ATOM 2917 O O . GLN B 1 149 ? 27.290 -56.407 -22.285 1.00 80.44 144 GLN B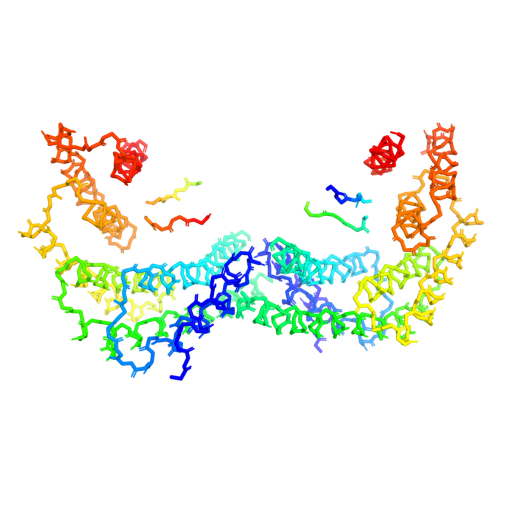 O 1
ATOM 2923 N N . SER B 1 150 ? 25.093 -56.869 -22.129 1.00 78.41 145 SER B N 1
ATOM 2924 C CA . SER B 1 150 ? 24.912 -56.067 -20.943 1.00 78.31 145 SER B CA 1
ATOM 2925 C C . SER B 1 150 ? 25.668 -56.673 -19.801 1.00 82.56 145 SER B C 1
ATOM 2926 O O . SER B 1 150 ? 26.340 -56.003 -19.066 1.00 82.36 145 SER B O 1
ATOM 2929 N N . GLN B 1 151 ? 25.562 -57.974 -19.672 1.00 79.30 146 GLN B N 1
ATOM 2930 C CA . GLN B 1 151 ? 26.215 -58.661 -18.591 1.00 78.97 146 GLN B CA 1
ATOM 2931 C C . GLN B 1 151 ? 27.706 -58.574 -18.681 1.00 82.59 146 GLN B C 1
ATOM 2932 O O . GLN B 1 151 ? 28.399 -58.390 -17.700 1.00 82.25 146 GLN B O 1
ATOM 2938 N N . GLN B 1 152 ? 28.202 -58.732 -19.882 1.00 78.89 147 GLN B N 1
ATOM 2939 C CA . GLN B 1 152 ? 29.620 -58.706 -20.112 1.00 78.55 147 GLN B CA 1
ATOM 2940 C C . GLN B 1 152 ? 30.183 -57.347 -19.731 1.00 81.61 147 GLN B C 1
ATOM 2941 O O . GLN B 1 152 ? 31.211 -57.279 -19.098 1.00 81.36 147 GLN B O 1
ATOM 2947 N N . ALA B 1 153 ? 29.487 -56.268 -20.076 1.00 77.36 148 ALA B N 1
ATOM 2948 C CA . ALA B 1 153 ? 29.972 -54.893 -19.807 1.00 76.55 148 ALA B CA 1
ATOM 2949 C C . ALA B 1 153 ? 30.017 -54.715 -18.276 1.00 79.01 148 ALA B C 1
ATOM 2950 O O . ALA B 1 153 ? 30.977 -54.220 -17.719 1.00 78.59 148 ALA B O 1
ATOM 2952 N N . TYR B 1 154 ? 28.954 -55.166 -17.627 1.00 74.71 149 TYR B N 1
ATOM 2953 C CA . TYR B 1 154 ? 28.822 -55.061 -16.158 1.00 74.27 149 TYR B CA 1
ATOM 2954 C C . TYR B 1 154 ? 29.923 -55.872 -15.481 1.00 79.55 149 TYR B C 1
ATOM 2955 O O . TYR B 1 154 ? 30.570 -55.365 -14.571 1.00 78.97 149 TYR B O 1
ATOM 2964 N N . GLN B 1 155 ? 30.115 -57.112 -15.917 1.00 77.56 150 GLN B N 1
ATOM 2965 C CA . GLN B 1 155 ? 31.119 -57.987 -15.267 1.00 78.09 150 GLN B CA 1
ATOM 2966 C C . GLN B 1 155 ? 32.510 -57.382 -15.421 1.00 84.30 150 GLN B C 1
ATOM 2967 O O . GLN B 1 155 ? 33.223 -57.275 -14.426 1.00 83.72 150 GLN B O 1
ATOM 2973 N N . GLU B 1 156 ? 32.833 -56.906 -16.617 1.00 83.09 151 GLU B N 1
ATOM 2974 C CA . GLU B 1 156 ? 34.189 -56.369 -16.867 1.00 83.79 151 GLU B CA 1
ATOM 2975 C C . GLU B 1 156 ? 34.424 -55.183 -15.943 1.00 89.23 151 GLU B C 1
ATOM 2976 O O . GLU B 1 156 ? 35.495 -55.113 -15.345 1.00 89.26 151 GLU B O 1
ATOM 2982 N N . ALA B 1 157 ? 33.435 -54.301 -15.834 1.00 86.58 152 ALA B N 1
ATOM 2983 C CA . ALA B 1 157 ? 33.511 -53.137 -14.927 1.00 86.92 152 ALA B CA 1
ATOM 2984 C C . ALA B 1 157 ? 33.541 -53.637 -13.484 1.00 92.12 152 ALA B C 1
ATOM 2985 O O . ALA B 1 157 ? 34.233 -53.055 -12.663 1.00 91.54 152 ALA B O 1
ATOM 2987 N N . PHE B 1 158 ? 32.785 -54.684 -13.191 1.00 89.96 153 PHE B N 1
ATOM 2988 C CA . PHE B 1 158 ? 32.739 -55.169 -11.796 1.00 90.38 153 PHE B CA 1
ATOM 2989 C C . PHE B 1 158 ? 34.131 -55.617 -11.355 1.00 95.62 153 PHE B C 1
ATOM 2990 O O . PHE B 1 158 ? 34.588 -55.205 -10.279 1.00 95.08 153 PHE B O 1
ATOM 2998 N N . GLU B 1 159 ? 34.805 -56.409 -12.175 1.00 93.51 154 GLU B N 1
ATOM 2999 C CA . GLU B 1 159 ? 36.136 -56.893 -11.742 1.00 94.04 154 GLU B CA 1
ATOM 3000 C C . GLU B 1 159 ? 37.090 -55.712 -11.561 1.00 98.75 154 GLU B C 1
ATOM 3001 O O . GLU B 1 159 ? 37.734 -55.633 -10.512 1.00 98.18 154 GLU B O 1
ATOM 3007 N N . ILE B 1 160 ? 37.133 -54.805 -12.542 1.00 96.16 155 ILE B N 1
ATOM 3008 C CA . ILE B 1 160 ? 38.076 -53.647 -12.493 1.00 96.32 155 ILE B CA 1
ATOM 3009 C C . ILE B 1 160 ? 37.767 -52.821 -11.242 1.00 101.36 155 ILE B C 1
ATOM 3010 O O . ILE B 1 160 ? 38.723 -52.352 -10.593 1.00 100.94 155 ILE B O 1
ATOM 3015 N N . SER B 1 161 ? 36.481 -52.655 -10.926 1.00 98.99 156 SER B N 1
ATOM 3016 C CA . SER B 1 161 ? 36.078 -51.898 -9.740 1.00 99.45 156 SER B CA 1
ATOM 3017 C C . SER B 1 161 ? 36.780 -52.589 -8.570 1.00 104.98 156 SER B C 1
ATOM 3018 O O . SER B 1 161 ? 37.504 -51.924 -7.844 1.00 104.60 156 SER B O 1
ATOM 3021 N N . LYS B 1 162 ? 36.552 -53.885 -8.408 1.00 103.02 157 LYS B N 1
ATOM 3022 C CA . LYS B 1 162 ? 37.132 -54.551 -7.276 1.00 103.52 157 LYS B CA 1
ATOM 3023 C C . LYS B 1 162 ? 38.596 -54.302 -7.034 1.00 108.91 157 LYS B C 1
ATOM 3024 O O . LYS B 1 162 ? 39.060 -54.227 -5.906 1.00 108.48 157 LYS B O 1
ATOM 3030 N N . LYS B 1 163 ? 39.355 -54.249 -8.124 1.00 106.51 158 LYS B N 1
ATOM 3031 C CA . LYS B 1 163 ? 40.827 -54.165 -7.980 1.00 106.73 158 LYS B CA 1
ATOM 3032 C C . LYS B 1 163 ? 41.320 -52.722 -7.941 1.00 111.24 158 LYS B C 1
ATOM 3033 O O . LYS B 1 163 ? 42.513 -52.543 -7.695 1.00 111.13 158 LYS B O 1
ATOM 3039 N N . GLU B 1 164 ? 40.470 -51.730 -8.189 1.00 108.05 159 GLU B N 1
ATOM 3040 C CA . GLU B 1 164 ? 41.048 -50.365 -8.185 1.00 108.05 159 GLU B CA 1
ATOM 3041 C C . GLU B 1 164 ? 40.356 -49.412 -7.211 1.00 112.56 159 GLU B C 1
ATOM 3042 O O . GLU B 1 164 ? 40.934 -48.355 -6.970 1.00 112.26 159 GLU B O 1
ATOM 3048 N N . MET B 1 165 ? 39.165 -49.752 -6.734 1.00 109.50 160 MET B N 1
ATOM 3049 C CA . MET B 1 165 ? 38.450 -48.784 -5.870 1.00 109.48 160 MET B CA 1
ATOM 3050 C C . MET B 1 165 ? 38.306 -49.373 -4.471 1.00 113.46 160 MET B C 1
ATOM 3051 O O . MET B 1 165 ? 38.724 -50.512 -4.258 1.00 112.90 160 MET B O 1
ATOM 3056 N N . GLN B 1 166 ? 37.748 -48.582 -3.558 1.00 110.23 161 GLN B N 1
ATOM 3057 C CA . GLN B 1 166 ? 37.467 -49.019 -2.169 1.00 110.07 161 GLN B CA 1
ATOM 3058 C C . GLN B 1 166 ? 35.950 -49.225 -2.216 1.00 113.48 161 GLN B C 1
ATOM 3059 O O . GLN B 1 166 ? 35.301 -48.674 -3.109 1.00 113.23 161 GLN B O 1
ATOM 3065 N N . PRO B 1 167 ? 35.323 -49.947 -1.273 1.00 109.40 162 PRO B N 1
ATOM 3066 C CA . PRO B 1 167 ? 33.883 -50.164 -1.340 1.00 108.89 162 PRO B CA 1
ATOM 3067 C C . PRO B 1 167 ? 33.099 -48.846 -1.278 1.00 111.45 162 PRO B C 1
ATOM 3068 O O . PRO B 1 167 ? 32.133 -48.720 -1.979 1.00 111.03 162 PRO B O 1
ATOM 3072 N N . THR B 1 168 ? 33.600 -47.880 -0.515 1.00 106.80 163 THR B N 1
ATOM 3073 C CA . THR B 1 168 ? 32.908 -46.586 -0.294 1.00 105.99 163 THR B CA 1
ATOM 3074 C C . THR B 1 168 ? 32.793 -45.760 -1.577 1.00 107.87 163 THR B C 1
ATOM 3075 O O . THR B 1 168 ? 32.003 -44.820 -1.576 1.00 107.29 163 THR B O 1
ATOM 3079 N N . HIS B 1 169 ? 33.577 -46.048 -2.622 1.00 103.06 164 HIS B N 1
ATOM 3080 C CA . HIS B 1 169 ? 33.506 -45.190 -3.832 1.00 102.18 164 HIS B CA 1
ATOM 3081 C C . HIS B 1 169 ? 32.086 -45.212 -4.398 1.00 104.07 164 HIS B C 1
ATOM 3082 O O . HIS B 1 169 ? 31.568 -46.313 -4.603 1.00 103.42 164 HIS B O 1
ATOM 3089 N N . PRO B 1 170 ? 31.437 -44.058 -4.654 1.00 99.39 165 PRO B N 1
ATOM 3090 C CA . PRO B 1 170 ? 30.070 -44.034 -5.258 1.00 98.64 165 PRO B CA 1
ATOM 3091 C C . PRO B 1 170 ? 29.933 -44.718 -6.638 1.00 100.38 165 PRO B C 1
ATOM 3092 O O . PRO B 1 170 ? 28.854 -45.291 -6.973 1.00 100.30 165 PRO B O 1
ATOM 3096 N N . ILE B 1 171 ? 30.978 -44.714 -7.438 1.00 94.83 166 ILE B N 1
ATOM 3097 C CA . ILE B 1 171 ? 30.853 -45.360 -8.724 1.00 93.76 166 ILE B CA 1
ATOM 3098 C C . ILE B 1 171 ? 30.816 -46.851 -8.535 1.00 95.45 166 ILE B C 1
ATOM 3099 O O . ILE B 1 171 ? 30.087 -47.555 -9.196 1.00 94.94 166 ILE B O 1
ATOM 3104 N N . ARG B 1 172 ? 31.613 -47.345 -7.592 1.00 90.43 167 ARG B N 1
ATOM 3105 C CA . ARG B 1 172 ? 31.616 -48.806 -7.332 1.00 89.55 167 ARG B CA 1
ATOM 3106 C C . ARG B 1 172 ? 30.256 -49.194 -6.754 1.00 92.42 167 ARG B C 1
ATOM 3107 O O . ARG B 1 172 ? 29.723 -50.224 -7.155 1.00 91.93 167 ARG B O 1
ATOM 3115 N N . LEU B 1 173 ? 29.743 -48.582 -5.837 1.00 88.13 168 LEU B N 1
ATOM 3116 C CA . LEU B 1 173 ? 28.409 -48.679 -5.253 1.00 87.51 168 LEU B CA 1
ATOM 3117 C C . LEU B 1 173 ? 27.259 -48.591 -6.275 1.00 89.85 168 LEU B C 1
ATOM 3118 O O . LEU B 1 173 ? 26.362 -49.427 -6.338 1.00 89.10 168 LEU B O 1
ATOM 3123 N N . GLY B 1 174 ? 27.339 -47.573 -7.157 1.00 85.52 169 GLY B N 1
ATOM 3124 C CA . GLY B 1 174 ? 26.324 -47.446 -8.266 1.00 84.97 169 GLY B CA 1
ATOM 3125 C C . GLY B 1 174 ? 26.373 -48.564 -9.257 1.00 87.78 169 GLY B C 1
ATOM 3126 O O . GLY B 1 174 ? 25.336 -49.009 -9.709 1.00 87.03 169 GLY B O 1
ATOM 3127 N N . LEU B 1 175 ? 27.572 -49.067 -9.494 1.00 83.67 170 LEU B N 1
ATOM 3128 C CA . LEU B 1 175 ? 27.766 -50.240 -10.306 1.00 83.04 170 LEU B CA 1
ATOM 3129 C C . LEU B 1 175 ? 27.137 -51.432 -9.665 1.00 85.82 170 LEU B C 1
ATOM 3130 O O . LEU B 1 175 ? 26.497 -52.208 -10.330 1.00 85.36 170 LEU B O 1
ATOM 3135 N N . ALA B 1 176 ? 27.324 -51.606 -8.372 1.00 81.62 171 ALA B N 1
ATOM 3136 C CA . ALA B 1 176 ? 26.632 -52.714 -7.750 1.00 81.03 171 ALA B CA 1
ATOM 3137 C C . ALA B 1 176 ? 25.110 -52.640 -7.786 1.00 83.92 171 ALA B C 1
ATOM 3138 O O . ALA B 1 176 ? 24.408 -53.646 -7.952 1.00 83.48 171 ALA B O 1
ATOM 3140 N N . LEU B 1 177 ? 24.585 -51.442 -7.622 1.00 79.57 172 LEU B N 1
ATOM 3141 C CA . LEU B 1 177 ? 23.158 -51.261 -7.607 1.00 78.96 172 LEU B CA 1
ATOM 3142 C C . LEU B 1 177 ? 22.611 -51.623 -8.945 1.00 82.43 172 LEU B C 1
ATOM 3143 O O . LEU B 1 177 ? 21.668 -52.380 -9.047 1.00 81.85 172 LEU B O 1
ATOM 3148 N N . ASN B 1 178 ? 23.196 -51.065 -9.986 1.00 78.65 173 ASN B N 1
ATOM 3149 C CA . ASN B 1 178 ? 22.683 -51.320 -11.323 1.00 78.16 173 ASN B CA 1
ATOM 3150 C C . ASN B 1 178 ? 22.833 -52.753 -11.761 1.00 82.46 173 ASN B C 1
ATOM 3151 O O . ASN B 1 178 ? 21.945 -53.319 -12.355 1.00 82.09 173 ASN B O 1
ATOM 3156 N N . PHE B 1 179 ? 24.018 -53.302 -11.508 1.00 79.41 174 PHE B N 1
ATOM 3157 C CA . PHE B 1 179 ? 24.309 -54.707 -11.874 1.00 79.42 174 PHE B CA 1
ATOM 3158 C C . PHE B 1 179 ? 23.410 -55.676 -11.125 1.00 84.00 174 PHE B C 1
ATOM 3159 O O . PHE B 1 179 ? 23.020 -56.683 -11.709 1.00 83.71 174 PHE B O 1
ATOM 3167 N N . SER B 1 180 ? 23.115 -55.361 -9.866 1.00 81.15 175 SER B N 1
ATOM 3168 C CA . SER B 1 180 ? 22.141 -56.113 -9.110 1.00 81.28 175 SER B CA 1
ATOM 3169 C C . SER B 1 180 ? 20.778 -56.082 -9.790 1.00 85.58 175 SER B C 1
ATOM 3170 O O . SER B 1 180 ? 20.172 -57.104 -10.013 1.00 84.82 175 SER B O 1
ATOM 3173 N N . VAL B 1 181 ? 20.293 -54.899 -10.114 1.00 82.69 176 VAL B N 1
ATOM 3174 C CA . VAL B 1 181 ? 18.990 -54.773 -10.757 1.00 82.89 176 VAL B CA 1
ATOM 3175 C C . VAL B 1 181 ? 18.968 -55.506 -12.157 1.00 87.77 176 VAL B C 1
ATOM 3176 O O . VAL B 1 181 ? 18.012 -56.179 -12.443 1.00 87.25 176 VAL B O 1
ATOM 3180 N N . PHE B 1 182 ? 20.079 -55.525 -12.887 1.00 85.40 177 PHE B N 1
ATOM 3181 C CA . PHE B 1 182 ? 20.218 -56.324 -14.072 1.00 85.76 177 PHE B CA 1
ATOM 3182 C C . PHE B 1 182 ? 19.931 -57.783 -13.703 1.00 91.16 177 PHE B C 1
ATOM 3183 O O . PHE B 1 182 ? 19.136 -58.438 -14.409 1.00 90.71 177 PHE B O 1
ATOM 3191 N N . TYR B 1 183 ? 20.589 -58.325 -12.689 1.00 89.13 178 TYR B N 1
ATOM 3192 C CA . TYR B 1 183 ? 20.359 -59.770 -12.448 1.00 89.53 178 TYR B CA 1
ATOM 3193 C C . TYR B 1 183 ? 18.898 -60.047 -12.110 1.00 94.36 178 TYR B C 1
ATOM 3194 O O . TYR B 1 183 ? 18.327 -60.963 -12.696 1.00 94.03 178 TYR B O 1
ATOM 3203 N N . TYR B 1 184 ? 18.310 -59.263 -11.211 1.00 91.43 179 TYR B N 1
ATOM 3204 C CA . TYR B 1 184 ? 16.910 -59.554 -10.820 1.00 91.41 179 TYR B CA 1
ATOM 3205 C C . TYR B 1 184 ? 15.922 -59.305 -11.961 1.00 95.20 179 TYR B C 1
ATOM 3206 O O . TYR B 1 184 ? 15.108 -60.185 -12.240 1.00 94.66 179 TYR B O 1
ATOM 3215 N N . GLU B 1 185 ? 16.002 -58.146 -12.608 1.00 91.83 180 GLU B N 1
ATOM 3216 C CA . GLU B 1 185 ? 15.018 -57.817 -13.671 1.00 91.63 180 GLU B CA 1
ATOM 3217 C C . GLU B 1 185 ? 15.215 -58.586 -14.975 1.00 94.61 180 GLU B C 1
ATOM 3218 O O . GLU B 1 185 ? 14.213 -58.971 -15.567 1.00 93.95 180 GLU B O 1
ATOM 3224 N N . ILE B 1 186 ? 16.449 -58.731 -15.448 1.00 91.07 181 ILE B N 1
ATOM 3225 C CA . ILE B 1 186 ? 16.635 -59.383 -16.776 1.00 91.13 181 ILE B CA 1
ATOM 3226 C C . ILE B 1 186 ? 17.053 -60.846 -16.658 1.00 95.84 181 ILE B C 1
ATOM 3227 O O . ILE B 1 186 ? 16.579 -61.646 -17.465 1.00 95.29 181 ILE B O 1
ATOM 3232 N N . LEU B 1 187 ? 18.031 -61.134 -15.580 1.00 92.99 182 LEU B N 1
ATOM 3233 C CA . LEU B 1 187 ? 18.389 -62.570 -15.585 1.00 93.01 182 LEU B CA 1
ATOM 3234 C C . LEU B 1 187 ? 17.425 -63.330 -14.678 1.00 98.45 182 LEU B C 1
ATOM 3235 O O . LEU B 1 187 ? 17.575 -64.547 -14.535 1.00 97.92 182 LEU B O 1
ATOM 3240 N N . ASN B 1 188 ? 16.460 -62.670 -14.045 1.00 96.28 183 ASN B N 1
ATOM 3241 C CA . ASN B 1 188 ? 15.504 -63.447 -13.211 1.00 96.62 183 ASN B CA 1
ATOM 3242 C C . ASN B 1 188 ? 16.299 -64.324 -12.250 1.00 101.38 183 ASN B C 1
ATOM 3243 O O . ASN B 1 188 ? 15.931 -65.484 -12.069 1.00 100.61 183 ASN B O 1
ATOM 3248 N N . SER B 1 189 ? 17.353 -63.772 -11.667 1.00 98.88 184 SER B N 1
ATOM 3249 C CA . SER B 1 189 ? 18.227 -64.521 -10.733 1.00 98.97 184 SER B CA 1
ATOM 3250 C C . SER B 1 189 ? 18.231 -63.742 -9.424 1.00 103.65 184 SER B C 1
ATOM 3251 O O . SER B 1 189 ? 19.252 -63.146 -9.085 1.00 103.21 184 SER B O 1
ATOM 3254 N N . PRO B 1 190 ? 17.135 -63.790 -8.650 1.00 100.92 185 PRO B N 1
ATOM 3255 C CA . PRO B 1 190 ? 17.014 -62.998 -7.441 1.00 100.92 185 PRO B CA 1
ATOM 3256 C C . PRO B 1 190 ? 18.121 -63.304 -6.434 1.00 105.09 185 PRO B C 1
ATOM 3257 O O . PRO B 1 190 ? 18.586 -62.391 -5.819 1.00 104.61 185 PRO B O 1
ATOM 3261 N N . GLU B 1 191 ? 18.507 -64.565 -6.286 1.00 102.00 186 GLU B N 1
ATOM 3262 C CA . GLU B 1 191 ? 19.579 -64.845 -5.302 1.00 102.08 186 GLU B CA 1
ATOM 3263 C C . GLU B 1 191 ? 20.864 -64.112 -5.707 1.00 106.26 186 GLU B C 1
ATOM 3264 O O . GLU B 1 191 ? 21.511 -63.554 -4.807 1.00 105.62 186 GLU B O 1
ATOM 3270 N N . LYS B 1 192 ? 21.211 -64.072 -7.001 1.00 103.30 187 LYS B N 1
ATOM 3271 C CA . LYS B 1 192 ? 22.433 -63.406 -7.353 1.00 103.26 187 LYS B CA 1
ATOM 3272 C C . LYS B 1 192 ? 22.163 -61.969 -6.939 1.00 107.76 187 LYS B C 1
ATOM 3273 O O . LYS B 1 192 ? 22.840 -61.429 -6.072 1.00 107.43 187 LYS B O 1
ATOM 3279 N N . ALA B 1 193 ? 21.142 -61.378 -7.556 1.00 104.54 188 ALA B N 1
ATOM 3280 C CA . ALA B 1 193 ? 20.913 -59.933 -7.389 1.00 104.53 188 ALA B CA 1
ATOM 3281 C C . ALA B 1 193 ? 20.873 -59.621 -5.898 1.00 109.09 188 ALA B C 1
ATOM 3282 O O . ALA B 1 193 ? 21.490 -58.639 -5.495 1.00 108.57 188 ALA B O 1
ATOM 3284 N N . CYS B 1 194 ? 20.172 -60.433 -5.114 1.00 106.50 189 CYS B N 1
ATOM 3285 C CA . CYS B 1 194 ? 20.131 -60.171 -3.655 1.00 106.73 189 CYS B CA 1
ATOM 3286 C C . CYS B 1 194 ? 21.517 -60.393 -3.053 1.00 111.26 189 CYS B C 1
ATOM 3287 O O . CYS B 1 194 ? 21.994 -59.526 -2.302 1.00 110.81 189 CYS B O 1
ATOM 3290 N N . SER B 1 195 ? 22.155 -61.499 -3.426 1.00 108.23 190 SER B N 1
ATOM 3291 C CA . SER B 1 195 ? 23.484 -61.814 -2.853 1.00 108.23 190 SER B CA 1
ATOM 3292 C C . SER B 1 195 ? 24.494 -60.754 -3.272 1.00 112.56 190 SER B C 1
ATOM 3293 O O . SER B 1 195 ? 25.253 -60.293 -2.416 1.00 112.14 190 SER B O 1
ATOM 3296 N N . LEU B 1 196 ? 24.475 -60.379 -4.548 1.00 109.50 191 LEU B N 1
ATOM 3297 C CA . LEU B 1 196 ? 25.446 -59.376 -5.042 1.00 109.47 191 LEU B CA 1
ATOM 3298 C C . LEU B 1 196 ? 25.202 -58.049 -4.333 1.00 113.99 191 LEU B C 1
ATOM 3299 O O . LEU B 1 196 ? 26.177 -57.416 -3.928 1.00 113.52 191 LEU B O 1
ATOM 3304 N N . ALA B 1 197 ? 23.938 -57.660 -4.186 1.00 111.16 192 ALA B N 1
ATOM 3305 C CA . ALA B 1 197 ? 23.615 -56.374 -3.530 1.00 111.29 192 ALA B CA 1
ATOM 3306 C C . ALA B 1 197 ? 24.041 -56.397 -2.064 1.00 115.97 192 ALA B C 1
ATOM 3307 O O . ALA B 1 197 ? 24.580 -55.394 -1.594 1.00 115.42 192 ALA B O 1
ATOM 3309 N N . LYS B 1 198 ? 23.804 -57.508 -1.373 1.00 113.40 193 LYS B N 1
ATOM 3310 C CA . LYS B 1 198 ? 24.143 -57.563 0.071 1.00 113.67 193 LYS B CA 1
ATOM 3311 C C . LYS B 1 198 ? 25.652 -57.409 0.267 1.00 118.62 193 LYS B C 1
ATOM 3312 O O . LYS B 1 198 ? 26.055 -56.687 1.179 1.00 118.17 193 LYS B O 1
ATOM 3318 N N . THR B 1 199 ? 26.451 -58.048 -0.581 1.00 116.10 194 THR B N 1
ATOM 3319 C CA . THR B 1 199 ? 27.924 -58.000 -0.411 1.00 116.32 194 THR B CA 1
ATOM 3320 C C . THR B 1 199 ? 28.439 -56.569 -0.550 1.00 121.08 194 THR B C 1
ATOM 3321 O O . THR B 1 199 ? 29.304 -56.191 0.240 1.00 120.63 194 THR B O 1
ATOM 3325 N N . ALA B 1 200 ? 27.932 -55.810 -1.520 1.00 118.37 195 ALA B N 1
ATOM 3326 C CA . ALA B 1 200 ? 28.436 -54.432 -1.710 1.00 118.57 195 ALA B CA 1
ATOM 3327 C C . ALA B 1 200 ? 28.113 -53.586 -0.479 1.00 123.42 195 ALA B C 1
ATOM 3328 O O . ALA B 1 200 ? 28.998 -52.863 0.009 1.00 123.09 195 ALA B O 1
ATOM 3330 N N . PHE B 1 201 ? 26.895 -53.730 0.029 1.00 120.58 196 PHE B N 1
ATOM 3331 C CA . PHE B 1 201 ? 26.425 -52.923 1.193 1.00 120.69 196 PHE B CA 1
ATOM 3332 C C . PHE B 1 201 ? 27.435 -53.295 2.298 1.00 125.13 196 PHE B C 1
ATOM 3333 O O . PHE B 1 201 ? 28.190 -52.426 2.752 1.00 124.68 196 PHE B O 1
ATOM 3341 N N . ASP B 1 202 ? 27.475 -54.567 2.637 1.00 122.20 197 ASP B N 1
ATOM 3342 C CA . ASP B 1 202 ? 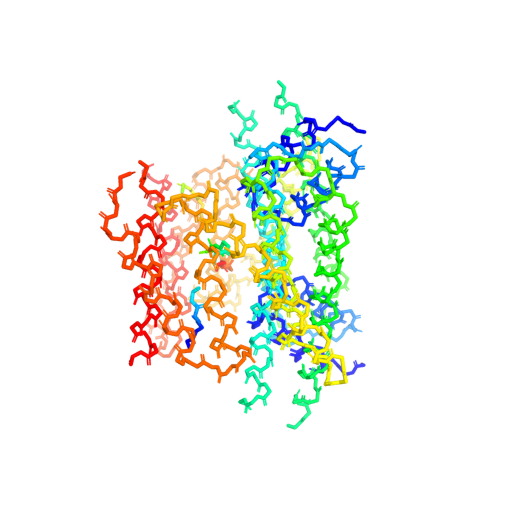28.246 -55.030 3.816 1.00 122.28 197 ASP B CA 1
ATOM 3343 C C . ASP B 1 202 ? 29.704 -54.521 3.706 1.00 126.60 197 ASP B C 1
ATOM 3344 O O . ASP B 1 202 ? 30.224 -54.014 4.706 1.00 126.16 197 ASP B O 1
ATOM 3349 N N . GLU B 1 203 ? 30.303 -54.617 2.520 1.00 123.45 198 GLU B N 1
ATOM 3350 C CA . GLU B 1 203 ? 31.685 -54.112 2.319 1.00 123.30 198 GLU B CA 1
ATOM 3351 C C . GLU B 1 203 ? 31.682 -52.594 2.483 1.00 126.95 198 GLU B C 1
ATOM 3352 O O . GLU B 1 203 ? 32.666 -52.056 3.007 1.00 126.29 198 GLU B O 1
ATOM 3358 N N . ALA B 1 204 ? 30.634 -51.938 1.982 1.00 123.59 199 ALA B N 1
ATOM 3359 C CA . ALA B 1 204 ? 30.517 -50.471 2.111 1.00 123.45 199 ALA B CA 1
ATOM 3360 C C . ALA B 1 204 ? 30.394 -50.117 3.591 1.00 127.50 199 ALA B C 1
ATOM 3361 O O . ALA B 1 204 ? 31.019 -49.140 4.021 1.00 127.06 199 ALA B O 1
ATOM 3363 N N . ILE B 1 205 ? 29.613 -50.910 4.320 1.00 124.15 200 ILE B N 1
ATOM 3364 C CA . ILE B 1 205 ? 29.362 -50.672 5.768 1.00 124.00 200 ILE B CA 1
ATOM 3365 C C . ILE B 1 205 ? 30.656 -50.804 6.575 1.00 128.32 200 ILE B C 1
ATOM 3366 O O . ILE B 1 205 ? 30.821 -50.035 7.531 1.00 127.77 200 ILE B O 1
ATOM 3371 N N . ALA B 1 206 ? 31.532 -51.749 6.227 1.00 125.29 201 ALA B N 1
ATOM 3372 C CA . ALA B 1 206 ? 32.731 -51.936 7.069 1.00 125.30 201 ALA B CA 1
ATOM 3373 C C . ALA B 1 206 ? 33.755 -50.803 6.918 1.00 129.56 201 ALA B C 1
ATOM 3374 O O . ALA B 1 206 ? 34.096 -50.203 7.951 1.00 129.06 201 ALA B O 1
ATOM 3376 N N . GLU B 1 207 ? 34.172 -50.451 5.697 1.00 126.52 202 GLU B N 1
ATOM 3377 C CA . GLU B 1 207 ? 35.213 -49.391 5.615 1.00 126.48 202 GLU B CA 1
ATOM 3378 C C . GLU B 1 207 ? 34.612 -48.054 6.049 1.00 130.43 202 GLU B C 1
ATOM 3379 O O . GLU B 1 207 ? 35.243 -47.362 6.866 1.00 129.90 202 GLU B O 1
ATOM 3385 N N . LEU B 1 208 ? 33.437 -47.750 5.487 1.00 126.96 203 LEU B N 1
ATOM 3386 C CA . LEU B 1 208 ? 32.673 -46.497 5.706 1.00 126.70 203 LEU B CA 1
ATOM 3387 C C . LEU B 1 208 ? 33.631 -45.356 6.024 1.00 130.67 203 LEU B C 1
ATOM 3388 O O . LEU B 1 208 ? 33.392 -44.663 7.024 1.00 130.43 203 LEU B O 1
ATOM 3393 N N . ASP B 1 209 ? 34.662 -45.182 5.193 1.00 126.95 204 ASP B N 1
ATOM 3394 C CA . ASP B 1 209 ? 35.635 -44.076 5.389 1.00 151.15 204 ASP B CA 1
ATOM 3395 C C . ASP B 1 209 ? 36.177 -43.633 4.028 1.00 172.93 204 ASP B C 1
ATOM 3396 O O . ASP B 1 209 ? 35.539 -42.741 3.438 1.00 131.81 204 ASP B O 1
ATOM 3401 N N . TYR B 1 216 ? 33.214 -38.009 2.356 1.00 117.47 211 TYR B N 1
ATOM 3402 C CA . TYR B 1 216 ? 32.331 -38.068 1.167 1.00 117.30 211 TYR B CA 1
ATOM 3403 C C . TYR B 1 216 ? 31.003 -38.724 1.563 1.00 120.96 211 TYR B C 1
ATOM 3404 O O . TYR B 1 216 ? 31.037 -39.847 2.087 1.00 120.76 211 TYR B O 1
ATOM 3406 N N . LYS B 1 217 ? 29.882 -38.042 1.317 1.00 116.83 212 LYS B N 1
ATOM 3407 C CA . LYS B 1 217 ? 28.554 -38.554 1.729 1.00 116.20 212 LYS B CA 1
ATOM 3408 C C . LYS B 1 217 ? 27.656 -38.889 0.535 1.00 118.37 212 LYS B C 1
ATOM 3409 O O . LYS B 1 217 ? 26.432 -38.907 0.727 1.00 117.66 212 LYS B O 1
ATOM 3411 N N . ASP B 1 218 ? 28.223 -39.097 -0.654 1.00 115.23 213 ASP B N 1
ATOM 3412 C CA . ASP B 1 218 ? 27.377 -39.425 -1.836 1.00 115.12 213 ASP B CA 1
ATOM 3413 C C . ASP B 1 218 ? 27.041 -40.922 -1.838 1.00 118.88 213 ASP B C 1
ATOM 3414 O O . ASP B 1 218 ? 25.978 -41.295 -2.332 1.00 118.60 213 ASP B O 1
ATOM 3419 N N . SER B 1 219 ? 27.968 -41.726 -1.331 1.00 115.15 214 SER B N 1
ATOM 3420 C CA . SER B 1 219 ? 27.886 -43.195 -1.115 1.00 114.82 214 SER B CA 1
ATOM 3421 C C . SER B 1 219 ? 26.684 -43.534 -0.231 1.00 118.11 214 SER B C 1
ATOM 3422 O O . SER B 1 219 ? 26.015 -44.537 -0.501 1.00 117.61 214 SER B O 1
ATOM 3425 N N . THR B 1 220 ? 26.405 -42.699 0.768 1.00 114.37 215 THR B N 1
ATOM 3426 C CA . THR B 1 220 ? 25.271 -42.940 1.689 1.00 114.07 215 THR B CA 1
ATOM 3427 C C . THR B 1 220 ? 23.974 -42.978 0.888 1.00 117.53 215 THR B C 1
ATOM 3428 O O . THR B 1 220 ? 23.144 -43.857 1.158 1.00 116.90 215 THR B O 1
ATOM 3432 N N . LEU B 1 221 ? 23.817 -42.049 -0.054 1.00 114.00 216 LEU B N 1
ATOM 3433 C CA . LEU B 1 221 ? 22.605 -42.007 -0.903 1.00 113.72 216 LEU B CA 1
ATOM 3434 C C . LEU B 1 221 ? 22.428 -43.378 -1.547 1.00 117.18 216 LEU B C 1
ATOM 3435 O O . LEU B 1 221 ? 21.307 -43.897 -1.529 1.00 116.79 216 LEU B O 1
ATOM 3440 N N . ILE B 1 222 ? 23.517 -43.942 -2.067 1.00 113.37 217 ILE B N 1
ATOM 3441 C CA . ILE B 1 222 ? 23.453 -45.255 -2.769 1.00 112.91 217 ILE B CA 1
ATOM 3442 C C . ILE B 1 222 ? 23.070 -46.373 -1.799 1.00 116.13 217 ILE B C 1
ATOM 3443 O O . ILE B 1 222 ? 22.233 -47.197 -2.170 1.00 115.50 217 ILE B O 1
ATOM 3448 N N . MET B 1 223 ? 23.590 -46.345 -0.573 1.00 112.45 218 MET B N 1
ATOM 3449 C CA . MET B 1 223 ? 23.329 -47.443 0.392 1.00 112.13 218 MET B CA 1
ATOM 3450 C C . MET B 1 223 ? 21.833 -47.571 0.645 1.00 114.77 218 MET B C 1
ATOM 3451 O O . MET B 1 223 ? 21.342 -48.707 0.677 1.00 114.28 218 MET B O 1
ATOM 3456 N N . GLN B 1 224 ? 21.133 -46.448 0.789 1.00 110.37 219 GLN B N 1
ATOM 3457 C CA . GLN B 1 224 ? 19.672 -46.526 1.011 1.00 109.78 219 GLN B CA 1
ATOM 3458 C C . GLN B 1 224 ? 19.032 -47.197 -0.204 1.00 112.94 219 GLN B C 1
ATOM 3459 O O . GLN B 1 224 ? 18.235 -48.115 0.009 1.00 112.53 219 GLN B O 1
ATOM 3465 N N . LEU B 1 225 ? 19.461 -46.854 -1.424 1.00 108.87 220 LEU B N 1
ATOM 3466 C CA . LEU B 1 225 ? 18.860 -47.478 -2.633 1.00 108.40 220 LEU B CA 1
ATOM 3467 C C . LEU B 1 225 ? 19.087 -48.989 -2.574 1.00 111.64 220 LEU B C 1
ATOM 3468 O O . LEU B 1 225 ? 18.133 -49.740 -2.818 1.00 111.07 220 LEU B O 1
ATOM 3473 N N . LEU B 1 226 ? 20.288 -49.422 -2.187 1.00 107.80 221 LEU B N 1
ATOM 3474 C CA . LEU B 1 226 ? 20.540 -50.875 -2.068 1.00 107.43 221 LEU B CA 1
ATOM 3475 C C . LEU B 1 226 ? 19.596 -51.426 -1.003 1.00 111.20 221 LEU B C 1
ATOM 3476 O O . LEU B 1 226 ? 18.927 -52.431 -1.270 1.00 110.84 221 LEU B O 1
ATOM 3481 N N . ARG B 1 227 ? 19.479 -50.719 0.123 1.00 107.58 222 ARG B N 1
ATOM 3482 C CA . ARG B 1 227 ? 18.594 -51.156 1.227 1.00 107.37 222 ARG B CA 1
ATOM 3483 C C . ARG B 1 227 ? 17.152 -51.190 0.727 1.00 111.68 222 ARG B C 1
ATOM 3484 O O . ARG B 1 227 ? 16.445 -52.148 1.042 1.00 111.18 222 ARG B O 1
ATOM 3492 N N . ASP B 1 228 ? 16.750 -50.206 -0.077 1.00 108.73 223 ASP B N 1
ATOM 3493 C CA . ASP B 1 228 ? 15.360 -50.156 -0.596 1.00 108.65 223 ASP B CA 1
ATOM 3494 C C . ASP B 1 228 ? 15.091 -51.399 -1.436 1.00 111.96 223 ASP B C 1
ATOM 3495 O O . ASP B 1 228 ? 13.996 -51.963 -1.317 1.00 111.37 223 ASP B O 1
ATOM 3500 N N . ASN B 1 229 ? 16.061 -51.801 -2.254 1.00 108.04 224 ASN B N 1
ATOM 3501 C CA . ASN B 1 229 ? 15.834 -52.971 -3.131 1.00 107.65 224 ASN B CA 1
ATOM 3502 C C . ASN B 1 229 ? 15.935 -54.280 -2.344 1.00 111.61 224 ASN B C 1
ATOM 3503 O O . ASN B 1 229 ? 15.004 -55.083 -2.458 1.00 111.26 224 ASN B O 1
ATOM 3508 N N . LEU B 1 230 ? 16.969 -54.489 -1.532 1.00 108.32 225 LEU B N 1
ATOM 3509 C CA . LEU B 1 230 ? 16.996 -55.825 -0.905 1.00 108.25 225 LEU B CA 1
ATOM 3510 C C . LEU B 1 230 ? 15.643 -55.953 -0.205 1.00 112.14 225 LEU B C 1
ATOM 3511 O O . LEU B 1 230 ? 15.014 -57.015 -0.275 1.00 111.49 225 LEU B O 1
ATOM 3516 N N . THR B 1 231 ? 15.193 -54.849 0.383 1.00 109.09 226 THR B N 1
ATOM 3517 C CA . THR B 1 231 ? 13.921 -54.815 1.145 1.00 109.08 226 THR B CA 1
ATOM 3518 C C . THR B 1 231 ? 12.736 -55.132 0.238 1.00 113.25 226 THR B C 1
ATOM 3519 O O . THR B 1 231 ? 11.938 -55.981 0.618 1.00 112.97 226 THR B O 1
ATOM 3523 N N . LEU B 1 232 ? 12.660 -54.536 -0.947 1.00 109.96 227 LEU B N 1
ATOM 3524 C CA . LEU B 1 232 ? 11.483 -54.834 -1.801 1.00 109.83 227 LEU B CA 1
ATOM 3525 C C . LEU B 1 232 ? 11.505 -56.315 -2.165 1.00 113.56 227 LEU B C 1
ATOM 3526 O O . LEU B 1 232 ? 10.450 -56.957 -2.094 1.00 113.06 227 LEU B O 1
ATOM 3531 N N . TRP B 1 233 ? 12.685 -56.817 -2.524 1.00 109.96 228 TRP B N 1
ATOM 3532 C CA . TRP B 1 233 ? 12.865 -58.240 -2.898 1.00 109.66 228 TRP B CA 1
ATOM 3533 C C . TRP B 1 233 ? 12.563 -59.134 -1.692 1.00 113.53 228 TRP B C 1
ATOM 3534 O O . TRP B 1 233 ? 11.963 -60.203 -1.882 1.00 113.30 228 TRP B O 1
ATOM 3545 N N . THR B 1 234 ? 12.973 -58.705 -0.500 1.00 109.66 229 THR B N 1
ATOM 3546 C CA . THR B 1 234 ? 12.723 -59.490 0.736 1.00 126.77 229 THR B CA 1
ATOM 3547 C C . THR B 1 234 ? 11.232 -59.826 0.835 1.00 145.74 229 THR B C 1
ATOM 3548 O O . THR B 1 234 ? 10.443 -58.878 0.999 1.00 105.04 229 THR B O 1
ATOM 3552 N N . ILE C 2 3 ? 5.561 -51.491 -9.030 1.00 98.02 520 ILE C N 1
ATOM 3553 C CA . ILE C 2 3 ? 6.740 -50.892 -8.404 1.00 97.76 520 ILE C CA 1
ATOM 3554 C C . ILE C 2 3 ? 8.011 -51.285 -9.177 1.00 101.44 520 ILE C C 1
ATOM 3555 O O . ILE C 2 3 ? 8.271 -52.475 -9.379 1.00 101.17 520 ILE C O 1
ATOM 3560 N N . VAL C 2 4 ? 8.783 -50.275 -9.621 1.00 97.38 521 VAL C N 1
ATOM 3561 C CA . VAL C 2 4 ? 10.028 -50.466 -10.373 1.00 96.75 521 VAL C CA 1
ATOM 3562 C C . VAL C 2 4 ? 11.267 -50.322 -9.466 1.00 99.17 521 VAL C C 1
ATOM 3563 O O . VAL C 2 4 ? 11.310 -49.393 -8.650 1.00 98.52 521 VAL C O 1
ATOM 3567 N N . PRO C 2 5 ? 12.278 -51.224 -9.598 1.00 94.71 522 PRO C N 1
ATOM 3568 C CA . PRO C 2 5 ? 13.481 -51.128 -8.750 1.00 93.97 522 PRO C CA 1
ATOM 3569 C C . PRO C 2 5 ? 14.355 -49.916 -9.067 1.00 96.29 522 PRO C C 1
ATOM 3570 O O . PRO C 2 5 ? 14.455 -49.510 -10.228 1.00 95.87 522 PRO C O 1
ATOM 3574 N N . ALA C 2 6 ? 14.990 -49.346 -8.028 1.00 91.59 523 ALA C N 1
ATOM 3575 C CA . ALA C 2 6 ? 15.843 -48.161 -8.127 1.00 90.81 523 ALA C CA 1
ATOM 3576 C C . ALA C 2 6 ? 17.163 -48.407 -8.861 1.00 93.26 523 ALA C C 1
ATOM 3577 O O . ALA C 2 6 ? 17.846 -49.397 -8.592 1.00 92.63 523 ALA C O 1
ATOM 3590 N N . LEU C 2 8 ? 20.684 -46.002 -10.804 1.00 88.43 525 LEU C N 1
ATOM 3591 C CA . LEU C 2 8 ? 21.410 -44.734 -10.933 1.00 88.28 525 LEU C CA 1
ATOM 3592 C C . LEU C 2 8 ? 21.863 -44.445 -12.378 1.00 92.58 525 LEU C C 1
ATOM 3593 O O . LEU C 2 8 ? 22.304 -45.375 -13.057 1.00 92.06 525 LEU C O 1
ATOM 3598 N N . PRO C 2 9 ? 21.778 -43.187 -12.886 1.00 89.61 526 PRO C N 1
ATOM 3599 C CA . PRO C 2 9 ? 21.282 -41.948 -12.244 1.00 89.60 526 PRO C CA 1
ATOM 3600 C C . PRO C 2 9 ? 19.765 -41.945 -12.016 1.00 94.32 526 PRO C C 1
ATOM 3601 O O . PRO C 2 9 ? 19.075 -42.847 -12.491 1.00 93.83 526 PRO C O 1
ATOM 3605 N N . GLN C 2 10 ? 19.245 -40.945 -11.275 1.00 91.68 527 GLN C N 1
ATOM 3606 C CA . GLN C 2 10 ? 17.815 -40.859 -10.959 1.00 91.90 527 GLN C CA 1
ATOM 3607 C C . GLN C 2 10 ? 17.315 -39.407 -10.888 1.00 96.42 527 GLN C C 1
ATOM 3608 O O . GLN C 2 10 ? 17.992 -38.550 -10.310 1.00 96.27 527 GLN C O 1
ATOM 3614 N N . LEU C 2 11 ? 16.121 -39.144 -11.462 1.00 92.87 528 LEU C N 1
ATOM 3615 C CA . LEU C 2 11 ? 15.480 -37.825 -11.457 1.00 119.96 528 LEU C CA 1
ATOM 3616 C C . LEU C 2 11 ? 14.188 -37.860 -10.629 1.00 152.08 528 LEU C C 1
ATOM 3617 O O . LEU C 2 11 ? 14.202 -38.257 -9.464 1.00 113.98 528 LEU C O 1
ATOM 3622 N N . TYR C 2 21 ? 6.903 -17.709 -7.379 1.00 104.13 613 TYR C N 1
ATOM 3623 C CA . TYR C 2 21 ? 7.308 -16.311 -7.506 1.00 103.92 613 TYR C CA 1
ATOM 3624 C C . TYR C 2 21 ? 6.078 -15.401 -7.684 1.00 106.32 613 TYR C C 1
ATOM 3625 O O . TYR C 2 21 ? 5.680 -14.733 -6.729 1.00 105.67 613 TYR C O 1
ATOM 3634 N N . ARG C 2 22 ? 5.474 -15.395 -8.896 1.00 101.86 614 ARG C N 1
ATOM 3635 C CA . ARG C 2 22 ? 4.276 -14.619 -9.251 1.00 101.13 614 ARG C CA 1
ATOM 3636 C C . ARG C 2 22 ? 3.518 -15.237 -10.449 1.00 102.63 614 ARG C C 1
ATOM 3637 O O . ARG C 2 22 ? 4.024 -16.180 -11.065 1.00 102.30 614 ARG C O 1
ATOM 3645 N N . GLN C 2 23 ? 2.296 -14.715 -10.748 1.00 96.97 615 GLN C N 1
ATOM 3646 C CA . GLN C 2 23 ? 1.377 -15.132 -11.823 1.00 95.66 615 GLN C CA 1
ATOM 3647 C C . GLN C 2 23 ? 0.656 -16.444 -11.532 1.00 96.67 615 GLN C C 1
ATOM 3648 O O . GLN C 2 23 ? 1.248 -17.376 -10.987 1.00 96.75 615 GLN C O 1
ATOM 3654 N N . SER C 2 24 ? -0.624 -16.508 -11.935 1.00 90.46 616 SER C N 1
ATOM 3655 C CA . SER C 2 24 ? -1.492 -17.680 -11.882 1.00 89.14 616 SER C CA 1
ATOM 3656 C C . SER C 2 24 ? -2.587 -17.509 -12.935 1.00 90.15 616 SER C C 1
ATOM 3657 O O . SER C 2 24 ? -3.398 -16.582 -12.857 1.00 89.23 616 SER C O 1
ATOM 3670 N N . ALA C 2 26 ? -5.305 -19.746 -15.909 1.00 86.43 618 ALA C N 1
ATOM 3671 C CA . ALA C 2 26 ? -6.087 -20.946 -16.220 1.00 87.00 618 ALA C CA 1
ATOM 3672 C C . ALA C 2 26 ? -5.314 -21.903 -17.129 1.00 92.95 618 ALA C C 1
ATOM 3673 O O . ALA C 2 26 ? -4.356 -21.491 -17.794 1.00 92.75 618 ALA C O 1
ATOM 3675 N N . ASN C 2 27 ? -5.748 -23.185 -17.161 1.00 90.62 619 ASN C N 1
ATOM 3676 C CA . ASN C 2 27 ? -5.129 -24.299 -17.893 1.00 90.64 619 ASN C CA 1
ATOM 3677 C C . ASN C 2 27 ? -3.763 -24.533 -17.241 1.00 94.75 619 ASN C C 1
ATOM 3678 O O . ASN C 2 27 ? -2.731 -24.103 -17.759 1.00 94.62 619 ASN C O 1
ATOM 3683 N N . LEU C 2 28 ? -3.784 -25.126 -16.038 1.00 90.92 620 LEU C N 1
ATOM 3684 C CA . LEU C 2 28 ? -2.583 -25.387 -15.243 1.00 90.54 620 LEU C CA 1
ATOM 3685 C C . LEU C 2 28 ? -1.765 -26.559 -15.804 1.00 94.54 620 LEU C C 1
ATOM 3686 O O . LEU C 2 28 ? -2.258 -27.306 -16.656 1.00 94.24 620 LEU C O 1
ATOM 3691 N N . LEU C 2 29 ? -0.508 -26.700 -15.335 1.00 90.85 621 LEU C N 1
ATOM 3692 C CA . LEU C 2 29 ? 0.428 -27.746 -15.752 1.00 112.09 621 LEU C CA 1
ATOM 3693 C C . LEU C 2 29 ? 0.881 -28.585 -14.561 1.00 140.87 621 LEU C C 1
ATOM 3694 O O . LEU C 2 29 ? 0.327 -29.653 -14.310 1.00 102.89 621 LEU C O 1
#